Protein AF-A0A7S1Z308-F1 (afdb_monomer_lite)

Structure (mmCIF, N/CA/C/O backbone):
data_AF-A0A7S1Z308-F1
#
_entry.id   AF-A0A7S1Z308-F1
#
loop_
_atom_site.group_PDB
_atom_site.id
_atom_site.type_symbol
_atom_site.label_atom_id
_atom_site.label_alt_id
_atom_site.label_comp_id
_atom_site.label_asym_id
_atom_site.label_entity_id
_atom_site.label_seq_id
_atom_site.pdbx_PDB_ins_code
_atom_site.Cartn_x
_atom_site.Cartn_y
_atom_site.Cartn_z
_atom_site.occupancy
_atom_site.B_iso_or_equiv
_atom_site.auth_seq_id
_atom_site.auth_comp_id
_atom_site.auth_asym_id
_atom_site.auth_atom_id
_atom_site.pdbx_PDB_model_num
ATOM 1 N N . MET A 1 1 ? 18.289 9.446 6.343 1.00 33.88 1 MET A N 1
ATOM 2 C CA . MET A 1 1 ? 17.602 8.630 5.315 1.00 33.88 1 MET A CA 1
ATOM 3 C C . MET A 1 1 ? 17.544 7.146 5.650 1.00 33.88 1 MET A C 1
ATOM 5 O O . MET A 1 1 ? 16.482 6.587 5.430 1.00 33.88 1 MET A O 1
ATOM 9 N N . ARG A 1 2 ? 18.579 6.548 6.274 1.00 27.20 2 ARG A N 1
ATOM 10 C CA . ARG A 1 2 ? 18.523 5.180 6.838 1.00 27.20 2 ARG A CA 1
ATOM 11 C C . ARG A 1 2 ? 17.247 4.931 7.663 1.00 27.20 2 ARG A C 1
ATOM 13 O O . ARG A 1 2 ? 16.537 3.990 7.379 1.00 27.20 2 ARG A O 1
ATOM 20 N N . ARG A 1 3 ? 16.860 5.874 8.532 1.00 29.92 3 ARG A N 1
ATOM 21 C CA . ARG A 1 3 ? 15.604 5.819 9.309 1.00 29.92 3 ARG A CA 1
ATOM 22 C C . ARG A 1 3 ? 14.297 5.898 8.501 1.00 29.92 3 ARG A C 1
ATOM 24 O O . ARG A 1 3 ? 13.309 5.319 8.898 1.00 29.92 3 ARG A O 1
ATOM 31 N N . VAL A 1 4 ? 14.250 6.587 7.359 1.00 35.75 4 VAL A N 1
ATOM 32 C CA . VAL A 1 4 ? 12.982 6.731 6.603 1.00 35.75 4 VAL A CA 1
ATOM 33 C C . VAL A 1 4 ? 12.692 5.473 5.784 1.00 35.75 4 VAL A C 1
ATOM 35 O O . VAL A 1 4 ? 11.547 5.049 5.690 1.00 35.75 4 VAL A O 1
ATOM 38 N N . PHE A 1 5 ? 13.728 4.846 5.222 1.00 37.31 5 PHE A N 1
ATOM 39 C CA . PHE A 1 5 ? 13.559 3.582 4.511 1.00 37.31 5 PHE A CA 1
ATOM 40 C C . PHE A 1 5 ? 13.446 2.408 5.494 1.00 37.31 5 PHE A C 1
ATOM 42 O O . PHE A 1 5 ? 12.495 1.650 5.385 1.00 37.31 5 PHE A O 1
ATOM 49 N N . VAL A 1 6 ? 14.330 2.318 6.500 1.00 40.47 6 VAL A N 1
ATOM 50 C CA . VAL A 1 6 ? 14.377 1.210 7.478 1.00 40.47 6 VAL A CA 1
ATOM 51 C C . VAL A 1 6 ? 13.255 1.265 8.518 1.00 40.47 6 VAL A C 1
ATOM 53 O O . VAL A 1 6 ? 12.758 0.208 8.882 1.00 40.47 6 VAL A O 1
ATOM 56 N N . ASP A 1 7 ? 12.811 2.450 8.957 1.00 36.97 7 ASP A N 1
ATOM 57 C CA . ASP A 1 7 ? 11.818 2.546 10.044 1.00 36.97 7 ASP A CA 1
ATOM 58 C C . ASP A 1 7 ? 10.380 2.772 9.535 1.00 36.97 7 ASP A C 1
ATOM 60 O O . ASP A 1 7 ? 9.443 2.559 10.297 1.00 36.97 7 ASP A O 1
ATOM 64 N N . ALA A 1 8 ? 10.170 3.178 8.270 1.00 36.81 8 ALA A N 1
ATOM 65 C CA . ALA A 1 8 ? 8.823 3.457 7.737 1.00 36.81 8 ALA A CA 1
ATOM 66 C C . ALA A 1 8 ? 8.443 2.646 6.484 1.00 36.81 8 ALA A C 1
ATOM 68 O O . ALA A 1 8 ? 7.300 2.209 6.363 1.00 36.81 8 ALA A O 1
ATOM 69 N N . VAL A 1 9 ? 9.377 2.412 5.554 1.00 38.94 9 VAL A N 1
ATOM 70 C CA . VAL A 1 9 ? 9.096 1.702 4.288 1.00 38.94 9 VAL A CA 1
ATOM 71 C C . VAL A 1 9 ? 9.351 0.193 4.419 1.00 38.94 9 VAL A C 1
ATOM 73 O O . VAL A 1 9 ? 8.546 -0.610 3.959 1.00 38.94 9 VAL A O 1
ATOM 76 N N . LEU A 1 10 ? 10.416 -0.216 5.107 1.00 39.97 10 LEU A N 1
ATOM 77 C CA . LEU A 1 10 ? 10.806 -1.618 5.303 1.00 39.97 10 LEU A CA 1
ATOM 78 C C . LEU A 1 10 ? 9.805 -2.416 6.152 1.00 39.97 10 LEU A C 1
ATOM 80 O O . LEU A 1 10 ? 9.375 -3.469 5.688 1.00 39.97 10 LEU A O 1
ATOM 84 N N . PRO A 1 11 ? 9.347 -1.923 7.323 1.00 40.84 11 PRO A N 1
ATOM 85 C CA . PRO A 1 11 ? 8.355 -2.633 8.122 1.00 40.84 11 PRO A CA 1
ATOM 86 C C . PRO A 1 11 ? 7.024 -2.732 7.376 1.00 40.84 11 PRO A C 1
ATOM 88 O O . PRO A 1 11 ? 6.290 -3.703 7.540 1.00 40.84 11 PRO A O 1
ATOM 91 N N . ALA A 1 12 ? 6.707 -1.741 6.525 1.00 37.25 12 ALA A N 1
ATOM 92 C CA . ALA A 1 12 ? 5.509 -1.779 5.695 1.00 37.25 12 ALA A CA 1
ATOM 93 C C . ALA A 1 12 ? 5.609 -2.938 4.689 1.00 37.25 12 ALA A C 1
ATOM 95 O O . ALA A 1 12 ? 4.659 -3.693 4.513 1.00 37.25 12 ALA A O 1
ATOM 96 N N . LEU A 1 13 ? 6.773 -3.151 4.082 1.00 37.00 13 LEU A N 1
ATOM 97 C CA . LEU A 1 13 ? 6.962 -4.157 3.035 1.00 37.00 13 LEU A CA 1
ATOM 98 C C . LEU A 1 13 ? 7.165 -5.588 3.569 1.00 37.00 13 LEU A C 1
ATOM 100 O O . LEU A 1 13 ? 6.922 -6.540 2.830 1.00 37.00 13 LEU A O 1
ATOM 104 N N . THR A 1 14 ? 7.529 -5.773 4.843 1.00 41.78 14 THR A N 1
ATOM 105 C CA . THR A 1 14 ? 7.833 -7.089 5.439 1.00 41.78 14 THR A CA 1
ATOM 106 C C . THR A 1 14 ? 6.917 -7.432 6.624 1.00 41.78 14 THR A C 1
ATOM 108 O O . THR A 1 14 ? 7.331 -7.365 7.777 1.00 41.78 14 THR A O 1
ATOM 111 N N . GLY A 1 15 ? 5.665 -7.817 6.364 1.00 33.28 15 GLY A N 1
ATOM 112 C CA . GLY A 1 15 ? 4.799 -8.434 7.382 1.00 33.28 15 GLY A CA 1
ATOM 113 C C . GLY A 1 15 ? 4.849 -9.966 7.323 1.00 33.28 15 GLY A C 1
ATOM 114 O O . GLY A 1 15 ? 4.647 -10.522 6.246 1.00 33.28 15 GLY A O 1
ATOM 115 N N . ASP A 1 16 ? 5.119 -10.590 8.476 1.00 37.41 16 ASP A N 1
ATOM 116 C CA . ASP A 1 16 ? 5.044 -12.014 8.856 1.00 37.41 16 ASP A CA 1
ATOM 117 C C . ASP A 1 16 ? 5.510 -13.062 7.834 1.00 37.41 16 ASP A C 1
ATOM 119 O O . ASP A 1 16 ? 4.743 -13.612 7.051 1.00 37.41 16 ASP A O 1
ATOM 123 N N . GLY A 1 17 ? 6.803 -13.392 7.907 1.00 36.12 17 GLY A N 1
ATOM 124 C CA . GLY A 1 17 ? 7.407 -14.537 7.206 1.00 36.12 17 GLY A CA 1
ATOM 125 C C . GLY A 1 17 ? 8.777 -14.247 6.599 1.00 36.12 17 GLY A C 1
ATOM 126 O O . GLY A 1 17 ? 9.526 -15.159 6.266 1.00 36.12 17 GLY A O 1
ATOM 127 N N . LEU A 1 18 ? 9.148 -12.972 6.508 1.00 37.41 18 LEU A N 1
ATOM 128 C CA . LEU A 1 18 ? 10.339 -12.520 5.805 1.00 37.41 18 LEU A CA 1
ATOM 129 C C . LEU A 1 18 ? 11.173 -11.604 6.711 1.00 37.41 18 LEU A C 1
ATOM 131 O O . LEU A 1 18 ? 11.257 -10.399 6.503 1.00 37.41 18 LEU A O 1
ATOM 135 N N . ARG A 1 19 ? 11.824 -12.189 7.726 1.00 37.66 19 ARG A N 1
ATOM 136 C CA . ARG A 1 19 ? 12.971 -11.554 8.410 1.00 37.66 19 ARG A CA 1
ATOM 137 C C . ARG A 1 19 ? 14.257 -11.605 7.564 1.00 37.66 19 ARG A C 1
ATOM 139 O O . ARG A 1 19 ? 15.160 -10.817 7.797 1.00 37.66 19 ARG A O 1
ATOM 146 N N . ALA A 1 20 ? 14.325 -12.483 6.560 1.00 36.62 20 ALA A N 1
ATOM 147 C CA . ALA A 1 20 ? 15.479 -12.655 5.670 1.00 36.62 20 ALA A CA 1
ATOM 148 C C . ALA A 1 20 ? 15.766 -11.509 4.658 1.00 36.62 20 ALA A C 1
ATOM 150 O O . ALA A 1 20 ? 16.939 -11.206 4.454 1.00 36.62 20 ALA A O 1
ATOM 151 N N . PRO A 1 21 ? 14.785 -10.823 4.031 1.00 40.72 21 PRO A N 1
ATOM 152 C CA . PRO A 1 21 ? 15.071 -9.788 3.033 1.00 40.72 21 PRO A CA 1
ATOM 153 C C . PRO A 1 21 ? 15.456 -8.429 3.638 1.00 40.72 21 PRO A C 1
ATOM 155 O O . PRO A 1 21 ? 15.941 -7.563 2.912 1.00 40.72 21 PRO A O 1
ATOM 158 N N . LEU A 1 22 ? 15.285 -8.247 4.954 1.00 37.94 22 LEU A N 1
ATOM 159 C CA . LEU A 1 22 ? 15.638 -7.025 5.688 1.00 37.94 22 LEU A CA 1
ATOM 160 C C . LEU A 1 22 ? 17.141 -6.712 5.637 1.00 37.94 22 LEU A C 1
ATOM 162 O O . LEU A 1 22 ? 17.515 -5.546 5.584 1.00 37.94 22 LEU A O 1
ATOM 166 N N . GLU A 1 23 ? 17.997 -7.733 5.575 1.00 38.00 23 GLU A N 1
ATOM 167 C CA . GLU A 1 23 ? 19.446 -7.542 5.421 1.00 38.00 23 GLU A CA 1
ATOM 168 C C . GLU A 1 23 ? 19.897 -7.616 3.949 1.00 38.00 23 GLU A C 1
ATOM 170 O O . GLU A 1 23 ? 20.955 -7.094 3.604 1.00 38.00 23 GLU A O 1
ATOM 175 N N . ALA A 1 24 ? 19.065 -8.172 3.054 1.00 38.16 24 ALA A N 1
ATOM 176 C CA . ALA A 1 24 ? 19.318 -8.190 1.610 1.00 38.16 24 ALA A CA 1
ATOM 177 C C . ALA A 1 24 ? 19.144 -6.797 0.985 1.00 38.16 24 ALA A C 1
ATOM 179 O O . ALA A 1 24 ? 19.935 -6.401 0.132 1.00 38.16 24 ALA A O 1
ATOM 180 N N . ALA A 1 25 ? 18.143 -6.025 1.422 1.00 39.09 25 ALA A N 1
ATOM 181 C CA . ALA A 1 25 ? 17.869 -4.693 0.877 1.00 39.09 25 ALA A CA 1
ATOM 182 C C . ALA A 1 25 ? 18.982 -3.668 1.184 1.00 39.09 25 ALA A C 1
ATOM 184 O O . ALA A 1 25 ? 19.282 -2.830 0.334 1.00 39.09 25 ALA A O 1
ATOM 185 N N . ASP A 1 26 ? 19.653 -3.781 2.339 1.00 36.38 26 ASP A N 1
ATOM 186 C CA . ASP A 1 26 ? 20.856 -2.991 2.665 1.00 36.38 26 ASP A CA 1
ATOM 187 C C . ASP A 1 26 ? 22.061 -3.376 1.764 1.00 36.38 26 ASP A C 1
ATOM 189 O O . ASP A 1 26 ? 23.010 -2.600 1.649 1.00 36.38 26 ASP A O 1
ATOM 193 N N . PHE A 1 27 ? 22.010 -4.528 1.075 1.00 41.16 27 PHE A N 1
ATOM 194 C CA . PHE A 1 27 ? 23.079 -5.089 0.232 1.00 41.16 27 PHE A CA 1
ATOM 195 C C . PHE A 1 27 ? 22.857 -4.956 -1.287 1.00 41.16 27 PHE A C 1
ATOM 197 O O . PHE A 1 27 ? 23.816 -5.074 -2.048 1.00 41.16 27 PHE A O 1
ATOM 204 N N . ILE A 1 28 ? 21.631 -4.679 -1.757 1.00 42.44 28 ILE A N 1
ATOM 205 C CA . ILE A 1 28 ? 21.358 -4.405 -3.189 1.00 42.44 28 ILE A CA 1
ATOM 206 C C . ILE A 1 28 ? 21.932 -3.032 -3.612 1.00 42.44 28 ILE A C 1
ATOM 208 O O . ILE A 1 28 ? 22.089 -2.740 -4.797 1.00 42.44 28 ILE A O 1
ATOM 212 N N . LEU A 1 29 ? 22.327 -2.198 -2.644 1.00 40.34 29 LEU A N 1
ATOM 213 C CA . LEU A 1 29 ? 23.103 -0.982 -2.865 1.00 40.34 29 LEU A CA 1
ATOM 214 C C . LEU A 1 29 ? 24.612 -1.308 -2.967 1.00 40.34 29 LEU A C 1
ATOM 216 O O . LEU A 1 29 ? 25.180 -1.817 -2.001 1.00 40.34 29 LEU A O 1
ATOM 220 N N . PRO A 1 30 ? 25.305 -0.955 -4.072 1.00 37.41 30 PRO A N 1
ATOM 221 C CA . PRO A 1 30 ? 26.717 -1.299 -4.326 1.00 37.41 30 PRO A CA 1
ATOM 222 C C . PRO A 1 30 ? 27.760 -0.825 -3.291 1.00 37.41 30 PRO A C 1
ATOM 224 O O . PRO A 1 30 ? 28.947 -1.086 -3.458 1.00 37.41 30 PRO A O 1
ATOM 227 N N . SER A 1 31 ? 27.366 -0.122 -2.227 1.00 39.44 31 SER A N 1
ATOM 228 C CA . SER A 1 31 ? 28.274 0.508 -1.261 1.00 39.44 31 SER A CA 1
ATOM 229 C C . SER A 1 31 ? 28.746 -0.396 -0.110 1.00 39.44 31 SER A C 1
ATOM 231 O O . SER A 1 31 ? 29.491 0.076 0.745 1.00 39.44 31 SER A O 1
ATOM 233 N N . VAL A 1 32 ? 28.326 -1.666 -0.038 1.00 42.12 32 VAL A N 1
ATOM 234 C CA . VAL A 1 32 ? 28.715 -2.574 1.070 1.00 42.12 32 VAL A CA 1
ATOM 235 C C . VAL A 1 32 ? 29.938 -3.448 0.744 1.00 42.12 32 VAL A C 1
ATOM 237 O O . VAL A 1 32 ? 30.549 -4.009 1.650 1.00 42.12 32 VAL A O 1
ATOM 240 N N . ILE A 1 33 ? 30.392 -3.487 -0.514 1.00 46.38 33 ILE A N 1
ATOM 241 C CA . ILE A 1 33 ? 31.570 -4.285 -0.912 1.00 46.38 33 ILE A CA 1
ATOM 242 C C . ILE A 1 33 ? 32.897 -3.679 -0.394 1.00 46.38 33 ILE A C 1
ATOM 244 O O . ILE A 1 33 ? 33.904 -4.374 -0.333 1.00 46.38 33 ILE A O 1
ATOM 248 N N . GLU A 1 34 ? 32.914 -2.435 0.099 1.00 42.06 34 GLU A N 1
ATOM 249 C CA . GLU A 1 34 ? 34.142 -1.784 0.604 1.00 42.06 34 GLU A CA 1
ATOM 250 C C . GLU A 1 34 ? 34.369 -1.880 2.128 1.00 42.06 34 GLU A C 1
ATOM 252 O O . GLU A 1 34 ? 35.198 -1.156 2.683 1.00 42.06 34 GLU A O 1
ATOM 257 N N . ARG A 1 35 ? 33.686 -2.780 2.849 1.00 44.50 35 ARG A N 1
ATOM 258 C CA . ARG A 1 35 ? 34.026 -3.076 4.257 1.00 44.50 35 ARG A CA 1
ATOM 259 C C . ARG A 1 35 ? 34.791 -4.383 4.408 1.00 44.50 35 ARG A C 1
ATOM 261 O O . ARG A 1 35 ? 34.352 -5.315 5.074 1.00 44.50 35 ARG A O 1
ATOM 268 N N . GLU A 1 36 ? 36.011 -4.395 3.887 1.00 50.03 36 GLU A N 1
ATOM 269 C CA . GLU A 1 36 ? 37.049 -5.273 4.419 1.00 50.03 36 GLU A CA 1
ATOM 270 C C . GLU A 1 36 ? 37.545 -4.725 5.763 1.00 50.03 36 GLU A C 1
ATOM 272 O O . GLU A 1 36 ? 38.283 -3.740 5.823 1.00 50.03 36 GLU A O 1
ATOM 277 N N . LYS A 1 37 ? 37.135 -5.383 6.853 1.00 47.91 37 LYS A N 1
ATOM 278 C CA . LYS A 1 37 ? 37.997 -5.699 8.004 1.00 47.91 37 LYS A CA 1
ATOM 279 C C . LYS A 1 37 ? 37.288 -6.702 8.918 1.00 47.91 37 LYS A C 1
ATOM 281 O O . LYS A 1 37 ? 36.414 -6.333 9.693 1.00 47.91 37 LYS A O 1
ATOM 286 N N . ALA A 1 38 ? 37.711 -7.963 8.791 1.00 46.00 38 ALA A N 1
ATOM 287 C CA . ALA A 1 38 ? 37.407 -9.102 9.661 1.00 46.00 38 ALA A CA 1
ATOM 288 C C . ALA A 1 38 ? 35.912 -9.325 9.965 1.00 46.00 38 ALA A C 1
ATOM 290 O O . ALA A 1 38 ? 35.502 -9.330 11.124 1.00 46.00 38 ALA A O 1
ATOM 291 N N . GLY A 1 39 ? 35.109 -9.545 8.920 1.00 58.88 39 GLY A N 1
ATOM 292 C CA . GLY A 1 39 ? 33.817 -10.208 9.092 1.00 58.88 39 GLY A CA 1
ATOM 293 C C . GLY A 1 39 ? 34.054 -11.639 9.570 1.00 58.88 39 GLY A C 1
ATOM 294 O O . GLY A 1 39 ? 34.908 -12.347 9.034 1.00 58.88 39 GLY A O 1
ATOM 295 N N . SER A 1 40 ? 33.350 -12.043 10.617 1.00 78.25 40 SER A N 1
ATOM 296 C CA . SER A 1 40 ? 33.351 -13.421 11.105 1.00 78.25 40 SER A CA 1
ATOM 297 C C . SER A 1 40 ? 32.885 -14.381 9.997 1.00 78.25 40 SER A C 1
ATOM 299 O O . SER A 1 40 ? 32.182 -13.969 9.079 1.00 78.25 40 SER A O 1
ATOM 301 N N . GLU A 1 41 ? 33.223 -15.672 10.067 1.00 81.12 41 GLU A N 1
ATOM 302 C CA . GLU A 1 41 ? 32.699 -16.704 9.142 1.00 81.12 41 GLU A CA 1
ATOM 303 C C . GLU A 1 41 ? 31.166 -16.622 8.986 1.00 81.12 41 GLU A C 1
ATOM 305 O O . GLU A 1 41 ? 30.619 -16.803 7.898 1.00 81.12 41 GLU A O 1
ATOM 310 N N . ARG A 1 42 ? 30.477 -16.238 10.068 1.00 77.06 42 ARG A N 1
ATOM 311 C CA . ARG A 1 42 ? 29.041 -15.959 10.094 1.00 77.06 42 ARG A CA 1
ATOM 312 C C . ARG A 1 42 ? 28.624 -14.854 9.120 1.00 77.06 42 ARG A C 1
ATOM 314 O O . ARG A 1 42 ? 27.593 -15.008 8.474 1.00 77.06 42 ARG A O 1
ATOM 321 N N . ASP A 1 43 ? 29.394 -13.777 9.000 1.00 78.88 43 ASP A N 1
ATOM 322 C CA . ASP A 1 43 ? 29.077 -12.661 8.101 1.00 78.88 43 ASP A CA 1
ATOM 323 C C . ASP A 1 43 ? 29.211 -13.091 6.634 1.00 78.88 43 ASP A C 1
ATOM 325 O O . ASP A 1 43 ? 28.351 -12.778 5.817 1.00 78.88 43 ASP A O 1
ATOM 329 N N . ALA A 1 44 ? 30.230 -13.894 6.307 1.00 80.25 44 ALA A N 1
ATOM 330 C CA . ALA A 1 44 ? 30.407 -14.447 4.963 1.00 80.25 44 ALA A CA 1
ATOM 331 C C . ALA A 1 44 ? 29.289 -15.435 4.580 1.00 80.25 44 ALA A C 1
ATOM 333 O O . ALA A 1 44 ? 28.761 -15.384 3.462 1.00 80.25 44 ALA A O 1
ATOM 334 N N . LEU A 1 45 ? 28.895 -16.312 5.512 1.00 79.56 45 LEU A N 1
ATOM 335 C CA . LEU A 1 45 ? 27.754 -17.217 5.333 1.00 79.56 45 LEU A CA 1
ATOM 336 C C . LEU A 1 45 ? 26.458 -16.434 5.130 1.00 79.56 45 LEU A C 1
ATOM 338 O O . LEU A 1 45 ? 25.671 -16.754 4.239 1.00 79.56 45 LEU A O 1
ATOM 342 N N . TRP A 1 46 ? 26.261 -15.383 5.920 1.00 80.81 46 TRP A N 1
ATOM 343 C CA . TRP A 1 46 ? 25.092 -14.533 5.809 1.00 80.81 46 TRP A CA 1
ATOM 344 C C . TRP A 1 46 ? 25.041 -13.785 4.474 1.00 80.81 46 TRP A C 1
ATOM 346 O O . TRP A 1 46 ? 24.031 -13.856 3.780 1.00 80.81 46 TRP A O 1
ATOM 356 N N . SER A 1 47 ? 26.138 -13.165 4.032 1.00 80.00 47 SER A N 1
ATOM 357 C CA . SER A 1 47 ? 26.212 -12.536 2.707 1.00 80.00 47 SER A CA 1
ATOM 358 C C . SER A 1 47 ? 25.953 -13.526 1.567 1.00 80.00 47 SER A C 1
ATOM 360 O O . SER A 1 47 ? 25.245 -13.193 0.618 1.00 80.00 47 SER A O 1
ATOM 362 N N . SER A 1 48 ? 26.466 -14.756 1.670 1.00 83.88 48 SER A N 1
ATOM 363 C CA . SER A 1 48 ? 26.218 -15.809 0.674 1.00 83.88 48 SER A CA 1
ATOM 364 C C . SER A 1 48 ? 24.741 -16.210 0.629 1.00 83.88 48 SER A C 1
ATOM 366 O O . SER A 1 48 ? 24.167 -16.348 -0.452 1.00 83.88 48 SER A O 1
ATOM 368 N N . PHE A 1 49 ? 24.106 -16.339 1.799 1.00 85.69 49 PHE A N 1
ATOM 369 C CA . PHE A 1 49 ? 22.669 -16.579 1.912 1.00 85.69 49 PHE A CA 1
ATOM 370 C C . PHE A 1 49 ? 21.858 -15.446 1.274 1.00 85.69 49 PHE A C 1
ATOM 372 O O . PHE A 1 49 ? 20.980 -15.719 0.459 1.00 85.69 49 PHE A O 1
ATOM 379 N N . LEU A 1 50 ? 22.176 -14.184 1.579 1.00 81.19 50 LEU A N 1
ATOM 380 C CA . LEU A 1 50 ? 21.477 -13.030 1.008 1.00 81.19 50 LEU A CA 1
ATOM 381 C C . LEU A 1 50 ? 21.636 -12.953 -0.511 1.00 81.19 50 LEU A C 1
ATOM 383 O O . LEU A 1 50 ? 20.672 -12.634 -1.208 1.00 81.19 50 LEU A O 1
ATOM 387 N N . TYR A 1 51 ? 22.823 -13.264 -1.033 1.00 84.31 51 TYR A N 1
ATOM 388 C CA . TYR A 1 51 ? 23.078 -13.305 -2.471 1.00 84.31 51 TYR A CA 1
ATOM 389 C C . TYR A 1 51 ? 22.235 -14.386 -3.157 1.00 84.31 51 TYR A C 1
ATOM 391 O O . TYR A 1 51 ? 21.505 -14.090 -4.104 1.00 84.31 51 TYR A O 1
ATOM 399 N N . GLY A 1 52 ? 22.264 -15.616 -2.631 1.00 86.81 52 GLY A N 1
ATOM 400 C CA . GLY A 1 52 ? 21.454 -16.723 -3.142 1.00 86.81 52 GLY A CA 1
ATOM 401 C C . GLY A 1 52 ? 19.954 -16.432 -3.064 1.00 86.81 52 GLY A C 1
ATOM 402 O O . GLY A 1 52 ? 19.233 -16.627 -4.043 1.00 86.81 52 GLY A O 1
ATOM 403 N N . TYR A 1 53 ? 19.495 -15.881 -1.937 1.00 86.94 53 TYR A N 1
ATOM 404 C CA . TYR A 1 53 ? 18.113 -15.445 -1.755 1.00 86.94 53 TYR A CA 1
ATOM 405 C C . TYR A 1 53 ? 17.725 -14.367 -2.770 1.00 86.94 53 TYR A C 1
ATOM 407 O O . TYR A 1 53 ? 16.676 -14.470 -3.395 1.00 86.94 53 TYR A O 1
ATOM 415 N N . SER A 1 54 ? 18.573 -13.358 -2.981 1.00 84.31 54 SER A N 1
ATOM 416 C CA . SER A 1 54 ? 18.295 -12.265 -3.919 1.00 84.31 54 SER A CA 1
ATOM 417 C C . SER A 1 54 ? 18.201 -12.762 -5.359 1.00 84.31 54 SER A C 1
ATOM 419 O O . SER A 1 54 ? 17.322 -12.311 -6.093 1.00 84.31 54 SER A O 1
ATOM 421 N N . ILE A 1 55 ? 19.043 -13.719 -5.767 1.00 88.44 55 ILE A N 1
ATOM 422 C CA . ILE A 1 55 ? 18.925 -14.371 -7.081 1.00 88.44 55 ILE A CA 1
ATOM 423 C C . ILE A 1 55 ? 17.601 -15.122 -7.175 1.00 88.44 55 ILE A C 1
ATOM 425 O O . ILE A 1 55 ? 16.813 -14.843 -8.074 1.00 88.44 55 ILE A O 1
ATOM 429 N N . ALA A 1 56 ? 17.322 -16.022 -6.231 1.00 88.12 56 ALA A N 1
ATOM 430 C CA . ALA A 1 56 ? 16.094 -16.809 -6.246 1.00 88.12 56 ALA A CA 1
ATOM 431 C C . ALA A 1 56 ? 14.848 -15.908 -6.254 1.00 88.12 56 ALA A C 1
ATOM 433 O O . ALA A 1 56 ? 13.914 -16.136 -7.015 1.00 88.12 56 ALA A O 1
ATOM 434 N N . PHE A 1 57 ? 14.847 -14.836 -5.465 1.00 86.75 57 PHE A N 1
ATOM 435 C CA . PHE A 1 57 ? 13.720 -13.920 -5.353 1.00 86.75 57 PHE A CA 1
ATOM 436 C C . PHE A 1 57 ? 13.534 -13.047 -6.601 1.00 86.75 57 PHE A C 1
ATOM 438 O O . PHE A 1 57 ? 12.406 -12.867 -7.050 1.00 86.75 57 PHE A O 1
ATOM 445 N N . SER A 1 58 ? 14.617 -12.529 -7.189 1.00 89.38 58 SER A N 1
ATOM 446 C CA . SER A 1 58 ? 14.560 -11.582 -8.316 1.00 89.38 58 SER A CA 1
ATOM 447 C C . SER A 1 58 ? 14.623 -12.227 -9.704 1.00 89.38 58 SER A C 1
ATOM 449 O O . SER A 1 58 ? 14.363 -11.548 -10.694 1.00 89.38 58 SER A O 1
ATOM 451 N N . ARG A 1 59 ? 14.977 -13.513 -9.812 1.00 89.94 59 ARG A N 1
ATOM 452 C CA . ARG A 1 59 ? 15.132 -14.216 -11.101 1.00 89.94 59 ARG A CA 1
ATOM 453 C C . ARG A 1 59 ? 14.221 -15.428 -11.263 1.00 89.94 59 ARG A C 1
ATOM 455 O O . ARG A 1 59 ? 14.160 -15.976 -12.356 1.00 89.94 59 ARG A O 1
ATOM 462 N N . SER A 1 60 ? 13.507 -15.846 -10.216 1.00 89.12 60 SER A N 1
ATOM 463 C CA . SER A 1 60 ? 12.571 -16.963 -10.348 1.00 89.12 60 SER A CA 1
ATOM 464 C C . SER A 1 60 ? 11.325 -16.601 -11.152 1.00 89.12 60 SER A C 1
ATOM 466 O O . SER A 1 60 ? 10.774 -15.496 -11.071 1.00 89.12 60 SER A O 1
ATOM 468 N N . HIS A 1 61 ? 10.858 -17.597 -11.893 1.00 85.00 61 HIS A N 1
ATOM 469 C CA . HIS A 1 61 ? 9.606 -17.613 -12.629 1.00 85.00 61 HIS A CA 1
ATOM 470 C C . HIS A 1 61 ? 8.631 -18.587 -11.959 1.00 85.00 61 HIS A C 1
ATOM 472 O O . HIS A 1 61 ? 9.050 -19.484 -11.230 1.00 85.00 61 HIS A O 1
ATOM 478 N N . HIS A 1 62 ? 7.329 -18.419 -12.192 1.00 77.62 62 HIS A N 1
ATOM 479 C CA . HIS A 1 62 ? 6.347 -19.412 -11.755 1.00 77.62 62 HIS A CA 1
ATOM 480 C C . HIS A 1 62 ? 6.508 -20.687 -12.590 1.00 77.62 62 HIS A C 1
ATOM 482 O O . HIS A 1 62 ? 6.250 -20.652 -13.794 1.00 77.62 62 HIS A O 1
ATOM 488 N N . GLY A 1 63 ? 6.949 -21.774 -11.955 1.00 69.00 63 GLY A N 1
ATOM 489 C CA . GLY A 1 63 ? 7.043 -23.102 -12.554 1.00 69.00 63 GLY A CA 1
ATOM 490 C C . GLY A 1 63 ? 5.681 -23.767 -12.739 1.00 69.00 63 GLY A C 1
ATOM 491 O O . GLY A 1 63 ? 4.641 -23.243 -12.321 1.00 69.00 63 GLY A O 1
ATOM 492 N N . THR A 1 64 ? 5.675 -24.947 -13.358 1.00 67.50 64 THR A N 1
ATOM 493 C CA . THR A 1 64 ? 4.437 -25.680 -13.685 1.00 67.50 64 THR A CA 1
ATOM 494 C C . THR A 1 64 ? 3.661 -26.148 -12.456 1.00 67.50 64 THR A C 1
ATOM 496 O O . THR A 1 64 ? 2.433 -26.197 -12.506 1.00 67.50 64 THR A O 1
ATOM 499 N N . ASP A 1 65 ? 4.357 -26.413 -11.350 1.00 73.62 65 ASP A N 1
ATOM 500 C CA . ASP A 1 65 ? 3.765 -26.889 -10.092 1.00 73.62 65 ASP A CA 1
ATOM 501 C C . ASP A 1 65 ? 3.578 -25.765 -9.056 1.00 73.62 65 ASP A C 1
ATOM 503 O O . ASP A 1 65 ? 3.245 -26.007 -7.898 1.00 73.62 65 ASP A O 1
ATOM 507 N N . GLY A 1 66 ? 3.777 -24.509 -9.471 1.00 71.38 66 GLY A N 1
ATOM 508 C CA . GLY A 1 66 ? 3.729 -23.337 -8.593 1.00 71.38 66 GLY A CA 1
ATOM 509 C C . GLY A 1 66 ? 5.039 -23.049 -7.856 1.00 71.38 66 GLY A C 1
ATOM 510 O O . GLY A 1 66 ? 5.166 -21.973 -7.266 1.00 71.38 66 GLY A O 1
ATOM 511 N N . ASP A 1 67 ? 6.018 -23.950 -7.943 1.00 78.00 67 ASP A N 1
ATOM 512 C CA . ASP A 1 67 ? 7.355 -23.747 -7.393 1.00 78.00 67 ASP A CA 1
ATOM 513 C C . ASP A 1 67 ? 8.153 -22.707 -8.204 1.00 78.00 67 ASP A C 1
ATOM 515 O O . ASP A 1 67 ? 7.987 -22.592 -9.423 1.00 78.00 67 ASP A O 1
ATOM 519 N N . PRO A 1 68 ? 9.011 -21.905 -7.550 1.00 83.25 68 PRO A N 1
ATOM 520 C CA . PRO A 1 68 ? 9.860 -20.942 -8.237 1.00 83.25 68 PRO A CA 1
ATOM 521 C C . PRO A 1 68 ? 10.963 -21.650 -9.035 1.00 83.25 68 PRO A C 1
ATOM 523 O O . PRO A 1 68 ? 11.766 -22.395 -8.476 1.00 83.25 68 PRO A O 1
ATOM 526 N N . GLU A 1 69 ? 11.063 -21.349 -10.328 1.00 85.81 69 GLU A N 1
ATOM 527 C CA . GLU A 1 69 ? 12.072 -21.920 -11.226 1.00 85.81 69 GLU A CA 1
ATOM 528 C C . GLU A 1 69 ? 13.048 -20.853 -11.730 1.00 85.81 69 GLU A C 1
ATOM 530 O O . GLU A 1 69 ? 12.644 -19.783 -12.192 1.00 85.81 69 GLU A O 1
ATOM 535 N N . LEU A 1 70 ? 14.346 -21.159 -11.682 1.00 89.44 70 LEU A N 1
ATOM 536 C CA . LEU A 1 70 ? 15.377 -20.388 -12.377 1.00 89.44 70 LEU A CA 1
ATOM 537 C C . LEU A 1 70 ? 15.578 -20.991 -13.763 1.00 89.44 70 LEU A C 1
ATOM 539 O O . LEU A 1 70 ? 15.969 -22.151 -13.888 1.00 89.44 70 LEU A O 1
ATOM 543 N N . ILE A 1 71 ? 15.317 -20.198 -14.800 1.00 87.75 71 ILE A N 1
ATOM 544 C CA . ILE A 1 71 ? 15.417 -20.636 -16.191 1.00 87.75 71 ILE A CA 1
ATOM 545 C C . ILE A 1 71 ? 16.617 -19.915 -16.813 1.00 87.75 71 ILE A C 1
ATOM 547 O O . ILE A 1 71 ? 16.521 -18.717 -17.115 1.00 87.75 71 ILE A O 1
ATOM 551 N N . PRO A 1 72 ? 17.753 -20.610 -17.014 1.00 87.50 72 PRO A N 1
ATOM 552 C CA . PRO A 1 72 ? 18.931 -20.011 -17.626 1.00 87.50 72 PRO A CA 1
ATOM 553 C C . PRO A 1 72 ? 18.592 -19.365 -18.973 1.00 87.50 72 PRO A C 1
ATOM 555 O O . PRO A 1 72 ? 17.710 -19.830 -19.694 1.00 87.50 72 PRO A O 1
ATOM 558 N N . LEU A 1 73 ? 19.308 -18.295 -19.325 1.00 87.56 73 LEU A N 1
ATOM 559 C CA . LEU A 1 73 ? 19.074 -17.431 -20.498 1.00 87.56 73 LEU A CA 1
ATOM 560 C C . LEU A 1 73 ? 17.795 -16.586 -20.436 1.00 87.56 73 LEU A C 1
ATOM 562 O O . LEU A 1 73 ? 17.849 -15.413 -20.799 1.00 87.56 73 LEU A O 1
ATOM 566 N N . VAL A 1 74 ? 16.672 -17.128 -19.959 1.00 88.75 74 VAL A N 1
ATOM 567 C CA . VAL A 1 74 ? 15.429 -16.357 -19.781 1.00 88.75 74 VAL A CA 1
ATOM 568 C C . VAL A 1 74 ? 15.608 -15.286 -18.713 1.00 88.75 74 VAL A C 1
ATOM 570 O O . VAL A 1 74 ? 15.183 -14.147 -18.902 1.00 88.75 74 VAL A O 1
ATOM 573 N N . GLU A 1 75 ? 16.314 -15.621 -17.635 1.00 89.56 75 GLU A N 1
ATOM 574 C CA . GLU A 1 75 ? 16.610 -14.692 -16.544 1.00 89.56 75 GLU A CA 1
ATOM 575 C C . GLU A 1 75 ? 17.448 -13.470 -16.973 1.00 89.56 75 GLU A C 1
ATOM 577 O O . GLU A 1 75 ? 17.525 -12.493 -16.227 1.00 89.56 75 GLU A O 1
ATOM 582 N N . LEU A 1 76 ? 18.069 -13.497 -18.163 1.00 90.62 76 LEU A N 1
ATOM 583 C CA . LEU A 1 76 ? 18.819 -12.369 -18.728 1.00 90.62 76 LEU A CA 1
ATOM 584 C C . LEU A 1 76 ? 17.909 -11.318 -19.374 1.00 90.62 76 LEU A C 1
ATOM 586 O O . LEU A 1 76 ? 18.356 -10.193 -19.617 1.00 90.62 76 LEU A O 1
ATOM 590 N N . PHE A 1 77 ? 16.650 -11.655 -19.668 1.00 91.62 77 PHE A N 1
ATOM 591 C CA . PHE A 1 77 ? 15.697 -10.676 -20.174 1.00 91.62 77 PHE A CA 1
ATOM 592 C C . PHE A 1 77 ? 15.333 -9.680 -19.084 1.00 91.62 77 PHE A C 1
ATOM 594 O O . PHE A 1 77 ? 15.134 -10.030 -17.925 1.00 91.62 77 PHE A O 1
ATOM 601 N N . ASN A 1 78 ? 15.223 -8.414 -19.476 1.00 91.25 78 ASN A N 1
ATOM 602 C CA . ASN A 1 78 ? 14.660 -7.411 -18.588 1.00 91.25 78 ASN A CA 1
ATOM 603 C C . ASN A 1 78 ? 13.142 -7.573 -18.543 1.00 91.25 78 ASN A C 1
ATOM 605 O O . ASN A 1 78 ? 12.517 -8.023 -19.507 1.00 91.25 78 ASN A O 1
ATOM 609 N N . GLY A 1 79 ? 12.547 -7.152 -17.435 1.00 90.69 79 GLY A N 1
ATOM 610 C CA . GLY A 1 79 ? 11.111 -7.217 -17.248 1.00 90.69 79 GLY A CA 1
ATOM 611 C C . GLY A 1 79 ? 10.473 -5.865 -17.030 1.00 90.69 79 GLY A C 1
ATOM 612 O O . GLY A 1 79 ? 11.082 -4.939 -16.492 1.00 90.69 79 GLY A O 1
ATOM 613 N N . LEU A 1 80 ? 9.207 -5.783 -17.415 1.00 90.75 80 LEU A N 1
ATOM 614 C CA . LEU A 1 80 ? 8.300 -4.728 -16.991 1.00 90.75 80 LEU A CA 1
ATOM 615 C C . LEU A 1 80 ? 7.063 -5.356 -16.345 1.00 90.75 80 LEU A C 1
ATOM 617 O O . LEU A 1 80 ? 6.698 -6.483 -16.682 1.00 90.75 80 LEU A O 1
ATOM 621 N N . PRO A 1 81 ? 6.374 -4.642 -15.452 1.00 88.19 81 PRO A N 1
ATOM 622 C CA . PRO A 1 81 ? 5.084 -5.099 -14.944 1.00 88.19 81 PRO A CA 1
ATOM 623 C C . PRO A 1 81 ? 4.041 -5.136 -16.047 1.00 88.19 81 PRO A C 1
ATOM 625 O O . PRO A 1 81 ? 4.096 -4.320 -16.971 1.00 88.19 81 PRO A O 1
ATOM 628 N N . SER A 1 82 ? 3.064 -6.037 -15.937 1.00 85.56 82 SER A N 1
ATOM 629 C CA . SER A 1 82 ? 2.033 -6.238 -16.967 1.00 85.56 82 SER A CA 1
ATOM 630 C C . SER A 1 82 ? 1.311 -4.940 -17.344 1.00 85.56 82 SER A C 1
ATOM 632 O O . SER A 1 82 ? 0.981 -4.724 -18.509 1.00 85.56 82 SER A O 1
ATOM 634 N N . ALA A 1 83 ? 1.120 -4.034 -16.376 1.00 79.19 83 ALA A N 1
ATOM 635 C CA . ALA A 1 83 ? 0.511 -2.717 -16.581 1.00 79.19 83 ALA A CA 1
ATOM 636 C C . ALA A 1 83 ? 1.276 -1.827 -17.589 1.00 79.19 83 ALA A C 1
ATOM 638 O O . ALA A 1 83 ? 0.721 -0.874 -18.134 1.00 79.19 83 ALA A O 1
ATOM 639 N N . CYS A 1 84 ? 2.541 -2.137 -17.879 1.00 82.06 84 CYS A N 1
ATOM 640 C CA . CYS A 1 84 ? 3.368 -1.468 -18.880 1.00 82.06 84 CYS A CA 1
ATOM 641 C C . CYS A 1 84 ? 3.303 -2.141 -20.264 1.00 82.06 84 CYS A C 1
ATOM 643 O O . CYS A 1 84 ? 4.283 -2.068 -21.005 1.00 82.06 84 CYS A O 1
ATOM 645 N N . GLY A 1 85 ? 2.173 -2.771 -20.614 1.00 79.06 85 GLY A N 1
ATOM 646 C CA . GLY A 1 85 ? 1.982 -3.638 -21.787 1.00 79.06 85 GLY A CA 1
ATOM 647 C C . GLY A 1 85 ? 2.639 -3.191 -23.101 1.00 79.06 85 GLY A C 1
ATOM 648 O O . GLY A 1 85 ? 3.193 -4.027 -23.805 1.00 79.06 85 GLY A O 1
ATOM 649 N N . ASP A 1 86 ? 2.681 -1.889 -23.402 1.00 80.75 86 ASP A N 1
ATOM 650 C CA . ASP A 1 86 ? 3.335 -1.348 -24.609 1.00 80.75 86 ASP A CA 1
ATOM 651 C C . ASP A 1 86 ? 4.839 -1.681 -24.710 1.00 80.75 86 ASP A C 1
ATOM 653 O O . ASP A 1 86 ? 5.411 -1.748 -25.806 1.00 80.75 86 ASP A O 1
ATOM 657 N N . GLY A 1 87 ? 5.504 -1.858 -23.567 1.00 83.12 87 GLY A N 1
ATOM 658 C CA . GLY A 1 87 ? 6.927 -2.179 -23.480 1.00 83.12 87 GLY A CA 1
ATOM 659 C C . GLY A 1 87 ? 7.232 -3.673 -23.584 1.00 83.12 87 GLY A C 1
ATOM 660 O O . GLY A 1 87 ? 8.342 -4.023 -23.973 1.00 83.12 87 GLY A O 1
ATOM 661 N N . ILE A 1 88 ? 6.260 -4.540 -23.294 1.00 86.81 88 ILE A N 1
ATOM 662 C CA . ILE A 1 88 ? 6.433 -5.997 -23.261 1.00 86.81 88 ILE A CA 1
ATOM 663 C C . ILE A 1 88 ? 6.333 -6.536 -24.692 1.00 86.81 88 ILE A C 1
ATOM 665 O O . ILE A 1 88 ? 5.348 -6.298 -25.392 1.00 86.81 88 ILE A O 1
ATOM 669 N N . ASN A 1 89 ? 7.363 -7.242 -25.159 1.00 88.00 89 ASN A N 1
ATOM 670 C CA . ASN A 1 89 ? 7.454 -7.712 -26.549 1.00 88.00 89 ASN A CA 1
ATOM 671 C C . ASN A 1 89 ? 7.748 -9.206 -26.692 1.00 88.00 89 ASN A C 1
ATOM 673 O O . ASN A 1 89 ? 7.657 -9.724 -27.806 1.00 88.00 89 ASN A O 1
ATOM 677 N N . VAL A 1 90 ? 8.027 -9.889 -25.588 1.00 88.56 90 VAL A N 1
ATOM 678 C CA . VAL A 1 90 ? 8.174 -11.340 -25.522 1.00 88.56 90 VAL A CA 1
ATOM 679 C C . VAL A 1 90 ? 7.326 -11.897 -24.383 1.00 88.56 90 VAL A C 1
ATOM 681 O O . VAL A 1 90 ? 7.003 -11.189 -23.428 1.00 88.56 90 VAL A O 1
ATOM 684 N N . ASP A 1 91 ? 6.936 -13.157 -24.511 1.00 85.94 91 ASP A N 1
ATOM 685 C CA . ASP A 1 91 ? 6.219 -13.904 -23.483 1.00 85.94 91 ASP A CA 1
ATOM 686 C C . ASP A 1 91 ? 6.891 -15.256 -23.235 1.00 85.94 91 ASP A C 1
ATOM 688 O O . ASP A 1 91 ? 7.686 -15.727 -24.057 1.00 85.94 91 ASP A O 1
ATOM 692 N N . LEU A 1 92 ? 6.544 -15.868 -22.105 1.00 83.12 92 LEU A N 1
ATOM 693 C CA . LEU A 1 92 ? 7.018 -17.188 -21.710 1.00 83.12 92 LEU A CA 1
ATOM 694 C C . LEU A 1 92 ? 5.878 -18.190 -21.805 1.00 83.12 92 LEU A C 1
ATOM 696 O O . LEU A 1 92 ? 4.770 -17.943 -21.332 1.00 83.12 92 LEU A O 1
ATOM 700 N N . ALA A 1 93 ? 6.160 -19.338 -22.405 1.00 77.81 93 ALA A N 1
ATOM 701 C CA . ALA A 1 93 ? 5.266 -20.475 -22.366 1.00 77.81 93 ALA A CA 1
ATOM 702 C C . ALA A 1 93 ? 5.969 -21.688 -21.770 1.00 77.81 93 ALA A C 1
ATOM 704 O O . ALA A 1 93 ? 7.090 -22.025 -22.149 1.00 77.81 93 ALA A O 1
ATOM 705 N N . PHE A 1 94 ? 5.258 -22.363 -20.877 1.00 71.81 94 PHE A N 1
ATOM 706 C CA . PHE A 1 94 ? 5.676 -23.601 -20.241 1.00 71.81 94 PHE A CA 1
ATOM 707 C C . PHE A 1 94 ? 4.847 -24.742 -20.816 1.00 71.81 94 PHE A C 1
ATOM 709 O O . PHE A 1 94 ? 3.635 -24.602 -20.991 1.00 71.81 94 PHE A O 1
ATOM 716 N N . GLY A 1 95 ? 5.483 -25.860 -21.147 1.00 67.00 95 GLY A N 1
ATOM 717 C CA . GLY A 1 95 ? 4.755 -27.042 -21.589 1.00 67.00 95 GLY A CA 1
ATOM 718 C C . GLY A 1 95 ? 5.621 -28.054 -22.319 1.00 67.00 95 GLY A C 1
ATOM 719 O O . GLY A 1 95 ? 6.846 -27.952 -22.362 1.00 67.00 95 GLY A O 1
ATOM 720 N N . MET A 1 96 ? 4.946 -29.033 -22.915 1.00 61.69 96 MET A N 1
ATOM 721 C CA . MET A 1 96 ? 5.547 -29.997 -23.831 1.00 61.69 96 MET A CA 1
ATOM 722 C C . MET A 1 96 ? 5.352 -29.474 -25.255 1.00 61.69 96 MET A C 1
ATOM 724 O O . MET A 1 96 ? 4.227 -29.454 -25.758 1.00 61.69 96 MET A O 1
ATOM 728 N N . TRP A 1 97 ? 6.422 -28.991 -25.886 1.00 57.72 97 TRP A N 1
ATOM 729 C CA . TRP A 1 97 ? 6.335 -28.362 -27.206 1.00 57.72 97 TRP A CA 1
ATOM 730 C C . TRP A 1 97 ? 6.822 -29.298 -28.322 1.00 57.72 97 TRP A C 1
ATOM 732 O O . TRP A 1 97 ? 7.952 -29.783 -28.259 1.00 57.72 97 TRP A O 1
ATOM 742 N N . PRO A 1 98 ? 6.032 -29.514 -29.393 1.00 50.81 98 PRO A N 1
ATOM 743 C CA . PRO A 1 98 ? 6.523 -30.155 -30.603 1.00 50.81 98 PRO A CA 1
ATOM 744 C C . PRO A 1 98 ? 7.271 -29.102 -31.428 1.00 50.81 98 PRO A C 1
ATOM 746 O O . PRO A 1 98 ? 6.697 -28.089 -31.831 1.00 50.81 98 PRO A O 1
ATOM 749 N N . PHE A 1 99 ? 8.569 -29.297 -31.659 1.00 51.81 99 PHE A N 1
ATOM 750 C CA . PHE A 1 99 ? 9.372 -28.329 -32.401 1.00 51.81 99 PHE A CA 1
ATOM 751 C C . PHE A 1 99 ? 8.787 -28.017 -33.789 1.00 51.81 99 PHE A C 1
ATOM 753 O O . PHE A 1 99 ? 8.284 -28.862 -34.530 1.00 51.81 99 PHE A O 1
ATOM 760 N N . ILE A 1 100 ? 8.873 -26.733 -34.105 1.00 46.88 100 ILE A N 1
ATOM 761 C CA . ILE A 1 100 ? 8.317 -26.028 -35.250 1.00 46.88 100 ILE A CA 1
ATOM 762 C C . ILE A 1 100 ? 8.816 -26.652 -36.573 1.00 46.88 100 ILE A C 1
ATOM 764 O O . ILE A 1 100 ? 9.994 -26.568 -36.902 1.00 46.88 100 ILE A O 1
ATOM 768 N N . ARG A 1 101 ? 7.876 -27.208 -37.359 1.00 38.09 101 ARG A N 1
ATOM 769 C CA . ARG A 1 101 ? 7.978 -27.585 -38.794 1.00 38.09 101 ARG A CA 1
ATOM 770 C C . ARG A 1 101 ? 8.884 -28.773 -39.187 1.00 38.09 101 ARG A C 1
ATOM 772 O O . ARG A 1 101 ? 9.587 -28.701 -40.192 1.00 38.09 101 ARG A O 1
ATOM 779 N N . GLY A 1 102 ? 8.770 -29.908 -38.502 1.00 46.75 102 GLY A N 1
ATOM 780 C CA . GLY A 1 102 ? 9.205 -31.219 -39.019 1.00 46.75 102 GLY A CA 1
ATOM 781 C C . GLY A 1 102 ? 8.163 -32.309 -38.731 1.00 46.75 102 GLY A C 1
ATOM 782 O O . GLY A 1 102 ? 7.317 -32.091 -37.859 1.00 46.75 102 GLY A O 1
ATOM 783 N N . PRO A 1 103 ? 8.170 -33.458 -39.446 1.00 41.53 103 PRO A N 1
ATOM 784 C CA . PRO A 1 103 ? 7.395 -34.618 -39.014 1.00 41.53 103 PRO A CA 1
ATOM 785 C C . PRO A 1 103 ? 7.830 -34.936 -37.585 1.00 41.53 103 PRO A C 1
ATOM 787 O O . PRO A 1 103 ? 9.028 -35.011 -37.316 1.00 41.53 103 PRO A O 1
ATOM 790 N N . MET A 1 104 ? 6.849 -34.995 -36.683 1.00 42.00 104 MET A N 1
ATOM 791 C CA . MET A 1 104 ? 7.026 -35.200 -35.248 1.00 42.00 104 MET A CA 1
ATOM 792 C C . MET A 1 104 ? 8.179 -36.171 -34.994 1.00 42.00 104 MET A C 1
ATOM 794 O O . MET A 1 104 ? 8.106 -37.325 -35.416 1.00 42.00 104 MET A O 1
ATOM 798 N N . TYR A 1 105 ? 9.220 -35.726 -34.286 1.00 42.28 105 TYR A N 1
ATOM 799 C CA . TYR A 1 105 ? 9.968 -36.685 -33.488 1.00 42.28 105 TYR A CA 1
ATOM 800 C C . TYR A 1 105 ? 8.922 -37.320 -32.580 1.00 42.28 105 TYR A C 1
ATOM 802 O O . TYR A 1 105 ? 8.271 -36.624 -31.798 1.00 42.28 105 TYR A O 1
ATOM 810 N N . GLU A 1 106 ? 8.668 -38.607 -32.803 1.00 41.59 106 GLU A N 1
ATOM 811 C CA . GLU A 1 106 ? 7.826 -39.433 -31.953 1.00 41.59 106 GLU A CA 1
ATOM 812 C C . GLU A 1 106 ? 8.119 -39.085 -30.494 1.00 41.59 106 GLU A C 1
ATOM 814 O O . GLU A 1 106 ? 9.289 -38.943 -30.156 1.00 41.59 106 GLU A O 1
ATOM 819 N N . ASN A 1 107 ? 7.054 -38.921 -29.702 1.00 41.84 107 ASN A N 1
ATOM 820 C CA . ASN A 1 107 ? 6.868 -38.765 -28.243 1.00 41.84 107 ASN A CA 1
ATOM 821 C C . ASN A 1 107 ? 7.930 -39.330 -27.250 1.00 41.84 107 ASN A C 1
ATOM 823 O O . ASN A 1 107 ? 7.604 -39.669 -26.116 1.00 41.84 107 ASN A O 1
ATOM 827 N N . GLN A 1 108 ? 9.198 -39.457 -27.614 1.00 44.62 108 GLN A N 1
ATOM 828 C CA . GLN A 1 108 ? 10.254 -40.108 -26.848 1.00 44.62 108 GLN A CA 1
ATOM 829 C C . GLN A 1 108 ? 10.983 -39.129 -25.920 1.00 44.62 108 GLN A C 1
ATOM 831 O O . GLN A 1 108 ? 11.707 -39.559 -25.026 1.00 44.62 108 GLN A O 1
ATOM 836 N N . CYS A 1 109 ? 10.761 -37.819 -26.066 1.00 47.19 109 CYS A N 1
ATOM 837 C CA . CYS A 1 109 ? 11.310 -36.806 -25.168 1.00 47.19 109 CYS A CA 1
ATOM 838 C C . CYS A 1 109 ? 10.183 -35.931 -24.602 1.00 47.19 109 CYS A C 1
ATOM 840 O O . CYS A 1 109 ? 10.021 -34.782 -25.003 1.00 47.19 109 CYS A O 1
ATOM 842 N N . ASN A 1 110 ? 9.423 -36.477 -23.644 1.00 52.62 110 ASN A N 1
ATOM 843 C CA . ASN A 1 110 ? 8.550 -35.737 -22.714 1.00 52.62 110 ASN A CA 1
ATOM 844 C C . ASN A 1 110 ? 9.378 -34.829 -21.775 1.00 52.62 110 ASN A C 1
ATOM 846 O O . ASN A 1 110 ? 9.273 -34.906 -20.553 1.00 52.62 110 ASN A O 1
ATOM 850 N N . LEU A 1 111 ? 10.273 -34.014 -22.324 1.00 57.47 111 LEU A N 1
ATOM 851 C CA . LEU A 1 111 ? 11.056 -33.072 -21.540 1.00 57.47 111 LEU A CA 1
ATOM 852 C C . LEU A 1 111 ? 10.257 -31.776 -21.448 1.00 57.47 111 LEU A C 1
ATOM 854 O O . LEU A 1 111 ? 9.938 -31.168 -22.470 1.00 57.47 111 LEU A O 1
ATOM 858 N N . GLY A 1 112 ? 9.918 -31.370 -20.224 1.00 64.62 112 GLY A N 1
ATOM 859 C CA . GLY A 1 112 ? 9.363 -30.044 -19.984 1.00 64.62 112 GLY A CA 1
ATOM 860 C C . GLY A 1 112 ? 10.327 -28.991 -20.521 1.00 64.62 112 GLY A C 1
ATOM 861 O O . GLY A 1 112 ? 11.529 -29.049 -20.255 1.00 64.62 112 GLY A O 1
ATOM 862 N N . CYS A 1 113 ? 9.818 -28.056 -21.319 1.00 70.88 113 CYS A N 1
ATOM 863 C CA . CYS A 1 113 ? 10.626 -26.973 -21.857 1.00 70.88 113 CYS A CA 1
ATOM 864 C C . CYS A 1 113 ? 9.927 -25.625 -21.682 1.00 70.88 113 CYS A C 1
ATOM 866 O O . CYS A 1 113 ? 8.705 -25.509 -21.821 1.00 70.88 113 CYS A O 1
ATOM 868 N N . SER A 1 114 ? 10.738 -24.601 -21.435 1.00 74.00 114 SER A N 1
ATOM 869 C CA . SER A 1 114 ? 10.316 -23.204 -21.410 1.00 74.00 114 SER A CA 1
ATOM 870 C C . SER A 1 114 ? 10.645 -22.570 -22.756 1.00 74.00 114 SER A C 1
ATOM 872 O O . SER A 1 114 ? 11.785 -22.628 -23.218 1.00 74.00 114 SER A O 1
ATOM 874 N N . ALA A 1 115 ? 9.647 -21.973 -23.399 1.00 81.25 115 ALA A N 1
ATOM 875 C CA . ALA A 1 115 ? 9.791 -21.302 -24.682 1.00 81.25 115 ALA A CA 1
ATOM 876 C C . ALA A 1 115 ? 9.572 -19.797 -24.519 1.00 81.25 115 ALA A C 1
ATOM 878 O O . ALA A 1 115 ? 8.610 -19.361 -23.887 1.00 81.25 115 ALA A O 1
ATOM 879 N N . VAL A 1 116 ? 10.446 -19.003 -25.134 1.00 86.12 116 VAL A N 1
ATOM 880 C CA . VAL A 1 116 ? 10.287 -17.549 -25.244 1.00 86.12 116 VAL A CA 1
ATOM 881 C C . VAL A 1 116 ? 9.822 -17.250 -26.657 1.00 86.12 116 VAL A C 1
ATOM 883 O O . VAL A 1 116 ? 10.473 -17.660 -27.619 1.00 86.12 116 VAL A O 1
ATOM 886 N N . TYR A 1 117 ? 8.715 -16.530 -26.802 1.00 86.06 117 TYR A N 1
ATOM 887 C CA . TYR A 1 117 ? 8.193 -16.160 -28.115 1.00 86.06 117 TYR A CA 1
ATOM 888 C C . TYR A 1 117 ? 7.893 -14.669 -28.199 1.00 86.06 117 TYR A C 1
ATOM 890 O O . TYR A 1 117 ? 7.559 -14.012 -27.215 1.00 86.06 117 TYR A O 1
ATOM 898 N N . ALA A 1 118 ? 8.028 -14.121 -29.403 1.00 87.00 118 ALA A N 1
ATOM 899 C CA . ALA A 1 118 ? 7.760 -12.719 -29.666 1.00 87.00 118 ALA A CA 1
ATOM 900 C C . ALA A 1 118 ? 6.249 -12.460 -29.754 1.00 87.00 118 ALA A C 1
ATOM 902 O O . ALA A 1 118 ? 5.536 -13.141 -30.489 1.00 87.00 118 ALA A O 1
ATOM 903 N N . LYS A 1 119 ? 5.764 -11.430 -29.055 1.00 85.38 119 LYS A N 1
ATOM 904 C CA . LYS A 1 119 ? 4.362 -10.967 -29.129 1.00 85.38 119 LYS A CA 1
ATOM 905 C C . LYS A 1 119 ? 4.119 -10.019 -30.306 1.00 85.38 119 LYS A C 1
ATOM 907 O O . LYS A 1 119 ? 2.979 -9.751 -30.671 1.00 85.38 119 LYS A O 1
ATOM 912 N N . ARG A 1 120 ? 5.197 -9.475 -30.873 1.00 83.62 120 ARG A N 1
ATOM 913 C CA . ARG A 1 120 ? 5.209 -8.543 -32.006 1.00 83.62 120 ARG A CA 1
ATOM 914 C C . ARG A 1 120 ? 6.492 -8.720 -32.812 1.00 83.62 120 ARG A C 1
ATOM 916 O O . ARG A 1 120 ? 7.433 -9.343 -32.331 1.00 83.62 120 ARG A O 1
ATOM 923 N N . GLY A 1 121 ? 6.543 -8.157 -34.018 1.00 84.56 121 GLY A N 1
ATOM 924 C CA . GLY A 1 121 ? 7.771 -8.145 -34.814 1.00 84.56 121 GLY A CA 1
ATOM 925 C C . GLY A 1 121 ? 8.919 -7.476 -34.052 1.00 84.56 121 GLY A C 1
ATOM 926 O O . GLY A 1 121 ? 8.752 -6.372 -33.534 1.00 84.56 121 GLY A O 1
ATOM 927 N N . ILE A 1 122 ? 10.064 -8.153 -33.974 1.00 85.62 122 ILE A N 1
ATOM 928 C CA . ILE A 1 122 ? 11.295 -7.639 -33.366 1.00 85.62 122 ILE A CA 1
ATOM 929 C C . ILE A 1 122 ? 12.232 -7.262 -34.507 1.00 85.62 122 ILE A C 1
ATOM 931 O O . ILE A 1 122 ? 12.586 -8.103 -35.331 1.00 85.62 122 ILE A O 1
ATOM 935 N N . THR A 1 123 ? 12.603 -5.988 -34.580 1.00 82.62 123 THR A N 1
ATOM 936 C CA . THR A 1 123 ? 13.533 -5.487 -35.593 1.00 82.62 123 THR A CA 1
ATOM 937 C C . THR A 1 123 ? 14.970 -5.778 -35.185 1.00 82.62 123 THR A C 1
ATOM 939 O O . THR A 1 123 ? 15.349 -5.545 -34.034 1.00 82.62 123 THR A O 1
ATOM 942 N N . GLU A 1 124 ? 15.782 -6.226 -36.139 1.00 81.00 124 GLU A N 1
ATOM 943 C CA . GLU A 1 124 ? 17.219 -6.418 -35.954 1.00 81.00 124 GLU A CA 1
ATOM 944 C C . GLU A 1 124 ? 17.892 -5.122 -35.462 1.00 81.00 124 GLU A C 1
ATOM 946 O O . GLU A 1 124 ? 17.585 -4.028 -35.937 1.00 81.00 124 GLU A O 1
ATOM 951 N N . GLY A 1 125 ? 18.768 -5.233 -34.458 1.00 72.44 125 GLY A N 1
ATOM 952 C CA . GLY A 1 125 ? 19.568 -4.118 -33.936 1.00 72.44 125 GLY A CA 1
ATOM 953 C C . GLY A 1 125 ? 18.821 -3.025 -33.155 1.00 72.44 125 GLY A C 1
ATOM 954 O O . GLY A 1 125 ? 19.463 -2.067 -32.733 1.00 72.44 125 GLY A O 1
ATOM 955 N N . GLY A 1 126 ? 17.499 -3.131 -32.951 1.00 69.25 126 GLY A N 1
ATOM 956 C CA . GLY A 1 126 ? 16.692 -1.987 -32.495 1.00 69.25 126 GLY A CA 1
ATOM 957 C C . GLY A 1 126 ? 16.040 -2.076 -31.111 1.00 69.25 126 GLY A C 1
ATOM 958 O O . GLY A 1 126 ? 15.811 -1.037 -30.493 1.00 69.25 126 GLY A O 1
ATOM 959 N N . THR A 1 127 ? 15.703 -3.269 -30.604 1.00 79.88 127 THR A N 1
ATOM 960 C CA . THR A 1 127 ? 14.876 -3.381 -29.384 1.00 79.88 127 THR A CA 1
ATOM 961 C C . THR A 1 127 ? 15.292 -4.527 -28.473 1.00 79.88 127 THR A C 1
ATOM 963 O O . THR A 1 127 ? 15.313 -5.679 -28.904 1.00 79.88 127 THR A O 1
ATOM 966 N N . SER A 1 128 ? 15.525 -4.224 -27.194 1.00 87.69 128 SER A N 1
ATOM 967 C CA . SER A 1 128 ? 15.691 -5.232 -26.143 1.00 87.69 128 SER A CA 1
ATOM 968 C C . SER A 1 128 ? 14.461 -6.136 -26.037 1.00 87.69 128 SER A C 1
ATOM 970 O O . SER A 1 128 ? 13.329 -5.680 -26.217 1.00 87.69 128 SER A O 1
ATOM 972 N N . LEU A 1 129 ? 14.683 -7.407 -25.708 1.00 90.75 129 LEU A N 1
ATOM 973 C CA . LEU A 1 129 ? 13.616 -8.346 -25.365 1.00 90.75 129 LEU A CA 1
ATOM 974 C C . LEU A 1 129 ? 13.161 -8.070 -23.929 1.00 90.75 129 LEU A C 1
ATOM 976 O O . LEU A 1 129 ? 13.981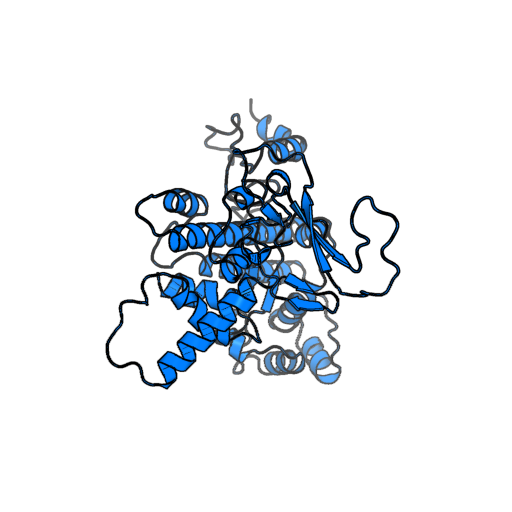 -8.066 -23.009 1.00 90.75 129 LEU A O 1
ATOM 980 N N . ILE A 1 130 ? 11.871 -7.789 -23.766 1.00 92.00 130 ILE A N 1
ATOM 981 C CA . ILE A 1 130 ? 11.231 -7.406 -22.511 1.00 92.00 130 ILE A CA 1
ATOM 982 C C . ILE A 1 130 ? 10.063 -8.352 -22.232 1.00 92.00 130 ILE A C 1
ATOM 984 O O . ILE A 1 130 ? 9.084 -8.366 -22.991 1.00 92.00 130 ILE A O 1
ATOM 988 N N . ILE A 1 131 ? 10.163 -9.105 -21.136 1.00 92.50 131 ILE A N 1
ATOM 989 C CA . ILE A 1 131 ? 9.107 -10.000 -20.638 1.00 92.50 131 ILE A CA 1
ATOM 990 C C . ILE A 1 131 ? 8.208 -9.293 -19.616 1.00 92.50 131 ILE A C 1
ATOM 992 O O . ILE A 1 131 ? 8.563 -8.250 -19.058 1.00 92.50 131 ILE A O 1
ATOM 996 N N . SER A 1 132 ? 7.031 -9.864 -19.356 1.00 90.56 132 SER A N 1
ATOM 997 C CA . SER A 1 132 ? 6.239 -9.464 -18.192 1.00 90.56 132 SER A CA 1
ATOM 998 C C . SER A 1 132 ? 6.836 -10.062 -16.920 1.00 90.56 132 SER A C 1
ATOM 1000 O O . SER A 1 132 ? 7.092 -11.261 -16.859 1.00 90.56 132 SER A O 1
ATOM 1002 N N . TYR A 1 133 ? 6.995 -9.245 -15.883 1.00 90.69 133 TYR A N 1
ATOM 1003 C CA . TYR A 1 133 ? 7.284 -9.699 -14.515 1.00 90.69 133 TYR A CA 1
ATOM 1004 C C . TYR A 1 133 ? 6.017 -9.870 -13.664 1.00 90.69 133 TYR A C 1
ATOM 1006 O O . TYR A 1 133 ? 6.110 -10.103 -12.459 1.00 90.69 133 TYR A O 1
ATOM 1014 N N . GLY A 1 134 ? 4.842 -9.774 -14.291 1.00 86.94 134 GLY A N 1
ATOM 1015 C CA . GLY A 1 134 ? 3.543 -9.930 -13.650 1.00 86.94 134 GLY A CA 1
ATOM 1016 C C . GLY A 1 134 ? 2.943 -8.619 -13.145 1.00 86.94 134 GLY A C 1
ATOM 1017 O O . GLY A 1 134 ? 3.405 -7.516 -13.454 1.00 86.94 134 GLY A O 1
ATOM 1018 N N . ASP A 1 135 ? 1.872 -8.757 -12.370 1.00 84.56 135 ASP A N 1
ATOM 1019 C CA . ASP A 1 135 ? 1.062 -7.648 -11.861 1.00 84.56 135 ASP A CA 1
ATOM 1020 C C . ASP A 1 135 ? 1.649 -7.100 -10.558 1.00 84.56 135 ASP A C 1
ATOM 1022 O O . ASP A 1 135 ? 1.114 -7.319 -9.472 1.00 84.56 135 ASP A O 1
ATOM 1026 N N . LEU A 1 136 ? 2.789 -6.422 -10.672 1.00 83.81 136 LEU A N 1
ATOM 1027 C CA . LEU A 1 136 ? 3.524 -5.881 -9.531 1.00 83.81 136 LEU A CA 1
ATOM 1028 C C . LEU A 1 136 ? 3.316 -4.377 -9.397 1.00 83.81 136 LEU A C 1
ATOM 1030 O O . LEU A 1 136 ? 3.409 -3.636 -10.383 1.00 83.81 136 LEU A O 1
ATOM 1034 N N . THR A 1 137 ? 3.085 -3.917 -8.169 1.00 82.75 137 THR A N 1
ATOM 1035 C CA . THR A 1 137 ? 3.070 -2.485 -7.866 1.00 82.75 137 THR A CA 1
ATOM 1036 C C . THR A 1 137 ? 4.493 -1.914 -7.855 1.00 82.75 137 THR A C 1
ATOM 1038 O O . THR A 1 137 ? 5.463 -2.676 -7.835 1.00 82.75 137 THR A O 1
ATOM 1041 N N . PRO A 1 138 ? 4.664 -0.580 -7.863 1.00 83.69 138 PRO A N 1
ATOM 1042 C CA . PRO A 1 138 ? 5.981 0.038 -7.752 1.00 83.69 138 PRO A CA 1
ATOM 1043 C C . PRO A 1 138 ? 6.778 -0.441 -6.533 1.00 83.69 138 PRO A C 1
ATOM 1045 O O . PRO A 1 138 ? 7.955 -0.766 -6.674 1.00 83.69 138 PRO A O 1
ATOM 1048 N N . SER A 1 139 ? 6.165 -0.540 -5.348 1.00 82.69 139 SER A N 1
ATOM 1049 C CA . SER A 1 139 ? 6.873 -1.042 -4.166 1.00 82.69 139 SER A CA 1
ATOM 1050 C C . SER A 1 139 ? 7.234 -2.522 -4.282 1.00 82.69 139 SER A C 1
ATOM 1052 O O . SER A 1 139 ? 8.360 -2.887 -3.951 1.00 82.69 139 SER A O 1
ATOM 1054 N N . ASP A 1 140 ? 6.341 -3.364 -4.808 1.00 83.44 140 ASP A N 1
ATOM 1055 C CA . ASP A 1 140 ? 6.641 -4.788 -5.002 1.00 83.44 140 ASP A CA 1
ATOM 1056 C C . ASP A 1 140 ? 7.783 -4.981 -6.008 1.00 83.44 140 ASP A C 1
ATOM 1058 O O . ASP A 1 140 ? 8.687 -5.792 -5.797 1.00 83.44 140 ASP A O 1
ATOM 1062 N N . PHE A 1 141 ? 7.788 -4.193 -7.088 1.00 86.50 141 PHE A N 1
ATOM 1063 C CA . PHE A 1 141 ? 8.850 -4.229 -8.087 1.00 86.50 141 PHE A CA 1
ATOM 1064 C C . PHE A 1 141 ? 10.185 -3.730 -7.520 1.00 86.50 141 PHE A C 1
ATOM 1066 O O . PHE A 1 141 ? 11.223 -4.332 -7.795 1.00 86.50 141 PHE A O 1
ATOM 1073 N N . LEU A 1 142 ? 10.162 -2.686 -6.685 1.00 84.69 142 LEU A N 1
ATOM 1074 C CA . LEU A 1 142 ? 11.341 -2.197 -5.970 1.00 84.69 142 LEU A CA 1
ATOM 1075 C C . LEU A 1 142 ? 11.929 -3.270 -5.056 1.00 84.69 142 LEU A C 1
ATOM 1077 O O . LEU A 1 142 ? 13.127 -3.529 -5.116 1.00 84.69 142 LEU A O 1
ATOM 1081 N N . VAL A 1 143 ? 11.099 -3.902 -4.227 1.00 83.00 143 VAL A N 1
ATOM 1082 C CA . VAL A 1 143 ? 11.550 -4.938 -3.286 1.00 83.00 143 VAL A CA 1
ATOM 1083 C C . VAL A 1 143 ? 12.097 -6.147 -4.032 1.00 83.00 143 VAL A C 1
ATOM 1085 O O . VAL A 1 143 ? 13.112 -6.708 -3.627 1.00 83.00 143 VAL A O 1
ATOM 1088 N N . LYS A 1 144 ? 11.445 -6.542 -5.131 1.00 86.75 144 LYS A N 1
ATOM 1089 C CA . L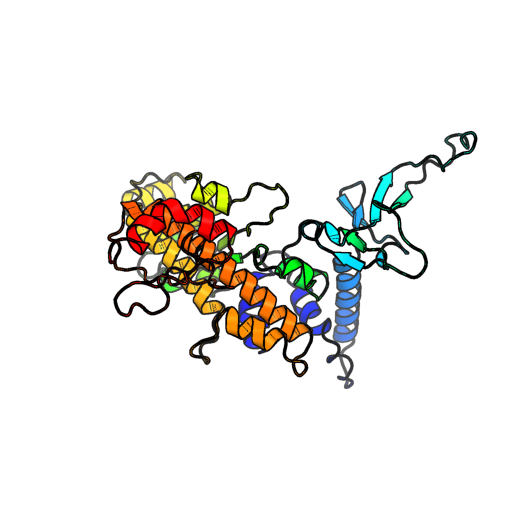YS A 1 144 ? 11.817 -7.740 -5.886 1.00 86.75 144 LYS A CA 1
ATOM 1090 C C . LYS A 1 144 ? 13.011 -7.547 -6.810 1.00 86.75 144 LYS A C 1
ATOM 1092 O O . LYS A 1 144 ? 13.837 -8.447 -6.903 1.00 86.75 144 LYS A O 1
ATOM 1097 N N . TYR A 1 145 ? 13.130 -6.400 -7.473 1.00 87.00 145 TYR A N 1
ATOM 1098 C CA . TYR A 1 145 ? 14.126 -6.193 -8.533 1.00 87.00 145 TYR A CA 1
ATOM 1099 C C . TYR A 1 145 ? 15.057 -4.996 -8.298 1.00 87.00 145 TYR A C 1
ATOM 1101 O O . TYR A 1 145 ? 15.913 -4.722 -9.137 1.00 87.00 145 TYR A O 1
ATOM 1109 N N . GLY A 1 146 ? 14.911 -4.266 -7.189 1.00 82.44 146 GLY A N 1
ATOM 1110 C CA . GLY A 1 146 ? 15.796 -3.153 -6.824 1.00 82.44 146 GLY A CA 1
ATOM 1111 C C . GLY A 1 146 ? 15.641 -1.893 -7.685 1.00 82.44 146 GLY A C 1
ATOM 1112 O O . GLY A 1 146 ? 16.478 -0.994 -7.615 1.00 82.44 146 GLY A O 1
ATOM 1113 N N . ALA A 1 147 ? 14.594 -1.807 -8.505 1.00 83.88 147 ALA A N 1
ATOM 1114 C CA . ALA A 1 147 ? 14.328 -0.680 -9.398 1.00 83.88 147 ALA A CA 1
ATOM 1115 C C . ALA A 1 147 ? 12.822 -0.415 -9.488 1.00 83.88 147 ALA A C 1
ATOM 1117 O O . ALA A 1 147 ? 12.033 -1.216 -9.017 1.00 83.88 147 ALA A O 1
ATOM 1118 N N . VAL A 1 148 ? 12.402 0.689 -10.105 1.00 83.00 148 VAL A N 1
ATOM 1119 C CA . VAL A 1 148 ? 11.014 0.870 -10.560 1.00 83.00 148 VAL A CA 1
ATOM 1120 C C . VAL A 1 148 ? 11.062 1.404 -11.985 1.00 83.00 148 VAL A C 1
ATOM 1122 O O . VAL A 1 148 ? 11.663 2.460 -12.206 1.00 83.00 148 VAL A O 1
ATOM 1125 N N . PRO A 1 149 ? 10.466 0.712 -12.969 1.00 82.38 149 PRO A N 1
ATOM 1126 C CA . PRO A 1 149 ? 10.510 1.166 -14.344 1.00 82.38 149 PRO A CA 1
ATOM 1127 C C . PRO A 1 149 ? 9.795 2.513 -14.491 1.00 82.38 149 PRO A C 1
ATOM 1129 O O . PRO A 1 149 ? 8.648 2.641 -14.051 1.00 82.38 149 PRO A O 1
ATOM 1132 N N . PRO A 1 150 ? 10.389 3.508 -15.175 1.00 77.94 150 PRO A N 1
ATOM 1133 C CA . PRO A 1 150 ? 9.739 4.795 -15.424 1.00 77.94 150 PRO A CA 1
ATOM 1134 C C . PRO A 1 150 ? 8.359 4.667 -16.085 1.00 77.94 150 PRO A C 1
ATOM 1136 O O . PRO A 1 150 ? 7.482 5.507 -15.897 1.00 77.94 150 PRO A O 1
ATOM 1139 N N . GLN A 1 151 ? 8.142 3.588 -16.842 1.00 79.56 151 GLN A N 1
ATOM 1140 C CA . GLN A 1 151 ? 6.881 3.260 -17.500 1.00 79.56 151 GLN A CA 1
ATOM 1141 C C . GLN A 1 151 ? 5.733 3.002 -16.513 1.00 79.56 151 GLN A C 1
ATOM 1143 O O . GLN A 1 151 ? 4.583 3.226 -16.893 1.00 79.56 151 GLN A O 1
ATOM 1148 N N . GLN A 1 152 ? 6.017 2.571 -15.277 1.00 75.75 152 GLN A N 1
ATOM 1149 C CA . GLN A 1 152 ? 5.006 2.435 -14.220 1.00 75.75 152 GLN A CA 1
ATOM 1150 C C . GLN A 1 152 ? 4.613 3.779 -13.605 1.00 75.75 152 GLN A C 1
ATOM 1152 O O . GLN A 1 152 ? 3.550 3.906 -13.001 1.00 75.75 152 GLN A O 1
ATOM 1157 N N . LEU A 1 153 ? 5.433 4.811 -13.791 1.00 70.88 153 LEU A N 1
ATOM 1158 C CA . LEU A 1 153 ? 5.307 6.099 -13.109 1.00 70.88 153 LEU A CA 1
ATOM 1159 C C . LEU A 1 153 ? 4.481 7.111 -13.892 1.00 70.88 153 LEU A C 1
ATOM 1161 O O . LEU A 1 153 ? 4.614 8.324 -13.720 1.00 70.88 153 LEU A O 1
ATOM 1165 N N . LYS A 1 154 ? 3.614 6.632 -14.785 1.00 69.75 154 LYS A N 1
ATOM 1166 C CA . LYS A 1 154 ? 2.712 7.510 -15.520 1.00 69.75 154 LYS A CA 1
ATOM 1167 C C . LYS A 1 154 ? 1.694 8.096 -14.540 1.00 69.75 154 LYS A C 1
ATOM 1169 O O . LYS A 1 154 ? 1.196 7.432 -13.639 1.00 69.75 154 LYS A O 1
ATOM 1174 N N . SER A 1 155 ? 1.316 9.351 -14.760 1.00 58.78 155 SER A N 1
ATOM 1175 C CA . SER A 1 155 ? 0.400 10.120 -13.898 1.00 58.78 155 SER A CA 1
ATOM 1176 C C . SER A 1 155 ? -0.939 9.438 -13.575 1.00 58.78 155 SER A C 1
ATOM 1178 O O . SER A 1 155 ? -1.566 9.731 -12.555 1.00 58.78 155 SER A O 1
ATOM 1180 N N . HIS A 1 156 ? -1.403 8.528 -14.433 1.00 61.22 156 HIS A N 1
ATOM 1181 C CA . HIS A 1 156 ? -2.616 7.747 -14.206 1.00 61.22 156 HIS A CA 1
ATOM 1182 C C . HIS A 1 156 ? -2.355 6.435 -13.442 1.00 61.22 156 HIS A C 1
ATOM 1184 O O . HIS A 1 156 ? -3.244 6.015 -12.704 1.00 61.22 156 HIS A O 1
ATOM 1190 N N . THR A 1 157 ? -1.143 5.879 -13.489 1.00 66.00 157 THR A N 1
ATOM 1191 C CA . THR A 1 157 ? -0.737 4.600 -12.872 1.00 66.00 157 THR A CA 1
ATOM 1192 C C . THR A 1 157 ? 0.082 4.755 -11.588 1.00 66.00 157 THR A C 1
ATOM 1194 O O . THR A 1 157 ? 0.593 3.771 -11.075 1.00 66.00 157 THR A O 1
ATOM 1197 N N . MET A 1 158 ? 0.220 5.973 -11.044 1.00 73.75 158 MET A N 1
ATOM 1198 C CA . MET A 1 158 ? 0.843 6.186 -9.730 1.00 73.75 158 MET A CA 1
ATOM 1199 C C . MET A 1 158 ? -0.076 5.673 -8.614 1.00 73.75 158 MET A C 1
ATOM 1201 O O . MET A 1 158 ? -0.843 6.427 -8.006 1.00 73.75 158 MET A O 1
ATOM 1205 N N . THR A 1 159 ? -0.075 4.366 -8.431 1.00 80.12 159 THR A N 1
ATOM 1206 C CA . THR A 1 159 ? -0.747 3.615 -7.377 1.00 80.12 159 THR A CA 1
ATOM 1207 C C . THR A 1 159 ? 0.233 2.590 -6.847 1.00 80.12 159 THR A C 1
ATOM 1209 O O . THR A 1 159 ? 1.141 2.158 -7.552 1.00 80.12 159 THR A O 1
ATOM 1212 N N . ASP A 1 160 ? 0.081 2.257 -5.579 1.00 86.12 160 ASP A N 1
ATOM 1213 C CA . ASP A 1 160 ? 0.871 1.240 -4.915 1.00 86.12 160 ASP A CA 1
ATOM 1214 C C . ASP A 1 160 ? -0.027 0.415 -4.013 1.00 86.12 160 ASP A C 1
ATOM 1216 O O . ASP A 1 160 ? -1.176 0.783 -3.777 1.00 86.12 160 ASP A O 1
ATOM 1220 N N . SER A 1 161 ? 0.514 -0.659 -3.467 1.00 83.56 161 SER A N 1
ATOM 1221 C CA . SER A 1 161 ? -0.095 -1.300 -2.320 1.00 83.56 161 SER A CA 1
ATOM 1222 C C . SER A 1 161 ? 0.411 -0.653 -1.037 1.00 83.56 161 SER A C 1
ATOM 1224 O O . SER A 1 161 ? 1.600 -0.358 -0.905 1.00 83.56 161 SER A O 1
ATOM 1226 N N . VAL A 1 162 ? -0.489 -0.410 -0.085 1.00 86.38 162 VAL A N 1
ATOM 1227 C CA . VAL A 1 162 ? -0.158 0.294 1.155 1.00 86.38 162 VAL A CA 1
ATOM 1228 C C . VAL A 1 162 ? -0.529 -0.538 2.364 1.00 86.38 162 VAL A C 1
ATOM 1230 O O . VAL A 1 162 ? -1.630 -1.071 2.471 1.00 86.38 162 VAL A O 1
ATOM 1233 N N . ASN A 1 163 ? 0.395 -0.602 3.310 1.00 87.00 163 ASN A N 1
ATOM 1234 C CA . ASN A 1 163 ? 0.177 -1.232 4.599 1.00 87.00 163 ASN A CA 1
ATOM 1235 C C . ASN A 1 163 ? -0.355 -0.183 5.562 1.00 87.00 163 ASN A C 1
ATOM 1237 O O . ASN A 1 163 ? 0.230 0.892 5.680 1.00 87.00 163 ASN A O 1
ATOM 1241 N N . LEU A 1 164 ? -1.466 -0.490 6.227 1.00 90.38 164 LEU A N 1
ATOM 1242 C CA . LEU A 1 164 ? -2.040 0.390 7.231 1.00 90.38 164 LEU A CA 1
ATOM 1243 C C . LEU A 1 164 ? -1.532 0.029 8.620 1.00 90.38 164 LEU A C 1
ATOM 1245 O O . LEU A 1 164 ? -1.802 -1.055 9.139 1.00 90.38 164 LEU A O 1
ATOM 1249 N N . TRP A 1 165 ? -0.864 0.991 9.236 1.00 92.19 165 TRP A N 1
ATOM 1250 C CA . TRP A 1 165 ? -0.464 0.982 10.634 1.00 92.19 165 TRP A CA 1
ATOM 1251 C C . TRP A 1 165 ? -1.546 1.608 11.507 1.00 92.19 165 TRP A C 1
ATOM 1253 O O . TRP A 1 165 ? -2.195 2.577 11.104 1.00 92.19 165 TRP A O 1
ATOM 1263 N N . VAL A 1 166 ? -1.745 1.061 12.705 1.00 92.75 166 VAL A N 1
ATOM 1264 C CA . VAL A 1 166 ? -2.693 1.618 13.676 1.00 92.75 166 VAL A CA 1
ATOM 1265 C C . VAL A 1 166 ? -1.974 2.676 14.514 1.00 92.75 166 VAL A C 1
ATOM 1267 O O . VAL A 1 166 ? -0.930 2.370 15.087 1.00 92.75 166 VAL A O 1
ATOM 1270 N N . PRO A 1 167 ? -2.519 3.896 14.649 1.00 93.56 167 PRO A N 1
ATOM 1271 C CA . PRO A 1 167 ? -1.981 4.875 15.583 1.00 93.56 167 PRO A CA 1
ATOM 1272 C C . PRO A 1 167 ? -2.022 4.307 17.011 1.00 93.56 167 PRO A C 1
ATOM 1274 O O . PRO A 1 167 ? -3.093 3.854 17.429 1.00 93.56 167 PRO A O 1
ATOM 1277 N N . PRO A 1 168 ? -0.943 4.399 17.811 1.00 93.19 168 PRO A N 1
ATOM 1278 C CA . PRO A 1 168 ? -0.932 3.854 19.171 1.00 93.19 168 PRO A CA 1
ATOM 1279 C C . PRO A 1 168 ? -2.078 4.373 20.051 1.00 93.19 168 PRO A C 1
ATOM 1281 O O . PRO A 1 168 ? -2.627 3.628 20.853 1.00 93.19 168 PRO A O 1
ATOM 1284 N N . GLY A 1 169 ? -2.512 5.624 19.849 1.00 93.12 169 GLY A N 1
ATOM 1285 C CA . GLY A 1 169 ? -3.643 6.221 20.572 1.00 93.12 169 GLY A CA 1
ATOM 1286 C C . GLY A 1 169 ? -5.030 5.658 20.219 1.00 93.12 169 GLY A C 1
ATOM 1287 O O . GLY A 1 169 ? -5.996 5.964 20.913 1.00 93.12 169 GLY A O 1
ATOM 1288 N N . ILE A 1 170 ? -5.152 4.858 19.153 1.00 95.38 170 ILE A N 1
ATOM 1289 C CA . ILE A 1 170 ? -6.374 4.107 18.820 1.00 95.38 170 ILE A CA 1
ATOM 1290 C C . ILE A 1 170 ? -6.365 2.733 19.506 1.00 95.38 170 ILE A C 1
ATOM 1292 O O . ILE A 1 170 ? -7.426 2.147 19.700 1.00 95.38 170 ILE A O 1
ATOM 1296 N N . VAL A 1 171 ? -5.217 2.198 19.914 1.00 96.69 171 VAL A N 1
ATOM 1297 C CA . VAL A 1 171 ? -5.192 0.919 20.631 1.00 96.69 171 VAL A CA 1
ATOM 1298 C C . VAL A 1 171 ? -5.684 1.145 22.070 1.00 96.69 171 VAL A C 1
ATOM 1300 O O . VAL A 1 171 ? -5.144 2.024 22.744 1.00 96.69 171 VAL A O 1
ATOM 1303 N N . PRO A 1 172 ? -6.689 0.395 22.570 1.00 97.00 172 PRO A N 1
ATOM 1304 C CA . PRO A 1 172 ? -7.150 0.549 23.948 1.00 97.00 172 PRO A CA 1
ATOM 1305 C C . PRO A 1 172 ? -6.008 0.356 24.957 1.00 97.00 172 PRO A C 1
ATOM 1307 O O . PRO A 1 172 ? -5.139 -0.502 24.778 1.00 97.00 172 PRO A O 1
ATOM 1310 N N . ASP A 1 173 ? -5.991 1.173 26.010 1.00 95.38 173 ASP A N 1
ATOM 1311 C CA . ASP A 1 173 ? -5.012 1.074 27.096 1.00 95.38 173 ASP A CA 1
ATOM 1312 C C . ASP A 1 173 ? -5.465 -0.026 28.069 1.00 95.38 173 ASP A C 1
ATOM 1314 O O . ASP A 1 173 ? -6.553 0.106 28.640 1.00 95.38 173 ASP A O 1
ATOM 1318 N N . PRO A 1 174 ? -4.661 -1.081 28.307 1.00 94.56 174 PRO A N 1
ATOM 1319 C CA . PRO A 1 174 ? -5.060 -2.198 29.162 1.00 94.56 174 PRO A CA 1
ATOM 1320 C C . PRO A 1 174 ? -5.359 -1.769 30.603 1.00 94.56 174 PRO A C 1
ATOM 1322 O O . PRO A 1 174 ? -6.118 -2.438 31.293 1.00 94.56 174 PRO A O 1
ATOM 1325 N N . LYS A 1 175 ? -4.819 -0.631 31.063 1.00 95.81 175 LYS A N 1
ATOM 1326 C CA . LYS A 1 175 ? -5.099 -0.099 32.406 1.00 95.81 175 LYS A CA 1
ATOM 1327 C C . LYS A 1 175 ? -6.425 0.653 32.501 1.00 95.81 175 LYS A C 1
ATOM 1329 O O . LYS A 1 175 ? -6.877 0.927 33.609 1.00 95.81 175 LYS A O 1
ATOM 1334 N N . LYS A 1 176 ? -7.005 1.057 31.369 1.00 95.69 176 LYS A N 1
ATOM 1335 C CA . LYS A 1 176 ? -8.229 1.874 31.313 1.00 95.69 176 LYS A CA 1
ATOM 1336 C C . LYS A 1 176 ? -9.416 1.114 30.743 1.00 95.69 176 LYS A C 1
ATOM 1338 O O . LYS A 1 176 ? -10.539 1.395 31.138 1.00 95.69 176 LYS A O 1
ATOM 1343 N N . ASP A 1 177 ? -9.165 0.194 29.817 1.00 96.56 177 ASP A N 1
ATOM 1344 C CA . ASP A 1 177 ? -10.194 -0.548 29.096 1.00 96.56 177 ASP A CA 1
ATOM 1345 C C . ASP A 1 177 ? -9.752 -2.004 28.873 1.00 96.56 177 ASP A C 1
ATOM 1347 O O . ASP A 1 177 ? -9.452 -2.455 27.762 1.00 96.56 177 ASP A O 1
ATOM 1351 N N . GLU A 1 178 ? -9.653 -2.733 29.985 1.00 97.31 178 GLU A N 1
ATOM 1352 C CA . GLU A 1 178 ? -9.247 -4.141 30.017 1.00 97.31 178 GLU A CA 1
ATOM 1353 C C . GLU A 1 178 ? -10.194 -5.018 29.184 1.00 97.31 178 GLU A C 1
ATOM 1355 O O . GLU A 1 178 ? -9.751 -5.856 28.401 1.00 97.31 178 GLU A O 1
ATOM 1360 N N . MET A 1 179 ? -11.503 -4.769 29.276 1.00 97.69 179 MET A N 1
ATOM 1361 C CA . MET A 1 179 ? -12.527 -5.542 28.574 1.00 97.69 179 MET A CA 1
ATOM 1362 C C . MET A 1 179 ? -12.356 -5.486 27.050 1.00 97.69 179 MET A C 1
ATOM 1364 O O . MET A 1 179 ? -12.415 -6.524 26.386 1.00 97.69 179 MET A O 1
ATOM 1368 N N . ARG A 1 180 ? -12.092 -4.308 26.465 1.00 98.19 180 ARG A N 1
ATOM 1369 C CA . ARG A 1 180 ? -11.823 -4.220 25.019 1.00 98.19 180 ARG A CA 1
ATOM 1370 C C . ARG A 1 180 ? -10.515 -4.879 24.627 1.00 98.19 180 ARG A C 1
ATOM 1372 O O . ARG A 1 180 ? -10.467 -5.482 23.557 1.00 98.19 180 ARG A O 1
ATOM 1379 N N . CYS A 1 181 ? -9.482 -4.796 25.465 1.00 98.00 181 CYS A N 1
ATOM 1380 C CA . CYS A 1 181 ? -8.223 -5.494 25.202 1.00 98.00 181 CYS A CA 1
ATOM 1381 C C . CYS A 1 181 ? -8.451 -7.009 25.115 1.00 98.00 181 CYS A C 1
ATOM 1383 O O . CYS A 1 181 ? -8.090 -7.614 24.109 1.00 98.00 181 CYS A O 1
ATOM 1385 N N . VAL A 1 182 ? -9.164 -7.587 26.088 1.00 98.12 182 VAL A N 1
ATOM 1386 C CA . VAL A 1 182 ? -9.515 -9.017 26.105 1.00 98.12 182 VAL A CA 1
ATOM 1387 C C . VAL A 1 182 ? -10.323 -9.416 24.866 1.00 98.12 182 VAL A C 1
ATOM 1389 O O . VAL A 1 182 ? -10.036 -10.436 24.238 1.00 98.12 182 VAL A O 1
ATOM 1392 N N . ALA A 1 183 ? -11.319 -8.614 24.478 1.00 98.25 183 ALA A N 1
ATOM 1393 C CA . ALA A 1 183 ? -12.125 -8.888 23.288 1.00 98.25 183 ALA A CA 1
ATOM 1394 C C . ALA A 1 183 ? -11.287 -8.890 21.999 1.00 98.25 183 ALA A C 1
ATOM 1396 O O . ALA A 1 183 ? -11.435 -9.776 21.155 1.00 98.25 183 ALA A O 1
ATOM 1397 N N . LEU A 1 184 ? -10.387 -7.915 21.850 1.00 97.81 184 LEU A N 1
ATOM 1398 C CA . LEU A 1 184 ? -9.514 -7.804 20.683 1.00 97.81 184 LEU A CA 1
ATOM 1399 C C . LEU A 1 184 ? -8.473 -8.932 20.628 1.00 97.81 184 LEU A C 1
ATOM 1401 O O . LEU A 1 184 ? -8.263 -9.511 19.564 1.00 97.81 184 LEU A O 1
ATOM 1405 N N . GLU A 1 185 ? -7.866 -9.296 21.755 1.00 97.19 185 GLU A N 1
ATOM 1406 C CA . GLU A 1 185 ? -6.915 -10.413 21.834 1.00 97.19 185 GLU A CA 1
ATOM 1407 C C . GLU A 1 185 ? -7.593 -11.752 21.521 1.00 97.19 185 GLU A C 1
ATOM 1409 O O . GLU A 1 185 ? -7.047 -12.570 20.779 1.00 97.19 185 GLU A O 1
ATOM 1414 N N . LYS A 1 186 ? -8.834 -11.951 21.989 1.00 96.81 186 LYS A N 1
ATOM 1415 C CA . LYS A 1 186 ? -9.648 -13.123 21.631 1.00 96.81 186 LYS A CA 1
ATOM 1416 C C . LYS A 1 186 ? -9.993 -13.167 20.139 1.00 96.81 186 LYS A C 1
ATOM 1418 O O . LYS A 1 186 ? -10.151 -14.251 19.585 1.00 96.81 186 LYS A O 1
ATOM 1423 N N . ALA A 1 187 ? -10.081 -12.009 19.488 1.00 95.31 187 ALA A N 1
ATOM 1424 C CA . ALA A 1 187 ? -10.211 -11.887 18.037 1.00 95.31 187 ALA A CA 1
ATOM 1425 C C . ALA A 1 187 ? -8.859 -11.957 17.291 1.00 95.31 187 ALA A C 1
ATOM 1427 O O . ALA A 1 187 ? -8.821 -11.700 16.090 1.00 95.31 187 ALA A O 1
ATOM 1428 N N . HIS A 1 188 ? -7.776 -12.339 17.980 1.00 95.50 188 HIS A N 1
ATOM 1429 C CA . HIS A 1 188 ? -6.421 -12.513 17.450 1.00 95.50 188 HIS A CA 1
ATOM 1430 C C . HIS A 1 188 ? -5.749 -11.228 16.948 1.00 95.50 188 HIS A C 1
ATOM 1432 O O . HIS A 1 188 ? -4.876 -11.283 16.084 1.00 95.50 188 HIS A O 1
ATOM 1438 N N . PHE A 1 189 ? -6.114 -10.067 17.497 1.00 95.81 189 PHE A N 1
ATOM 1439 C CA . PHE A 1 189 ? -5.399 -8.824 17.212 1.00 95.81 189 PHE A CA 1
ATOM 1440 C C . PHE A 1 189 ? -4.134 -8.702 18.084 1.00 95.81 189 PHE A C 1
ATOM 1442 O O . PHE A 1 189 ? -4.249 -8.734 19.312 1.00 95.81 189 PHE A O 1
ATOM 1449 N N . PRO A 1 190 ? -2.937 -8.511 17.495 1.00 94.44 190 PRO A N 1
ATOM 1450 C CA . PRO A 1 190 ? -1.684 -8.400 18.243 1.00 94.44 190 PRO A CA 1
ATOM 1451 C C . PRO A 1 190 ? -1.511 -6.989 18.828 1.00 94.44 190 PRO A C 1
ATOM 1453 O O . PRO A 1 190 ? -0.809 -6.136 18.286 1.00 94.44 190 PRO A O 1
ATOM 1456 N N . LEU A 1 191 ? -2.193 -6.711 19.943 1.00 94.81 191 LEU A N 1
ATOM 1457 C CA . LEU A 1 191 ? -2.275 -5.358 20.508 1.00 94.81 191 LEU A CA 1
ATOM 1458 C C . LEU A 1 191 ? -0.920 -4.774 20.917 1.00 94.81 191 LEU A C 1
ATOM 1460 O O . LEU A 1 191 ? -0.693 -3.583 20.710 1.00 94.81 191 LEU A O 1
ATOM 1464 N N . GLU A 1 192 ? -0.028 -5.590 21.477 1.00 92.69 192 GLU A N 1
ATOM 1465 C CA . GLU A 1 192 ? 1.324 -5.145 21.834 1.00 92.69 192 GLU A CA 1
ATOM 1466 C C . GLU A 1 192 ? 2.116 -4.714 20.602 1.00 92.69 192 GLU A C 1
ATOM 1468 O O . GLU A 1 192 ? 2.729 -3.645 20.608 1.00 92.69 192 GLU A O 1
ATOM 1473 N N . ASP A 1 193 ? 2.019 -5.469 19.511 1.00 90.88 193 ASP A N 1
ATOM 1474 C CA . ASP A 1 193 ? 2.714 -5.126 18.276 1.00 90.88 193 ASP A CA 1
ATOM 1475 C C . ASP A 1 193 ? 2.116 -3.877 17.612 1.00 90.88 193 ASP A C 1
ATOM 1477 O O . ASP A 1 193 ? 2.840 -3.052 17.051 1.00 90.88 193 ASP A O 1
ATOM 1481 N N . PHE A 1 194 ? 0.800 -3.664 17.728 1.00 91.88 194 PHE A N 1
ATOM 1482 C CA . PHE A 1 194 ? 0.179 -2.408 17.300 1.00 91.88 194 PHE A CA 1
ATOM 1483 C C . PHE A 1 194 ? 0.655 -1.210 18.123 1.00 91.88 194 PHE A C 1
ATOM 1485 O O . PHE A 1 194 ? 0.939 -0.159 17.550 1.00 91.88 194 PHE A O 1
ATOM 1492 N N . ARG A 1 195 ? 0.783 -1.348 19.449 1.00 90.69 195 ARG A N 1
ATOM 1493 C CA . ARG A 1 195 ? 1.302 -0.274 20.320 1.00 90.69 195 ARG A CA 1
ATOM 1494 C C . ARG A 1 195 ? 2.756 0.062 19.997 1.00 90.69 195 ARG A C 1
ATOM 1496 O O . ARG A 1 195 ? 3.137 1.228 20.074 1.00 90.69 195 ARG A O 1
ATOM 1503 N N . GLN A 1 196 ? 3.547 -0.945 19.632 1.00 88.50 196 GLN A N 1
ATOM 1504 C CA . GLN A 1 196 ? 4.957 -0.799 19.267 1.00 88.50 196 GLN A CA 1
ATOM 1505 C C . GLN A 1 196 ? 5.167 -0.359 17.811 1.00 88.50 196 GLN A C 1
ATOM 1507 O O . GLN A 1 196 ? 6.281 0.016 17.452 1.00 88.50 196 GLN A O 1
ATOM 1512 N N . GLY A 1 197 ? 4.122 -0.384 16.977 1.00 84.44 197 GLY A N 1
ATOM 1513 C CA . GLY A 1 197 ? 4.239 -0.097 15.548 1.00 84.44 197 GLY A CA 1
ATOM 1514 C C . GLY A 1 197 ? 5.051 -1.158 14.800 1.00 84.44 197 GLY A C 1
ATOM 1515 O O . GLY A 1 197 ? 5.744 -0.834 13.842 1.00 84.44 197 GLY A O 1
ATOM 1516 N N . THR A 1 198 ? 4.999 -2.414 15.248 1.00 81.62 198 THR A N 1
ATOM 1517 C CA . THR A 1 198 ? 5.735 -3.549 14.663 1.00 81.62 198 THR A CA 1
ATOM 1518 C C . THR A 1 198 ? 4.845 -4.483 13.845 1.00 81.62 198 THR A C 1
ATOM 1520 O O . THR A 1 198 ? 5.370 -5.275 13.065 1.00 81.62 198 THR A O 1
ATOM 1523 N N . HIS A 1 199 ? 3.516 -4.360 13.953 1.00 82.75 199 HIS A N 1
ATOM 1524 C CA . HIS A 1 199 ? 2.563 -5.109 13.133 1.00 82.75 199 HIS A CA 1
ATOM 1525 C C . HIS A 1 199 ? 1.618 -4.197 12.339 1.00 82.75 199 HIS A C 1
ATOM 1527 O O . HIS A 1 199 ? 1.084 -3.206 12.845 1.00 82.75 199 HIS A O 1
ATOM 1533 N N . ARG A 1 200 ? 1.385 -4.562 11.075 1.00 82.19 200 ARG A N 1
ATOM 1534 C CA . ARG A 1 200 ? 0.431 -3.896 10.176 1.00 82.19 200 ARG A CA 1
ATOM 1535 C C . ARG A 1 200 ? -0.976 -4.460 10.370 1.00 82.19 200 ARG A C 1
ATOM 1537 O O . ARG A 1 200 ? -1.137 -5.654 10.568 1.00 82.19 200 ARG A O 1
ATOM 1544 N N . MET A 1 201 ? -2.007 -3.628 10.263 1.00 81.00 201 MET A N 1
ATOM 1545 C CA . MET A 1 201 ? -3.400 -4.068 10.419 1.00 81.00 201 MET A CA 1
ATOM 1546 C C . MET A 1 201 ? -3.966 -4.693 9.146 1.00 81.00 201 MET A C 1
ATOM 1548 O O . MET A 1 201 ? -4.590 -5.747 9.179 1.00 81.00 201 MET A O 1
ATOM 1552 N N . THR A 1 202 ? -3.820 -4.001 8.018 1.00 78.38 202 THR A N 1
ATOM 1553 C CA . THR A 1 202 ? -4.362 -4.469 6.742 1.00 78.38 202 THR A CA 1
ATOM 1554 C C . THR A 1 202 ? -3.531 -3.957 5.578 1.00 78.38 202 THR A C 1
ATOM 1556 O O . THR A 1 202 ? -2.769 -2.994 5.703 1.00 78.38 202 THR A O 1
ATOM 1559 N N . PHE A 1 203 ? -3.697 -4.618 4.444 1.00 75.81 203 PHE A N 1
ATOM 1560 C CA . PHE A 1 203 ? -3.068 -4.290 3.182 1.00 75.81 203 PHE A CA 1
ATOM 1561 C C . PHE A 1 203 ? -4.129 -3.731 2.238 1.00 75.81 203 PHE A C 1
ATOM 1563 O O . PHE A 1 203 ? -5.106 -4.403 1.909 1.00 75.81 203 PHE A O 1
ATOM 1570 N N . LEU A 1 204 ? -3.945 -2.488 1.809 1.00 76.88 204 LEU A N 1
ATOM 1571 C CA . LEU A 1 204 ? -4.790 -1.840 0.821 1.00 76.88 204 LEU A CA 1
ATOM 1572 C C . LEU A 1 204 ? -4.120 -1.923 -0.540 1.00 76.88 204 LEU A C 1
ATOM 1574 O O . LEU A 1 204 ? -3.106 -1.265 -0.776 1.00 76.88 204 LEU A O 1
ATOM 1578 N N . ALA A 1 205 ? -4.711 -2.695 -1.445 1.00 69.31 205 ALA A N 1
ATOM 1579 C CA . ALA A 1 205 ? -4.274 -2.695 -2.830 1.00 69.31 205 ALA A CA 1
ATOM 1580 C C . ALA A 1 205 ? -4.540 -1.328 -3.482 1.00 69.31 205 ALA A C 1
ATOM 1582 O O . ALA A 1 205 ? -5.542 -0.651 -3.205 1.00 69.31 205 ALA A O 1
ATOM 1583 N N . GLY A 1 206 ? -3.626 -0.933 -4.363 1.00 68.00 206 GLY A N 1
ATOM 1584 C CA . GLY A 1 206 ? -3.835 0.162 -5.293 1.00 68.00 206 GLY A CA 1
ATOM 1585 C C . GLY A 1 206 ? -4.773 -0.226 -6.436 1.00 68.00 206 GLY A C 1
ATOM 1586 O O . GLY A 1 206 ? -5.118 -1.387 -6.644 1.00 68.00 206 GLY A O 1
ATOM 1587 N N . ASP A 1 207 ? -5.162 0.782 -7.210 1.00 66.62 207 ASP A N 1
ATOM 1588 C CA . ASP A 1 207 ? -5.799 0.604 -8.517 1.00 66.62 207 ASP A CA 1
ATOM 1589 C C . ASP A 1 207 ? -4.732 0.064 -9.481 1.00 66.62 207 ASP A C 1
ATOM 1591 O O . ASP A 1 207 ? -3.884 0.817 -9.969 1.00 66.62 207 ASP A O 1
ATOM 1595 N N . ASN A 1 208 ? -4.695 -1.259 -9.645 1.00 58.41 208 ASN A N 1
ATOM 1596 C CA . ASN A 1 208 ? -3.628 -1.940 -10.379 1.00 58.41 208 ASN A CA 1
ATOM 1597 C C . ASN A 1 208 ? -3.931 -2.097 -11.877 1.00 58.41 208 ASN A C 1
ATOM 1599 O O . ASN A 1 208 ? -3.093 -2.622 -12.604 1.00 58.41 208 ASN A O 1
ATOM 1603 N N . GLY A 1 209 ? -5.095 -1.650 -12.367 1.00 54.44 209 GLY A N 1
ATOM 1604 C CA . GLY A 1 209 ? -5.468 -1.670 -13.789 1.00 54.44 209 GLY A CA 1
ATOM 1605 C C . GLY A 1 209 ? -5.465 -3.042 -14.491 1.00 54.44 209 GLY A C 1
ATOM 1606 O O . GLY A 1 209 ? -5.874 -3.118 -15.647 1.00 54.44 209 GLY A O 1
ATOM 1607 N N . SER A 1 210 ? -5.028 -4.122 -13.832 1.00 51.69 210 SER A N 1
ATOM 1608 C CA . SER A 1 210 ? -4.748 -5.431 -14.436 1.00 51.69 210 SER A CA 1
ATOM 1609 C C . SER A 1 210 ? -5.896 -6.441 -14.323 1.00 51.69 210 SER A C 1
ATOM 1611 O O . SER A 1 210 ? -5.714 -7.627 -14.568 1.00 51.69 210 SER A O 1
ATOM 1613 N N . GLY A 1 211 ? -7.111 -5.989 -14.001 1.00 49.41 211 GLY A N 1
ATOM 1614 C CA . GLY A 1 211 ? -8.310 -6.834 -14.048 1.00 49.41 211 GLY A CA 1
ATOM 1615 C C . GLY A 1 211 ? -8.544 -7.732 -12.828 1.00 49.41 211 GLY A C 1
ATOM 1616 O O . GLY A 1 211 ? -9.536 -8.455 -12.813 1.00 49.41 211 GLY A O 1
ATOM 1617 N N . ARG A 1 212 ? -7.701 -7.667 -11.787 1.00 55.00 212 ARG A N 1
ATOM 1618 C CA . ARG A 1 212 ? -8.098 -8.112 -10.437 1.00 55.00 212 ARG A CA 1
ATOM 1619 C C . ARG A 1 212 ? -9.076 -7.101 -9.839 1.00 55.00 212 ARG A C 1
ATOM 1621 O O . ARG A 1 212 ? -8.955 -5.915 -10.141 1.00 55.00 212 ARG A O 1
ATOM 1628 N N . ASP A 1 213 ? -10.017 -7.579 -9.021 1.00 62.88 213 ASP A N 1
ATOM 1629 C CA . ASP A 1 213 ? -11.036 -6.767 -8.344 1.00 62.88 213 ASP A CA 1
ATOM 1630 C C . ASP A 1 213 ? -10.414 -5.491 -7.765 1.00 62.88 213 ASP A C 1
ATOM 1632 O O . ASP A 1 213 ? -9.687 -5.524 -6.771 1.00 62.88 213 ASP A O 1
ATOM 1636 N N . ASP A 1 214 ? -10.659 -4.355 -8.422 1.00 79.12 214 ASP A N 1
ATOM 1637 C CA . ASP A 1 214 ? -10.167 -3.062 -7.964 1.00 79.12 214 ASP A CA 1
ATOM 1638 C C . ASP A 1 214 ? -10.916 -2.720 -6.672 1.00 79.12 214 ASP A C 1
ATOM 1640 O O . ASP A 1 214 ? -12.066 -2.262 -6.689 1.00 79.12 214 ASP A O 1
ATOM 1644 N N . LEU A 1 215 ? -10.269 -3.012 -5.540 1.00 84.62 215 LEU A N 1
ATOM 1645 C CA . LEU A 1 215 ? -10.835 -2.851 -4.202 1.00 84.62 215 LEU A CA 1
ATOM 1646 C C . LEU A 1 215 ? -11.272 -1.405 -3.966 1.00 84.62 215 LEU A C 1
ATOM 1648 O O . LEU A 1 215 ? -12.319 -1.161 -3.366 1.00 84.62 215 LEU A O 1
ATOM 1652 N N . LEU A 1 216 ? -10.500 -0.441 -4.474 1.00 85.50 216 LEU A N 1
ATOM 1653 C CA . LEU A 1 216 ? -10.807 0.974 -4.336 1.00 85.50 216 LEU A CA 1
ATOM 1654 C C . LEU A 1 216 ? -12.039 1.347 -5.168 1.00 85.50 216 LEU A C 1
ATOM 1656 O O . LEU A 1 216 ? -12.931 2.028 -4.660 1.00 85.50 216 LEU A O 1
ATOM 1660 N N . THR A 1 217 ? -12.124 0.900 -6.423 1.00 84.31 217 THR A N 1
ATOM 1661 C CA . THR A 1 217 ? -13.312 1.148 -7.259 1.00 84.31 217 THR A CA 1
ATOM 1662 C C . THR A 1 217 ? -14.555 0.470 -6.688 1.00 84.31 217 THR A C 1
ATOM 1664 O O . THR A 1 217 ? -15.613 1.099 -6.620 1.00 84.31 217 THR A O 1
ATOM 1667 N N . SER A 1 218 ? -14.434 -0.772 -6.216 1.00 87.06 218 SER A 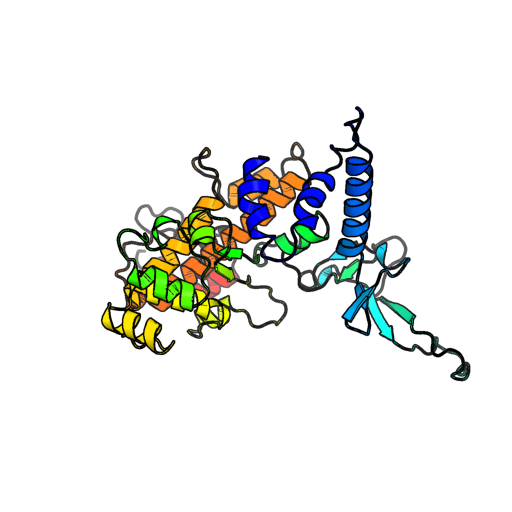N 1
ATOM 1668 C CA . SER A 1 218 ? -15.519 -1.499 -5.541 1.00 87.06 218 SER A CA 1
ATOM 1669 C C . SER A 1 218 ? -16.017 -0.717 -4.329 1.00 87.06 218 SER A C 1
ATOM 1671 O O . SER A 1 218 ? -17.215 -0.443 -4.206 1.00 87.06 218 SER A O 1
ATOM 1673 N N . PHE A 1 219 ? -15.082 -0.231 -3.510 1.00 88.69 219 PHE A N 1
ATOM 1674 C CA . PHE A 1 219 ? -15.397 0.607 -2.366 1.00 88.69 219 PHE A CA 1
ATOM 1675 C C . PHE A 1 219 ? -16.110 1.896 -2.781 1.00 88.69 219 PHE A C 1
ATOM 1677 O O . PHE A 1 219 ? -17.173 2.191 -2.243 1.00 88.69 219 PHE A O 1
ATOM 1684 N N . ILE A 1 220 ? -15.606 2.639 -3.773 1.00 85.44 220 ILE A N 1
ATOM 1685 C CA . ILE A 1 220 ? -16.242 3.868 -4.300 1.00 85.44 220 ILE A CA 1
ATOM 1686 C C . ILE A 1 220 ? -17.678 3.616 -4.792 1.00 85.44 220 ILE A C 1
ATOM 1688 O O . ILE A 1 220 ? -18.521 4.511 -4.719 1.00 85.44 220 ILE A O 1
ATOM 1692 N N . ASN A 1 221 ? -17.971 2.406 -5.269 1.00 86.00 221 ASN A N 1
ATOM 1693 C CA . ASN A 1 221 ? -19.303 1.992 -5.709 1.00 86.00 221 ASN A CA 1
ATOM 1694 C C . ASN A 1 221 ? -20.209 1.511 -4.557 1.00 86.00 221 ASN A C 1
ATOM 1696 O O . ASN A 1 221 ? -21.304 1.007 -4.803 1.00 86.00 221 ASN A O 1
ATOM 1700 N N . GLY A 1 222 ? -19.780 1.680 -3.304 1.00 87.56 222 GLY A N 1
ATOM 1701 C CA . GLY A 1 222 ? -20.532 1.310 -2.107 1.00 87.56 222 GLY A CA 1
ATOM 1702 C C . GLY A 1 222 ? -20.407 -0.162 -1.711 1.00 87.56 222 GLY A C 1
ATOM 1703 O O . GLY A 1 222 ? -21.166 -0.620 -0.859 1.00 87.56 222 GLY A O 1
ATOM 1704 N N . GLN A 1 223 ? -19.476 -0.909 -2.309 1.00 89.69 223 GLN A N 1
ATOM 1705 C CA . GLN A 1 223 ? -19.209 -2.304 -1.961 1.00 89.69 223 GLN A CA 1
ATOM 1706 C C . GLN A 1 223 ? -17.938 -2.387 -1.120 1.00 89.69 223 GLN A C 1
ATOM 1708 O O . GLN A 1 223 ? -16.842 -2.215 -1.638 1.00 89.69 223 GLN A O 1
ATOM 1713 N N . GLU A 1 224 ? -18.081 -2.636 0.183 1.00 88.94 224 GLU A N 1
ATOM 1714 C CA . GLU A 1 224 ? -16.935 -2.755 1.088 1.00 88.94 224 GLU A CA 1
ATOM 1715 C C . GLU A 1 224 ? -16.105 -4.019 0.785 1.00 88.94 224 GLU A C 1
ATOM 1717 O O . GLU A 1 224 ? -16.644 -5.127 0.883 1.00 88.94 224 GLU A O 1
ATOM 1722 N N . PRO A 1 225 ? -14.807 -3.880 0.444 1.00 88.56 225 PRO A N 1
ATOM 1723 C CA . PRO A 1 225 ? -13.908 -5.016 0.273 1.00 88.56 225 PRO A CA 1
ATOM 1724 C C . PRO A 1 225 ? -13.779 -5.872 1.534 1.00 88.56 225 PRO A C 1
ATOM 1726 O O . PRO A 1 225 ? -13.791 -5.362 2.658 1.00 88.56 225 PRO A O 1
ATOM 1729 N N . ARG A 1 226 ? -13.594 -7.185 1.360 1.00 88.25 226 ARG A N 1
ATOM 1730 C CA . ARG A 1 226 ? -13.465 -8.133 2.484 1.00 88.25 226 ARG A CA 1
ATOM 1731 C C . ARG A 1 226 ? -12.215 -7.860 3.321 1.00 88.25 226 ARG A C 1
ATOM 1733 O O . ARG A 1 226 ? -12.231 -8.063 4.531 1.00 88.25 226 ARG A O 1
ATOM 1740 N N . GLU A 1 227 ? -11.176 -7.339 2.685 1.00 86.62 227 GLU A N 1
ATOM 1741 C CA . GLU A 1 227 ? -9.881 -6.953 3.243 1.00 86.62 227 GLU A CA 1
ATOM 1742 C C . GLU A 1 227 ? -10.003 -5.834 4.294 1.00 86.62 227 GLU A C 1
ATOM 1744 O O . GLU A 1 227 ? -9.161 -5.714 5.186 1.00 86.62 227 GLU A O 1
ATOM 1749 N N . LEU A 1 228 ? -11.077 -5.036 4.238 1.00 90.00 228 LEU A N 1
ATOM 1750 C CA . LEU A 1 228 ? -11.383 -4.024 5.253 1.00 90.00 228 LEU A CA 1
ATOM 1751 C C . LEU A 1 228 ? -12.105 -4.596 6.477 1.00 90.00 228 LEU A C 1
ATOM 1753 O O . LEU A 1 228 ? -12.183 -3.921 7.504 1.00 90.00 228 LEU A O 1
ATOM 1757 N N . GLY A 1 229 ? -12.610 -5.830 6.392 1.00 91.88 229 GLY A N 1
ATOM 1758 C CA . GLY A 1 229 ? -13.365 -6.498 7.450 1.00 91.88 229 GLY A CA 1
ATOM 1759 C C . GLY A 1 229 ? -12.634 -6.552 8.798 1.00 91.88 229 GLY A C 1
ATOM 1760 O O . GLY A 1 229 ? -13.222 -6.111 9.789 1.00 91.88 229 GLY A O 1
ATOM 1761 N N . PRO A 1 230 ? -11.368 -7.018 8.859 1.00 93.31 230 PRO A N 1
ATOM 1762 C CA . PRO A 1 230 ? -10.587 -7.038 10.098 1.00 93.31 230 PRO A CA 1
ATOM 1763 C C . PRO A 1 230 ? -10.391 -5.645 10.698 1.00 93.31 230 PRO A C 1
ATOM 1765 O O . PRO A 1 230 ? -10.621 -5.446 11.889 1.00 93.31 230 PRO A O 1
ATOM 1768 N N . LEU A 1 231 ? -10.065 -4.650 9.865 1.00 94.50 231 LEU A N 1
ATOM 1769 C CA . LEU A 1 231 ? -9.903 -3.270 10.316 1.00 94.50 231 LEU A CA 1
ATOM 1770 C C . LEU A 1 231 ? -11.226 -2.695 10.855 1.00 94.50 231 LEU A C 1
ATOM 1772 O O . LEU A 1 231 ? -11.243 -2.059 11.909 1.00 94.50 231 LEU A O 1
ATOM 1776 N N . ARG A 1 232 ? -12.350 -2.969 10.182 1.00 94.62 232 ARG A N 1
ATOM 1777 C CA . ARG A 1 232 ? -13.687 -2.589 10.655 1.00 94.62 232 ARG A CA 1
ATOM 1778 C C . ARG A 1 232 ? -13.980 -3.207 12.014 1.00 94.62 232 ARG A C 1
ATOM 1780 O O . ARG A 1 232 ? -14.411 -2.510 12.925 1.00 94.62 232 ARG A O 1
ATOM 1787 N N . GLN A 1 233 ? -13.756 -4.513 12.148 1.00 95.62 233 GLN A N 1
ATOM 1788 C CA . GLN A 1 233 ? -14.000 -5.248 13.384 1.00 95.62 233 GLN A CA 1
ATOM 1789 C C . GLN A 1 233 ? -13.152 -4.693 14.530 1.00 95.62 233 GLN A C 1
ATOM 1791 O O . GLN A 1 233 ? -13.701 -4.415 15.595 1.00 95.62 233 GLN A O 1
ATOM 1796 N N . PHE A 1 234 ? -11.859 -4.461 14.288 1.00 97.44 234 PHE A N 1
ATOM 1797 C CA . PHE A 1 234 ? -10.958 -3.830 15.247 1.00 97.44 234 PHE A CA 1
ATOM 1798 C C . PHE A 1 234 ? -11.501 -2.475 15.713 1.00 97.44 234 PHE A C 1
ATOM 1800 O O . PHE A 1 234 ? -11.685 -2.268 16.908 1.00 97.44 234 PHE A O 1
ATOM 1807 N N . LEU A 1 235 ? -11.833 -1.571 14.783 1.00 97.06 235 LEU A N 1
ATOM 1808 C CA . LEU A 1 235 ? -12.343 -0.236 15.110 1.00 97.06 235 LEU A CA 1
ATOM 1809 C C . LEU A 1 235 ? -13.673 -0.281 15.868 1.00 97.06 235 LEU A C 1
ATOM 1811 O O . LEU A 1 235 ? -13.893 0.519 16.781 1.00 97.06 235 LEU A O 1
ATOM 1815 N N . VAL A 1 236 ? -14.560 -1.212 15.506 1.00 97.50 236 VAL A N 1
ATOM 1816 C CA . VAL A 1 236 ? -15.850 -1.354 16.179 1.00 97.50 236 VAL A CA 1
ATOM 1817 C C . VAL A 1 236 ? -15.653 -1.841 17.612 1.00 97.50 236 VAL A C 1
ATOM 1819 O O . VAL A 1 236 ? -16.198 -1.218 18.521 1.00 97.50 236 VAL A O 1
ATOM 1822 N N . ILE A 1 237 ? -14.857 -2.890 17.834 1.00 97.75 237 ILE A N 1
ATOM 1823 C CA . ILE A 1 237 ? -14.587 -3.405 19.185 1.00 97.75 237 ILE A CA 1
ATOM 1824 C C . ILE A 1 237 ? -13.819 -2.369 20.012 1.00 97.75 237 ILE A C 1
ATOM 1826 O O . ILE A 1 237 ? -14.177 -2.135 21.161 1.00 97.75 237 ILE A O 1
ATOM 1830 N N . ALA A 1 238 ? -12.813 -1.708 19.440 1.00 97.50 238 ALA A N 1
ATOM 1831 C CA . ALA A 1 238 ? -11.960 -0.771 20.165 1.00 97.50 238 ALA A CA 1
ATOM 1832 C C . ALA A 1 238 ? -12.669 0.541 20.546 1.00 97.50 238 ALA A C 1
ATOM 1834 O O . ALA A 1 238 ? -12.339 1.112 21.579 1.00 97.50 238 ALA A O 1
ATOM 1835 N N . HIS A 1 239 ? -13.628 1.031 19.742 1.00 97.00 239 HIS A N 1
ATOM 1836 C CA . HIS A 1 239 ? -14.152 2.400 19.916 1.00 97.00 239 HIS A CA 1
ATOM 1837 C C . HIS A 1 239 ? -15.662 2.589 19.774 1.00 97.00 239 HIS A C 1
ATOM 1839 O O . HIS A 1 239 ? -16.152 3.663 20.133 1.00 97.00 239 HIS A O 1
ATOM 1845 N N . ILE A 1 240 ? -16.417 1.650 19.198 1.00 96.50 240 ILE A N 1
ATOM 1846 C CA . ILE A 1 240 ? -17.824 1.901 18.816 1.00 96.50 240 ILE A CA 1
ATOM 1847 C C . ILE A 1 240 ? -18.804 1.056 19.618 1.00 96.50 240 ILE A C 1
ATOM 1849 O O . ILE A 1 240 ? -19.818 1.588 20.062 1.00 96.50 240 ILE A O 1
ATOM 1853 N N . ALA A 1 241 ? -18.532 -0.239 19.764 1.00 97.19 241 ALA A N 1
ATOM 1854 C CA . ALA A 1 241 ? -19.391 -1.157 20.495 1.00 97.19 241 ALA A CA 1
ATOM 1855 C C . ALA A 1 241 ? -19.534 -0.697 21.949 1.00 97.19 241 ALA A C 1
ATOM 1857 O O . ALA A 1 241 ? -18.546 -0.309 22.568 1.00 97.19 241 ALA A O 1
ATOM 1858 N N . ASP A 1 242 ? -20.740 -0.749 22.499 1.00 97.06 242 ASP A N 1
ATOM 1859 C CA . ASP A 1 242 ? -20.924 -0.575 23.937 1.00 97.06 242 ASP A CA 1
ATOM 1860 C C . ASP A 1 242 ? -20.391 -1.792 24.707 1.00 97.06 242 ASP A C 1
ATOM 1862 O O . ASP A 1 242 ? -20.053 -2.830 24.131 1.00 97.06 242 ASP A O 1
ATOM 1866 N N . ASP A 1 243 ? -20.297 -1.654 26.022 1.00 97.38 243 ASP A N 1
ATOM 1867 C CA . ASP A 1 243 ? -19.720 -2.675 26.894 1.00 97.38 243 ASP A CA 1
ATOM 1868 C C . ASP A 1 243 ? -20.509 -3.992 26.850 1.00 97.38 243 ASP A C 1
ATOM 1870 O O . ASP A 1 243 ? -19.920 -5.070 26.882 1.00 97.38 243 ASP A O 1
ATOM 1874 N N . ALA A 1 244 ? -21.833 -3.930 26.670 1.00 97.50 244 ALA A N 1
ATOM 1875 C CA . ALA A 1 244 ? -22.670 -5.119 26.522 1.00 97.50 244 ALA A CA 1
ATOM 1876 C C . ALA A 1 244 ? -22.354 -5.893 25.228 1.00 97.50 244 ALA A C 1
ATOM 1878 O O . ALA A 1 244 ? -22.271 -7.123 25.238 1.00 97.50 244 ALA A O 1
ATOM 1879 N N . ALA A 1 245 ? -22.147 -5.192 24.111 1.00 97.44 245 ALA A N 1
ATOM 1880 C CA . ALA A 1 245 ? -21.767 -5.802 22.842 1.00 97.44 245 ALA A CA 1
ATOM 1881 C C . ALA A 1 245 ? -20.334 -6.352 22.861 1.00 97.44 245 ALA A C 1
ATOM 1883 O O . ALA A 1 245 ? -20.083 -7.397 22.254 1.00 97.44 245 ALA A O 1
ATOM 1884 N N . VAL A 1 246 ? -19.407 -5.681 23.555 1.00 97.75 246 VAL A N 1
ATOM 1885 C CA . VAL A 1 246 ? -18.043 -6.190 23.770 1.00 97.75 246 VAL A CA 1
ATOM 1886 C C . VAL A 1 246 ? -18.080 -7.450 24.628 1.00 97.75 246 VAL A C 1
ATOM 1888 O O . VAL A 1 246 ? -17.493 -8.455 24.236 1.00 97.75 246 VAL A O 1
ATOM 1891 N N . GLN A 1 247 ? -18.833 -7.450 25.730 1.00 97.94 247 GLN A N 1
ATOM 1892 C CA . GLN A 1 247 ? -18.985 -8.631 26.578 1.00 97.94 247 GLN A CA 1
ATOM 1893 C C . GLN A 1 247 ? -19.588 -9.808 25.801 1.00 97.94 247 GLN A C 1
ATOM 1895 O O . GLN A 1 247 ? -19.060 -10.915 25.846 1.00 97.94 247 GLN A O 1
ATOM 1900 N N . LEU A 1 248 ? -20.624 -9.571 24.988 1.00 96.50 248 LEU A N 1
ATOM 1901 C CA . LEU A 1 248 ? -21.184 -10.610 24.119 1.00 96.50 248 LEU A CA 1
ATOM 1902 C C . LEU A 1 248 ? -20.150 -11.154 23.120 1.00 96.50 248 LEU A C 1
ATOM 1904 O O . LEU A 1 248 ? -20.152 -12.353 22.821 1.00 96.50 248 LEU A O 1
ATOM 1908 N N . ASN A 1 249 ? -19.276 -10.292 22.590 1.00 97.25 249 ASN A N 1
ATOM 1909 C CA . ASN A 1 249 ? -18.189 -10.712 21.713 1.00 97.25 249 ASN A CA 1
ATOM 1910 C C . ASN A 1 249 ? -17.163 -11.573 22.459 1.00 97.25 249 ASN A C 1
ATOM 1912 O O . ASN A 1 249 ? -16.758 -12.604 21.922 1.00 97.25 249 ASN A O 1
ATOM 1916 N N . ILE A 1 250 ? -16.822 -11.220 23.700 1.00 97.69 250 ILE A N 1
ATOM 1917 C CA . ILE A 1 250 ? -15.982 -12.052 24.567 1.00 97.69 250 ILE A CA 1
ATOM 1918 C C . ILE A 1 250 ? -16.650 -13.407 24.791 1.00 97.69 250 ILE A C 1
ATOM 1920 O O . ILE A 1 250 ? -16.008 -14.431 24.585 1.00 97.69 250 ILE A O 1
ATOM 1924 N N . ASP A 1 251 ? -17.931 -13.457 25.138 1.00 97.50 251 ASP A N 1
ATOM 1925 C CA . ASP A 1 251 ? -18.585 -14.711 25.525 1.00 97.50 251 ASP A CA 1
ATOM 1926 C C . ASP A 1 251 ? -18.826 -15.642 24.328 1.00 97.50 251 ASP A C 1
ATOM 1928 O O . ASP A 1 251 ? -18.616 -16.852 24.410 1.00 97.50 251 ASP A O 1
ATOM 1932 N N . SER A 1 252 ? -19.247 -15.081 23.190 1.00 95.75 252 SER A N 1
ATOM 1933 C CA . SER A 1 252 ? -19.770 -15.853 22.053 1.00 95.75 252 SER A CA 1
ATOM 1934 C C . SER A 1 252 ? -18.942 -15.768 20.769 1.00 95.75 252 SER A C 1
ATOM 1936 O O . SER A 1 252 ? -19.252 -16.456 19.795 1.00 95.75 252 SER A O 1
ATOM 1938 N N . GLY A 1 253 ? -17.946 -14.880 20.713 1.00 92.75 253 GLY A N 1
ATOM 1939 C CA . GLY A 1 253 ? -17.230 -14.525 19.483 1.00 92.75 253 GLY A CA 1
ATOM 1940 C C . GLY A 1 253 ? -18.060 -13.693 18.496 1.00 92.75 253 GLY A C 1
ATOM 1941 O O . GLY A 1 253 ? -17.567 -13.322 17.433 1.00 92.75 253 GLY A O 1
ATOM 1942 N N . ARG A 1 254 ? -19.324 -13.375 18.810 1.00 93.12 254 ARG A N 1
ATOM 1943 C CA . ARG A 1 254 ? -20.224 -12.619 17.927 1.00 93.12 254 ARG A CA 1
ATOM 1944 C C . ARG A 1 254 ? -20.343 -11.176 18.386 1.00 93.12 254 ARG A C 1
ATOM 1946 O O . ARG A 1 254 ? -20.640 -10.911 19.542 1.00 93.12 254 ARG A O 1
ATOM 1953 N N . LEU A 1 255 ? -20.177 -10.246 17.453 1.00 92.31 255 LEU A N 1
ATOM 1954 C CA . LEU A 1 255 ? -20.369 -8.821 17.700 1.00 92.31 255 LEU A CA 1
ATOM 1955 C C . LEU A 1 255 ? -21.758 -8.395 17.211 1.00 92.31 255 LEU A C 1
ATOM 1957 O O . LEU A 1 255 ? -22.085 -8.565 16.036 1.00 92.31 255 LEU A O 1
ATOM 1961 N N . ARG A 1 256 ? -22.587 -7.856 18.110 1.00 92.19 256 ARG A N 1
ATOM 1962 C CA . ARG A 1 256 ? -23.904 -7.293 17.779 1.00 92.19 256 ARG A CA 1
ATOM 1963 C C . ARG A 1 256 ? -24.000 -5.882 18.334 1.00 92.19 256 ARG A C 1
ATOM 1965 O O . ARG A 1 256 ? -24.285 -5.704 19.509 1.00 92.19 256 ARG A O 1
ATOM 1972 N N . CYS A 1 257 ? -23.773 -4.890 17.484 1.00 92.50 257 CYS A N 1
ATOM 1973 C CA . CYS A 1 257 ? -23.888 -3.487 17.860 1.00 92.50 257 CYS A CA 1
ATOM 1974 C C . CYS A 1 257 ? -24.415 -2.648 16.695 1.00 92.50 257 CYS A C 1
ATOM 1976 O O . CYS A 1 257 ? -24.154 -2.949 15.526 1.00 92.50 257 CYS A O 1
ATOM 1978 N N . ASN A 1 258 ? -25.101 -1.554 17.019 1.00 91.25 258 ASN A N 1
ATOM 1979 C CA . ASN A 1 258 ? -25.451 -0.534 16.038 1.00 91.25 258 ASN A CA 1
ATOM 1980 C C . ASN A 1 258 ? -24.202 0.289 15.713 1.00 91.25 258 ASN A C 1
ATOM 1982 O O . ASN A 1 258 ? -23.729 1.079 16.528 1.00 91.25 258 ASN A O 1
ATOM 1986 N N . VAL A 1 259 ? -23.645 0.083 14.521 1.00 90.75 259 VAL A N 1
ATOM 1987 C CA . VAL A 1 259 ? -22.417 0.763 14.104 1.00 90.75 259 VAL A CA 1
ATOM 1988 C C . VAL A 1 259 ? -22.726 2.218 13.759 1.00 90.75 259 VAL A C 1
ATOM 1990 O O . VAL A 1 259 ? -23.402 2.507 12.770 1.00 90.75 259 VAL A O 1
ATOM 1993 N N . ASN A 1 260 ? -22.191 3.147 14.554 1.00 91.62 260 ASN A N 1
ATOM 1994 C CA . ASN A 1 260 ? -22.202 4.566 14.214 1.00 91.62 260 ASN A CA 1
ATOM 1995 C C . ASN A 1 260 ? -21.246 4.814 13.033 1.00 91.62 260 ASN A C 1
ATOM 1997 O O . ASN A 1 260 ? -20.029 4.891 13.212 1.00 91.62 260 ASN A O 1
ATOM 2001 N N . GLN A 1 261 ? -21.810 4.939 11.828 1.00 89.06 261 GLN A N 1
ATOM 2002 C CA . GLN A 1 261 ? -21.051 5.087 10.581 1.00 89.06 261 GLN A CA 1
ATOM 2003 C C . GLN A 1 261 ? -20.193 6.360 10.541 1.00 89.06 261 GLN A C 1
ATOM 2005 O O . GLN A 1 261 ? -19.083 6.328 10.015 1.00 89.06 261 GLN A O 1
ATOM 2010 N N . ALA A 1 262 ? -20.654 7.460 11.148 1.00 88.69 262 ALA A N 1
ATOM 2011 C CA . ALA A 1 262 ? -19.869 8.692 11.236 1.00 88.69 262 ALA A CA 1
ATOM 2012 C C . ALA A 1 262 ? -18.620 8.481 12.106 1.00 88.69 262 ALA A C 1
ATOM 2014 O O . ALA A 1 262 ? -17.500 8.779 11.691 1.00 88.69 262 ALA A O 1
ATOM 2015 N N . LYS A 1 263 ? -18.782 7.879 13.292 1.00 91.00 263 LYS A N 1
ATOM 2016 C CA . LYS A 1 263 ? -17.646 7.569 14.176 1.00 91.00 263 LYS A CA 1
ATOM 2017 C C . LYS A 1 263 ? -16.673 6.590 13.514 1.00 91.00 263 LYS A C 1
ATOM 2019 O O . LYS A 1 263 ? -15.465 6.803 13.582 1.00 91.00 263 LYS A O 1
ATOM 2024 N N . LEU A 1 264 ? -17.190 5.564 12.835 1.00 92.06 264 LEU A N 1
ATOM 2025 C CA . LEU A 1 264 ? -16.378 4.593 12.102 1.00 92.06 264 LEU A CA 1
ATOM 2026 C C . LEU A 1 264 ? -15.552 5.256 10.993 1.00 92.06 264 LEU A C 1
ATOM 2028 O O . LEU A 1 264 ? -14.342 5.056 10.931 1.00 92.06 264 LEU A O 1
ATOM 2032 N N . CYS A 1 265 ? -16.172 6.090 10.157 1.00 90.56 265 CYS A N 1
ATOM 2033 C CA . CYS A 1 265 ? -15.456 6.803 9.104 1.00 90.56 265 CYS A CA 1
ATOM 2034 C C . CYS A 1 265 ? -14.390 7.754 9.668 1.00 90.56 265 CYS A C 1
ATOM 2036 O O . CYS A 1 265 ? -13.290 7.812 9.127 1.00 90.56 265 CYS A O 1
ATOM 2038 N N . SER A 1 266 ? -14.671 8.464 10.767 1.00 91.00 266 SER A N 1
ATOM 2039 C CA . SER A 1 266 ? -13.669 9.317 11.423 1.00 91.00 266 SER A CA 1
ATOM 2040 C C . SER A 1 266 ? -12.447 8.506 11.873 1.00 91.00 266 SER A C 1
ATOM 2042 O O . SER A 1 266 ? -11.314 8.943 11.692 1.00 91.00 266 SER A O 1
ATOM 2044 N N . LEU A 1 267 ? -12.656 7.295 12.398 1.00 93.75 267 LEU A N 1
ATOM 2045 C CA . LEU A 1 267 ? -11.568 6.400 12.797 1.00 93.75 267 LEU A CA 1
ATOM 2046 C C . LEU A 1 267 ? -10.769 5.868 11.597 1.00 93.75 267 LEU A C 1
ATOM 2048 O O . LEU A 1 267 ? -9.542 5.844 11.663 1.00 93.75 267 LEU A O 1
ATOM 2052 N N . TYR A 1 268 ? -11.430 5.505 10.492 1.00 93.31 268 TYR A N 1
ATOM 2053 C CA . TYR A 1 268 ? -10.738 5.149 9.246 1.00 93.31 268 TYR A CA 1
ATOM 2054 C C . TYR A 1 268 ? -9.859 6.290 8.733 1.00 93.31 268 TYR A C 1
ATOM 2056 O O . TYR A 1 268 ? -8.699 6.065 8.394 1.00 93.31 268 TYR A O 1
ATOM 2064 N N . LEU A 1 269 ? -10.392 7.516 8.711 1.00 92.69 269 LEU A N 1
ATOM 2065 C CA . LEU A 1 269 ? -9.640 8.696 8.286 1.00 92.69 269 LEU A CA 1
ATOM 2066 C C . LEU A 1 269 ? -8.439 8.950 9.201 1.00 92.69 269 LEU A C 1
ATOM 2068 O O . LEU A 1 269 ? -7.349 9.156 8.687 1.00 92.69 269 LEU A O 1
ATOM 2072 N N . LYS A 1 270 ? -8.589 8.816 10.526 1.00 93.62 270 LYS A N 1
ATOM 2073 C CA . LYS A 1 270 ? -7.460 8.918 11.470 1.00 93.62 270 LYS A CA 1
ATOM 2074 C C . LYS A 1 270 ? -6.356 7.898 11.194 1.00 93.62 270 LYS A C 1
ATOM 2076 O O . LYS A 1 270 ? -5.183 8.232 11.315 1.00 93.62 270 LYS A O 1
ATOM 2081 N N . ILE A 1 271 ? -6.713 6.665 10.830 1.00 94.25 271 ILE A N 1
ATOM 2082 C CA . ILE A 1 271 ? -5.725 5.647 10.449 1.00 94.25 271 ILE A CA 1
ATOM 2083 C C . ILE A 1 271 ? -5.020 6.054 9.157 1.00 94.25 271 ILE A C 1
ATOM 2085 O O . ILE A 1 271 ? -3.795 6.012 9.098 1.00 94.25 271 ILE A O 1
ATOM 2089 N N . ILE A 1 272 ? -5.758 6.475 8.131 1.00 93.44 272 ILE A N 1
ATOM 2090 C CA . ILE A 1 272 ? -5.158 6.899 6.859 1.00 93.44 272 ILE A CA 1
ATOM 2091 C C . ILE A 1 272 ? -4.241 8.113 7.058 1.00 93.44 272 ILE A C 1
ATOM 2093 O O . ILE A 1 272 ? -3.123 8.111 6.549 1.00 93.44 272 ILE A O 1
ATOM 2097 N N . ASP A 1 273 ? -4.684 9.105 7.827 1.00 92.38 273 ASP A N 1
ATOM 2098 C CA . ASP A 1 273 ? -3.930 10.327 8.111 1.00 92.38 273 ASP A CA 1
ATOM 2099 C C . ASP A 1 273 ? -2.637 10.016 8.876 1.00 92.38 273 ASP A C 1
ATOM 2101 O O . ASP A 1 273 ? -1.571 10.473 8.476 1.00 92.38 273 ASP A O 1
ATOM 2105 N N . TYR A 1 274 ? -2.680 9.126 9.870 1.00 93.06 274 TYR A N 1
ATOM 2106 C CA . TYR A 1 274 ? -1.470 8.641 10.540 1.00 93.06 274 TYR A CA 1
ATOM 2107 C C . TYR A 1 274 ? -0.486 7.962 9.577 1.00 93.06 274 TYR A C 1
ATOM 2109 O O . TYR A 1 274 ? 0.718 8.194 9.639 1.00 93.06 274 TYR A O 1
ATOM 2117 N N . ASN A 1 275 ? -0.977 7.155 8.635 1.00 92.94 275 ASN A N 1
ATOM 2118 C CA . ASN A 1 275 ? -0.109 6.530 7.633 1.00 92.94 275 ASN A CA 1
ATOM 2119 C C . ASN A 1 275 ? 0.475 7.560 6.648 1.00 92.94 275 ASN A C 1
ATOM 2121 O O . ASN A 1 275 ? 1.614 7.415 6.211 1.00 92.94 275 ASN A O 1
ATOM 2125 N N . LEU A 1 276 ? -0.260 8.628 6.324 1.00 90.38 276 LEU A N 1
ATOM 2126 C CA . LEU A 1 276 ? 0.263 9.756 5.547 1.00 90.38 276 LEU A CA 1
ATOM 2127 C C . LEU A 1 276 ? 1.346 10.531 6.316 1.00 90.38 276 LEU A C 1
ATOM 2129 O O . LEU A 1 276 ? 2.348 10.941 5.719 1.00 90.38 276 LEU A O 1
ATOM 2133 N N . GLU A 1 277 ? 1.173 10.697 7.627 1.00 89.56 277 GLU A N 1
ATOM 2134 C CA . GLU A 1 277 ? 2.173 11.290 8.520 1.00 89.56 277 GLU A CA 1
ATOM 2135 C C . GLU A 1 277 ? 3.445 10.438 8.576 1.00 89.56 277 GLU A C 1
ATOM 2137 O O . GLU A 1 277 ? 4.535 10.983 8.440 1.00 89.56 277 GLU A O 1
ATOM 2142 N N . LEU A 1 278 ? 3.337 9.105 8.654 1.00 88.00 278 LEU A N 1
ATOM 2143 C CA . LEU A 1 278 ? 4.499 8.201 8.614 1.00 88.00 278 LEU A CA 1
ATOM 2144 C C . LEU A 1 278 ? 5.327 8.340 7.321 1.00 88.00 278 LEU A C 1
ATOM 2146 O O . LEU A 1 278 ? 6.550 8.190 7.342 1.00 88.00 278 LEU A O 1
ATOM 2150 N N . LEU A 1 279 ? 4.686 8.677 6.196 1.00 87.75 279 LEU A N 1
ATOM 2151 C CA . LEU A 1 279 ? 5.364 8.944 4.918 1.00 87.75 279 LEU A CA 1
ATOM 2152 C C . LEU A 1 279 ? 5.948 10.366 4.817 1.00 87.75 279 LEU A C 1
ATOM 2154 O O . LEU A 1 279 ? 6.613 10.696 3.825 1.00 87.75 279 LEU A O 1
ATOM 2158 N N . THR A 1 280 ? 5.715 11.217 5.815 1.00 81.50 280 THR A N 1
ATOM 2159 C CA . THR A 1 280 ? 6.157 12.613 5.845 1.00 81.50 280 THR A CA 1
ATOM 2160 C C . THR A 1 280 ? 7.188 12.791 6.964 1.00 81.50 280 THR A C 1
ATOM 2162 O O . THR A 1 280 ? 6.838 12.770 8.139 1.00 81.50 280 THR A O 1
ATOM 2165 N N . PRO A 1 281 ? 8.486 12.951 6.644 1.00 68.25 281 PRO A N 1
ATOM 2166 C CA . PRO A 1 281 ? 9.517 13.099 7.662 1.00 68.25 281 PRO A CA 1
ATOM 2167 C C . PRO A 1 281 ? 9.214 14.281 8.606 1.00 68.25 281 PRO A C 1
ATOM 2169 O O . PRO A 1 281 ? 8.984 15.388 8.110 1.00 68.25 281 PRO A O 1
ATOM 2172 N N . PRO A 1 282 ? 9.311 14.103 9.940 1.00 62.88 282 PRO A N 1
ATOM 2173 C CA . PRO A 1 282 ? 9.000 15.149 10.924 1.00 62.88 282 PRO A CA 1
ATOM 2174 C C . PRO A 1 282 ? 9.841 16.424 10.783 1.00 62.88 282 PRO A C 1
ATOM 2176 O O . PRO A 1 282 ? 9.481 17.474 11.296 1.00 62.88 282 PRO A O 1
ATOM 2179 N N . SER A 1 283 ? 10.999 16.326 10.125 1.00 62.53 283 SER A N 1
ATOM 2180 C CA . SER A 1 283 ? 11.977 17.406 9.991 1.00 62.53 283 SER A CA 1
ATOM 2181 C C . SER A 1 283 ? 11.806 18.258 8.729 1.00 62.53 283 SER A C 1
ATOM 2183 O O . SER A 1 283 ? 12.672 19.080 8.440 1.00 62.53 283 SER A O 1
ATOM 2185 N N . THR A 1 284 ? 10.772 18.025 7.919 1.00 59.38 284 THR A N 1
ATOM 2186 C CA . THR A 1 284 ? 10.567 18.747 6.656 1.00 59.38 284 THR A CA 1
ATOM 2187 C C . THR A 1 284 ? 9.117 19.181 6.515 1.00 59.38 284 THR A C 1
ATOM 2189 O O . THR A 1 284 ? 8.267 18.369 6.164 1.00 59.38 284 THR A O 1
ATOM 2192 N N . ASP A 1 285 ? 8.864 20.477 6.699 1.00 55.50 285 ASP A N 1
ATOM 2193 C CA . ASP A 1 285 ? 7.533 21.110 6.711 1.00 55.50 285 ASP A CA 1
ATOM 2194 C C . ASP A 1 285 ? 6.708 21.001 5.407 1.00 55.50 285 ASP A C 1
ATOM 2196 O O . ASP A 1 285 ? 5.680 21.657 5.273 1.00 55.50 285 ASP A O 1
ATOM 2200 N N . SER A 1 286 ? 7.112 20.221 4.396 1.00 58.62 286 SER A N 1
ATOM 2201 C CA . SER A 1 286 ? 6.365 20.154 3.124 1.00 58.62 286 SER A CA 1
ATOM 2202 C C . SER A 1 286 ? 6.802 19.046 2.159 1.00 58.62 286 SER A C 1
ATOM 2204 O O . SER A 1 286 ? 6.868 19.266 0.945 1.00 58.62 286 SER A O 1
ATOM 2206 N N . THR A 1 287 ? 7.111 17.833 2.629 1.00 76.00 287 THR A N 1
ATOM 2207 C CA . THR A 1 287 ? 7.398 16.746 1.674 1.00 76.00 287 THR A CA 1
ATOM 2208 C C . THR A 1 287 ? 6.121 16.324 0.942 1.00 76.00 287 THR A C 1
ATOM 2210 O O . THR A 1 287 ? 5.312 15.551 1.443 1.00 76.00 287 THR A O 1
ATOM 2213 N N . THR A 1 288 ? 5.928 16.865 -0.259 1.00 84.81 288 THR A N 1
ATOM 2214 C CA . THR A 1 288 ? 4.788 16.564 -1.130 1.00 84.81 288 THR A CA 1
ATOM 2215 C C . THR A 1 288 ? 5.163 15.530 -2.186 1.00 84.81 288 THR A C 1
ATOM 2217 O O . THR A 1 288 ? 6.335 15.361 -2.524 1.00 84.81 288 THR A O 1
ATOM 2220 N N . SER A 1 289 ? 4.156 14.889 -2.783 1.00 86.38 289 SER A N 1
ATOM 2221 C CA . SER A 1 289 ? 4.327 14.043 -3.973 1.00 86.38 289 SER A CA 1
ATOM 2222 C C . SER A 1 289 ? 5.063 14.767 -5.105 1.00 86.38 289 SER A C 1
ATOM 2224 O O . SER A 1 289 ? 5.919 14.188 -5.765 1.00 86.38 289 SER A O 1
ATOM 2226 N N . ALA A 1 290 ? 4.786 16.061 -5.294 1.00 84.75 290 ALA A N 1
ATOM 2227 C CA . ALA A 1 290 ? 5.476 16.881 -6.286 1.00 84.75 290 ALA A CA 1
ATOM 2228 C C . ALA A 1 290 ? 6.968 17.056 -5.959 1.00 84.75 290 ALA A C 1
ATOM 2230 O O . ALA A 1 290 ? 7.809 16.881 -6.837 1.00 84.75 290 ALA A O 1
ATOM 2231 N N . ALA A 1 291 ? 7.296 17.374 -4.702 1.00 87.19 291 ALA A N 1
ATOM 2232 C CA . ALA A 1 291 ? 8.678 17.556 -4.262 1.00 87.19 291 ALA A CA 1
ATOM 2233 C C . ALA A 1 291 ? 9.495 16.261 -4.393 1.00 87.19 291 ALA A C 1
ATOM 2235 O O . ALA A 1 291 ? 10.642 16.299 -4.836 1.00 87.19 291 ALA A O 1
ATOM 2236 N N . ASP A 1 292 ? 8.891 15.119 -4.060 1.00 88.25 292 ASP A N 1
ATOM 2237 C CA . ASP A 1 292 ? 9.521 13.805 -4.191 1.00 88.25 292 ASP A CA 1
ATOM 2238 C C . ASP A 1 292 ? 9.835 13.466 -5.649 1.00 88.25 292 ASP A C 1
ATOM 2240 O O . ASP A 1 292 ? 10.943 13.026 -5.955 1.00 88.25 292 ASP A O 1
ATOM 2244 N N . ILE A 1 293 ? 8.899 13.733 -6.562 1.00 85.88 293 ILE A N 1
ATOM 2245 C CA . ILE A 1 293 ? 9.099 13.497 -7.994 1.00 85.88 293 ILE A CA 1
ATOM 2246 C C . ILE A 1 293 ? 10.165 14.425 -8.571 1.00 85.88 293 ILE A C 1
ATOM 2248 O O . ILE A 1 293 ? 11.009 13.963 -9.335 1.00 85.88 293 ILE A O 1
ATOM 2252 N N . GLU A 1 294 ? 10.169 15.711 -8.223 1.00 87.62 294 GLU A N 1
ATOM 2253 C CA . GLU A 1 294 ? 11.206 16.625 -8.716 1.00 87.62 294 GLU A CA 1
ATOM 2254 C C . GLU A 1 294 ? 12.590 16.242 -8.187 1.00 87.62 294 GLU A C 1
ATOM 2256 O O . GLU A 1 294 ? 13.538 16.163 -8.966 1.00 87.62 294 GLU A O 1
ATOM 2261 N N . ARG A 1 295 ? 12.704 15.887 -6.901 1.00 88.56 295 ARG A N 1
ATOM 2262 C CA . ARG A 1 295 ? 13.962 15.384 -6.333 1.00 88.56 295 ARG A CA 1
ATOM 2263 C C . ARG A 1 295 ? 14.399 14.069 -6.978 1.00 88.56 295 ARG A C 1
ATOM 2265 O O . ARG A 1 295 ? 15.588 13.893 -7.202 1.00 88.56 295 ARG A O 1
ATOM 2272 N N . SER A 1 296 ? 13.466 13.180 -7.330 1.00 85.44 296 SER A N 1
ATOM 2273 C CA . SER A 1 296 ? 13.788 11.903 -7.988 1.00 85.44 296 SER A CA 1
ATOM 2274 C C . SER A 1 296 ? 14.486 12.059 -9.348 1.00 85.44 296 SER A C 1
ATOM 2276 O O . SER A 1 296 ? 15.122 11.124 -9.823 1.00 85.44 296 SER A O 1
ATOM 2278 N N . LYS A 1 297 ? 14.375 13.240 -9.972 1.00 87.12 297 LYS A N 1
ATOM 2279 C CA . LYS A 1 297 ? 15.014 13.573 -11.252 1.00 87.12 297 LYS A CA 1
ATOM 2280 C C . LYS A 1 297 ? 16.406 14.191 -11.088 1.00 87.12 297 LYS A C 1
ATOM 2282 O O . LYS A 1 297 ? 17.066 14.420 -12.099 1.00 87.12 297 LYS A O 1
ATOM 2287 N N . ASP A 1 298 ? 16.834 14.510 -9.864 1.00 88.50 298 ASP A N 1
ATOM 2288 C CA . ASP A 1 298 ? 18.146 15.109 -9.623 1.00 88.50 298 ASP A CA 1
ATOM 2289 C C . ASP A 1 298 ? 19.249 14.092 -9.976 1.00 88.50 298 ASP A C 1
ATOM 2291 O O . ASP A 1 298 ? 19.324 13.032 -9.356 1.00 88.50 298 ASP A O 1
ATOM 2295 N N . PRO A 1 299 ? 20.141 14.379 -10.941 1.00 90.50 299 PRO A N 1
ATOM 2296 C CA . PRO A 1 299 ? 21.221 13.459 -11.296 1.00 90.50 299 PRO A CA 1
ATOM 2297 C C . PRO A 1 299 ? 22.240 13.243 -10.164 1.00 90.50 299 PRO A C 1
ATOM 2299 O O . PRO A 1 299 ? 23.095 12.367 -10.280 1.00 90.50 299 PRO A O 1
ATOM 2302 N N . LYS A 1 300 ? 22.197 14.047 -9.092 1.00 92.62 300 LYS A N 1
ATOM 2303 C CA . LYS A 1 300 ? 23.104 13.938 -7.940 1.00 92.62 300 LYS A CA 1
ATOM 2304 C C . LYS A 1 300 ? 22.674 12.893 -6.914 1.00 92.62 300 LYS A C 1
ATOM 2306 O O . LYS A 1 300 ? 23.499 12.521 -6.081 1.00 92.62 300 LYS A O 1
ATOM 2311 N N . ILE A 1 301 ? 21.412 12.463 -6.919 1.00 87.31 301 ILE A N 1
ATOM 2312 C CA . ILE A 1 301 ? 20.941 11.443 -5.977 1.00 87.31 301 ILE A CA 1
ATOM 2313 C C . ILE A 1 301 ? 21.168 10.037 -6.539 1.00 87.31 301 ILE A C 1
ATOM 2315 O O . ILE A 1 301 ? 21.259 9.831 -7.748 1.00 87.31 301 ILE A O 1
ATOM 2319 N N . SER A 1 302 ? 21.269 9.050 -5.649 1.00 84.69 302 SER A N 1
ATOM 2320 C CA . SER A 1 302 ? 21.429 7.653 -6.067 1.00 84.69 302 SER A CA 1
ATOM 2321 C C . SER A 1 302 ? 20.170 7.121 -6.762 1.00 84.69 302 SER A C 1
ATOM 2323 O O . SER A 1 302 ? 19.056 7.571 -6.485 1.00 84.69 302 SER A O 1
ATOM 2325 N N . SER A 1 303 ? 20.326 6.108 -7.620 1.00 77.94 303 SER A N 1
ATOM 2326 C CA . SER A 1 303 ? 19.195 5.425 -8.266 1.00 77.94 303 SER A CA 1
ATOM 2327 C C . SER A 1 303 ? 18.206 4.862 -7.243 1.00 77.94 303 SER A C 1
ATOM 2329 O O . SER A 1 303 ? 16.999 5.038 -7.390 1.00 77.94 303 SER A O 1
ATOM 2331 N N . SER A 1 304 ? 18.699 4.249 -6.167 1.00 77.62 304 SER A N 1
ATOM 2332 C CA . SER A 1 304 ? 17.855 3.715 -5.096 1.00 77.62 304 SER A CA 1
ATOM 2333 C C . SER A 1 304 ? 17.109 4.812 -4.341 1.00 77.62 304 SER A C 1
ATOM 2335 O O . SER A 1 304 ? 15.947 4.626 -3.990 1.00 77.62 304 SER A O 1
ATOM 2337 N N . GLU A 1 305 ? 17.731 5.975 -4.128 1.00 83.50 305 GLU A N 1
ATOM 2338 C CA . GLU A 1 305 ? 17.045 7.127 -3.538 1.00 83.50 305 GLU A CA 1
ATOM 2339 C C . GLU A 1 305 ? 15.938 7.643 -4.460 1.00 83.50 305 GLU A C 1
ATOM 2341 O O . GLU A 1 305 ? 14.813 7.843 -4.003 1.00 83.50 305 GLU A O 1
ATOM 2346 N N . ALA A 1 306 ? 16.221 7.803 -5.756 1.00 82.06 306 ALA A N 1
ATOM 2347 C CA . ALA A 1 306 ? 15.224 8.224 -6.734 1.00 82.06 306 ALA A CA 1
ATOM 2348 C C . ALA A 1 306 ? 14.013 7.281 -6.723 1.00 82.06 306 ALA A C 1
ATOM 2350 O O . ALA A 1 306 ? 12.870 7.727 -6.617 1.00 82.06 306 ALA A O 1
ATOM 2351 N N . VAL A 1 307 ? 14.267 5.972 -6.741 1.00 81.12 307 VAL A N 1
ATOM 2352 C CA . VAL A 1 307 ? 13.222 4.948 -6.717 1.00 81.12 307 VAL A CA 1
ATOM 2353 C C . VAL A 1 307 ? 12.435 4.953 -5.399 1.00 81.12 307 VAL A C 1
ATOM 2355 O O . VAL A 1 307 ? 11.206 4.864 -5.425 1.00 81.12 307 VAL A O 1
ATOM 2358 N N . ALA A 1 308 ? 13.093 5.134 -4.252 1.00 82.81 308 ALA A N 1
ATOM 2359 C CA . ALA A 1 308 ? 12.416 5.235 -2.958 1.00 82.81 308 ALA A CA 1
ATOM 2360 C C . ALA A 1 308 ? 11.491 6.463 -2.871 1.00 82.81 308 ALA A C 1
ATOM 2362 O O . ALA A 1 308 ? 10.375 6.363 -2.360 1.00 82.81 308 ALA A O 1
ATOM 2363 N N . LEU A 1 309 ? 11.914 7.618 -3.401 1.00 85.50 309 LEU A N 1
ATOM 2364 C CA . LEU A 1 309 ? 11.082 8.829 -3.466 1.00 85.50 309 LEU A CA 1
ATOM 2365 C C . LEU A 1 309 ? 9.815 8.602 -4.297 1.00 85.50 309 LEU A C 1
ATOM 2367 O O . LEU A 1 309 ? 8.722 9.049 -3.939 1.00 85.50 309 LEU A O 1
ATOM 2371 N N . ILE A 1 310 ? 9.965 7.877 -5.397 1.00 84.06 310 ILE A N 1
ATOM 2372 C CA . ILE A 1 310 ? 8.879 7.544 -6.306 1.00 84.06 310 ILE A CA 1
ATOM 2373 C C . ILE A 1 310 ? 7.902 6.553 -5.660 1.00 84.06 310 ILE A C 1
ATOM 2375 O O . ILE A 1 310 ? 6.702 6.822 -5.648 1.00 84.06 310 ILE A O 1
ATOM 2379 N N . SER A 1 311 ? 8.393 5.451 -5.084 1.00 84.50 311 SER A N 1
ATOM 2380 C CA . SER A 1 311 ? 7.565 4.470 -4.361 1.00 84.50 311 SER A CA 1
ATOM 2381 C C . SER A 1 311 ? 6.785 5.144 -3.226 1.00 84.50 311 SER A C 1
ATOM 2383 O O . SER A 1 311 ? 5.559 5.035 -3.164 1.00 84.50 311 SER A O 1
ATOM 2385 N N . ARG A 1 312 ? 7.453 5.981 -2.419 1.00 87.56 312 ARG A N 1
ATOM 2386 C CA . ARG A 1 312 ? 6.795 6.800 -1.389 1.00 87.56 312 ARG A CA 1
ATOM 2387 C C . ARG A 1 312 ? 5.687 7.680 -1.964 1.00 87.56 312 ARG A C 1
ATOM 2389 O O . ARG A 1 312 ? 4.633 7.835 -1.350 1.00 87.56 312 ARG A O 1
ATOM 2396 N N . THR A 1 313 ? 5.906 8.252 -3.145 1.00 87.38 313 THR A N 1
ATOM 2397 C CA . THR A 1 313 ? 4.881 9.046 -3.824 1.00 87.38 313 THR A CA 1
ATOM 2398 C C . THR A 1 313 ? 3.679 8.190 -4.218 1.00 87.38 313 THR A C 1
ATOM 2400 O O . THR A 1 313 ? 2.547 8.578 -3.945 1.00 87.38 313 THR A O 1
ATOM 2403 N N . CYS A 1 314 ? 3.893 7.009 -4.801 1.00 86.81 314 CYS A N 1
ATOM 2404 C CA . CYS A 1 314 ? 2.816 6.085 -5.164 1.00 86.81 314 CYS A CA 1
ATOM 2405 C C . CYS A 1 314 ? 1.992 5.640 -3.941 1.00 86.81 314 CYS A C 1
ATOM 2407 O O . CYS A 1 314 ? 0.759 5.613 -4.011 1.00 86.81 314 CYS A O 1
ATOM 2409 N N . GLN A 1 315 ? 2.647 5.373 -2.808 1.00 88.81 315 GLN A N 1
ATOM 2410 C CA . GLN A 1 315 ? 1.975 5.057 -1.544 1.00 88.81 315 GLN A CA 1
ATOM 2411 C C . GLN A 1 315 ? 1.139 6.240 -1.031 1.00 88.81 315 GLN A C 1
ATOM 2413 O O . GLN A 1 315 ? -0.046 6.074 -0.734 1.00 88.81 315 GLN A O 1
ATOM 2418 N N . ARG A 1 316 ? 1.708 7.456 -1.006 1.00 90.00 316 ARG A N 1
ATOM 2419 C CA . ARG A 1 316 ? 1.001 8.678 -0.580 1.00 90.00 316 ARG A CA 1
ATOM 2420 C C . ARG A 1 316 ? -0.231 8.944 -1.442 1.00 90.00 316 ARG A C 1
ATOM 2422 O O . ARG A 1 316 ? -1.316 9.178 -0.918 1.00 90.00 316 ARG A O 1
ATOM 2429 N N . GLU A 1 317 ? -0.087 8.861 -2.761 1.00 88.19 317 GLU A N 1
ATOM 2430 C CA . GLU A 1 317 ? -1.198 9.052 -3.696 1.00 88.19 317 GLU A CA 1
ATOM 2431 C C . GLU A 1 317 ? -2.286 7.985 -3.526 1.00 88.19 317 GLU A C 1
ATOM 2433 O O . GLU A 1 317 ? -3.472 8.291 -3.650 1.00 88.19 317 GLU A O 1
ATOM 2438 N N . THR A 1 318 ? -1.910 6.747 -3.200 1.00 89.38 318 THR A N 1
ATOM 2439 C CA . THR A 1 318 ? -2.870 5.673 -2.913 1.00 89.38 318 THR A CA 1
ATOM 2440 C C . THR A 1 318 ? -3.644 5.941 -1.627 1.00 89.38 318 THR A C 1
ATOM 2442 O O . THR A 1 318 ? -4.871 5.849 -1.627 1.00 89.38 318 THR A O 1
ATOM 2445 N N . LEU A 1 319 ? -2.966 6.347 -0.551 1.00 91.38 319 LEU A N 1
ATOM 2446 C CA . LEU A 1 319 ? -3.623 6.734 0.699 1.00 91.38 319 LEU A CA 1
ATOM 2447 C C . LEU A 1 319 ? -4.572 7.918 0.499 1.00 91.38 319 LEU A C 1
ATOM 2449 O O . LEU A 1 319 ? -5.702 7.867 0.974 1.00 91.38 319 LEU A O 1
ATOM 2453 N N . MET A 1 320 ? -4.171 8.937 -0.268 1.00 89.44 320 MET A N 1
ATOM 2454 C CA . MET A 1 320 ? -5.041 10.074 -0.597 1.00 89.44 320 MET A CA 1
ATOM 2455 C C . MET A 1 320 ? -6.292 9.643 -1.375 1.00 89.44 320 MET A C 1
ATOM 2457 O O . MET A 1 320 ? -7.395 10.117 -1.092 1.00 89.44 320 MET A O 1
ATOM 2461 N N . LYS A 1 321 ? -6.160 8.696 -2.315 1.00 88.38 321 LYS A N 1
ATOM 2462 C CA . LYS A 1 321 ? -7.320 8.113 -3.004 1.00 88.38 321 LYS A CA 1
ATOM 2463 C C . LYS A 1 321 ? -8.272 7.412 -2.039 1.00 88.38 321 LYS A C 1
ATOM 2465 O O . LYS A 1 321 ? -9.480 7.647 -2.096 1.00 88.38 321 LYS A O 1
ATOM 2470 N N . TRP A 1 322 ? -7.738 6.572 -1.154 1.00 90.88 322 TRP A N 1
ATOM 2471 C CA . TRP A 1 322 ? -8.533 5.880 -0.142 1.00 90.88 322 TRP A CA 1
ATOM 2472 C C . TRP A 1 322 ? -9.217 6.870 0.796 1.00 90.88 322 TRP A C 1
ATOM 2474 O O . TRP A 1 322 ? -10.432 6.793 0.973 1.00 90.88 322 TRP A O 1
ATOM 2484 N N . ARG A 1 323 ? -8.483 7.864 1.307 1.00 90.88 323 ARG A N 1
ATOM 2485 C CA . ARG A 1 323 ? -9.010 8.956 2.138 1.00 90.88 323 ARG A CA 1
ATOM 2486 C C . ARG A 1 323 ? -10.234 9.606 1.495 1.00 90.88 323 ARG A C 1
ATOM 2488 O O . ARG A 1 323 ? -11.290 9.716 2.120 1.00 90.88 323 ARG A O 1
ATOM 2495 N N . ARG A 1 324 ? -10.121 9.964 0.211 1.00 86.56 324 ARG A N 1
ATOM 2496 C CA . ARG A 1 324 ? -11.211 10.559 -0.571 1.00 86.56 324 ARG A CA 1
ATOM 2497 C C . ARG A 1 324 ? -12.384 9.603 -0.762 1.00 86.56 324 ARG A C 1
ATOM 2499 O O . ARG A 1 324 ? -13.533 10.042 -0.702 1.00 86.56 324 ARG A O 1
ATOM 2506 N N . ALA A 1 325 ? -12.119 8.322 -1.005 1.00 88.56 325 ALA A N 1
ATOM 2507 C CA . ALA A 1 325 ? -13.159 7.315 -1.177 1.00 88.56 325 ALA A CA 1
ATOM 2508 C C . ALA A 1 325 ? -13.978 7.119 0.110 1.00 88.56 325 ALA A C 1
ATOM 2510 O O . ALA A 1 325 ? -15.209 7.127 0.046 1.00 88.56 325 ALA A O 1
ATOM 2511 N N . TYR A 1 326 ? -13.319 7.049 1.275 1.00 88.75 326 TYR A N 1
ATOM 2512 C CA . TYR A 1 326 ? -13.997 7.019 2.577 1.00 88.75 326 TYR A CA 1
ATOM 2513 C C . TYR A 1 326 ? -14.859 8.260 2.759 1.00 88.75 326 TYR A C 1
ATOM 2515 O O . TYR A 1 326 ? -16.060 8.147 3.000 1.00 88.75 326 TYR A O 1
ATOM 2523 N N . PHE A 1 327 ? -14.284 9.444 2.544 1.00 84.06 327 PHE A N 1
ATOM 2524 C CA . PHE A 1 327 ? -15.047 10.678 2.654 1.00 84.06 327 PHE A CA 1
ATOM 2525 C C . PHE A 1 327 ? -16.277 10.679 1.741 1.00 84.06 327 PHE A C 1
ATOM 2527 O O . PHE A 1 327 ? -17.372 10.984 2.192 1.00 84.06 327 PHE A O 1
ATOM 2534 N N . ARG A 1 328 ? -16.143 10.286 0.470 1.00 83.56 328 ARG A N 1
ATOM 2535 C CA . ARG A 1 328 ? -17.265 10.265 -0.478 1.00 83.56 328 ARG A CA 1
ATOM 2536 C C . ARG A 1 328 ? -18.389 9.337 -0.018 1.00 83.56 328 ARG A C 1
ATOM 2538 O O . ARG A 1 328 ? -19.543 9.765 -0.010 1.00 83.56 328 ARG A O 1
ATOM 2545 N N . ASN A 1 329 ? -18.059 8.111 0.376 1.00 84.62 329 ASN A N 1
ATOM 2546 C CA . ASN A 1 329 ? -19.049 7.112 0.783 1.00 84.62 329 ASN A CA 1
ATOM 2547 C C . ASN A 1 329 ? -19.778 7.489 2.072 1.00 84.62 329 ASN A C 1
ATOM 2549 O O . ASN A 1 329 ? -20.966 7.202 2.213 1.00 84.62 329 ASN A O 1
ATOM 2553 N N . TYR A 1 330 ? -19.094 8.186 2.977 1.00 80.81 330 TYR A N 1
ATOM 2554 C CA . TYR A 1 330 ? -19.645 8.572 4.272 1.00 80.81 330 TYR A CA 1
ATOM 2555 C C . TYR A 1 330 ? -20.019 10.056 4.369 1.00 80.81 330 TYR A C 1
ATOM 2557 O O . TYR A 1 330 ? -20.520 10.481 5.401 1.00 80.81 330 TYR A O 1
ATOM 2565 N N . SER A 1 331 ? -19.865 10.842 3.298 1.00 70.56 331 SER A N 1
ATOM 2566 C CA . SER A 1 331 ? -20.118 12.296 3.264 1.00 70.56 331 SER A CA 1
ATOM 2567 C C . SER A 1 331 ? -21.532 12.693 3.686 1.00 70.56 331 SER A C 1
ATOM 2569 O O . SER A 1 331 ? -21.723 13.765 4.242 1.00 70.56 331 SER A O 1
ATOM 2571 N N . ARG A 1 332 ? -22.531 11.820 3.504 1.00 65.19 332 ARG A N 1
ATOM 2572 C CA . ARG A 1 332 ? -23.896 12.056 4.015 1.00 65.19 332 ARG A CA 1
ATOM 2573 C C . ARG A 1 332 ? -23.972 12.113 5.545 1.00 65.19 332 ARG A C 1
ATOM 2575 O O . ARG A 1 332 ? -24.962 12.602 6.074 1.00 65.19 332 ARG A O 1
ATOM 2582 N N . ALA A 1 333 ? -22.963 11.590 6.237 1.00 61.31 333 ALA A N 1
ATOM 2583 C CA . ALA A 1 333 ? -22.875 11.540 7.689 1.00 61.31 333 ALA A CA 1
ATOM 2584 C C . ALA A 1 333 ? -22.002 12.660 8.292 1.00 61.31 333 ALA A C 1
ATOM 2586 O O . ALA A 1 333 ? -21.920 12.738 9.516 1.00 61.31 333 ALA A O 1
ATOM 2587 N N . PHE A 1 334 ? -21.379 13.521 7.473 1.00 58.16 334 PHE A N 1
ATOM 2588 C CA . PHE A 1 334 ? -20.521 14.621 7.933 1.00 58.16 334 PHE A CA 1
ATOM 2589 C C . PHE A 1 334 ? -20.961 15.977 7.358 1.00 58.16 334 PHE A C 1
ATOM 2591 O O . PHE A 1 334 ? -21.263 16.064 6.167 1.00 58.16 334 PHE A O 1
ATOM 2598 N N . PRO A 1 335 ? -20.950 17.059 8.156 1.00 55.03 335 PRO A N 1
ATOM 2599 C CA . PRO A 1 335 ? -20.971 18.415 7.618 1.00 55.03 335 PRO A CA 1
ATOM 2600 C C . PRO A 1 335 ? -19.668 18.702 6.848 1.00 55.03 335 PRO A C 1
ATOM 2602 O O . PRO A 1 335 ? -18.593 18.244 7.227 1.00 55.03 335 PRO A O 1
ATOM 2605 N N . SER A 1 336 ? -19.771 19.434 5.737 1.00 51.59 336 SER A N 1
ATOM 2606 C CA . SER A 1 336 ? -18.740 19.586 4.693 1.00 51.59 336 SER A CA 1
ATOM 2607 C C . SER A 1 336 ? -17.430 20.263 5.108 1.00 51.59 336 SER A C 1
ATOM 2609 O O . SER A 1 336 ? -16.486 20.262 4.322 1.00 51.59 336 SER A O 1
ATOM 2611 N N . ASP A 1 337 ? -17.360 20.844 6.303 1.00 51.09 337 ASP A N 1
ATOM 2612 C CA . ASP A 1 337 ? -16.412 21.929 6.584 1.00 51.09 337 ASP A CA 1
ATOM 2613 C C . ASP A 1 337 ? -15.083 21.463 7.206 1.00 51.09 337 ASP A C 1
ATOM 2615 O O . ASP A 1 337 ? -14.130 22.237 7.273 1.00 51.09 337 ASP A O 1
ATOM 2619 N N . GLU A 1 338 ? -14.963 20.195 7.613 1.00 52.09 338 GLU A N 1
ATOM 2620 C CA . GLU A 1 338 ? -13.754 19.688 8.290 1.00 52.09 338 GLU A CA 1
ATOM 2621 C C . GLU A 1 338 ? -12.661 19.164 7.340 1.00 52.09 338 GLU A C 1
ATOM 2623 O O . GLU A 1 338 ? -11.556 18.851 7.783 1.00 52.09 338 GLU A O 1
ATOM 2628 N N . ILE A 1 339 ? -12.919 19.052 6.030 1.00 53.62 339 ILE A N 1
ATOM 2629 C CA . ILE A 1 339 ? -12.007 18.352 5.111 1.00 53.62 339 ILE A CA 1
ATOM 2630 C C . ILE A 1 339 ? -11.583 19.260 3.948 1.00 53.62 339 ILE A C 1
ATOM 2632 O O . ILE A 1 339 ? -12.159 19.258 2.863 1.00 53.62 339 ILE A O 1
ATOM 2636 N N . ASN A 1 340 ? -10.498 20.008 4.178 1.00 54.34 340 ASN A N 1
ATOM 2637 C CA . ASN A 1 340 ? -9.767 20.789 3.170 1.00 54.34 340 ASN A CA 1
ATOM 2638 C C . ASN A 1 340 ? -8.897 19.870 2.282 1.00 54.34 340 ASN A C 1
ATOM 2640 O O . ASN A 1 340 ? -7.666 19.893 2.329 1.00 54.34 340 ASN A O 1
ATOM 2644 N N . ASP A 1 341 ? -9.535 19.010 1.491 1.00 59.84 341 ASP A N 1
ATOM 2645 C CA . ASP A 1 341 ? -8.846 18.056 0.616 1.00 59.84 341 ASP A CA 1
ATOM 2646 C C . ASP A 1 341 ? -8.506 18.709 -0.735 1.00 59.84 341 ASP A C 1
ATOM 2648 O O . ASP A 1 341 ? -9.260 18.608 -1.702 1.00 59.84 341 ASP A O 1
ATOM 2652 N N . LYS A 1 342 ? -7.360 19.404 -0.805 1.00 66.31 342 LYS A N 1
ATOM 2653 C CA . LYS A 1 342 ? -6.881 20.162 -1.988 1.00 66.31 342 LYS A CA 1
ATOM 2654 C C . LYS A 1 342 ? -6.427 19.276 -3.172 1.00 66.31 342 LYS A C 1
ATOM 2656 O O . LYS A 1 342 ? -5.619 19.702 -3.997 1.00 66.31 342 LYS A O 1
ATOM 2661 N N . GLY A 1 343 ? -6.916 18.039 -3.245 1.00 76.50 343 GLY A N 1
ATOM 2662 C CA . GLY A 1 343 ? -6.563 17.030 -4.240 1.00 76.50 343 GLY A CA 1
ATOM 2663 C C . GLY A 1 343 ? -7.433 17.049 -5.505 1.00 76.50 343 GLY A C 1
ATOM 2664 O O . GLY A 1 343 ? -8.258 17.932 -5.744 1.00 76.50 343 GLY A O 1
ATOM 2665 N N . CYS A 1 344 ? -7.267 16.036 -6.359 1.00 80.25 344 CYS A N 1
ATOM 2666 C CA . CYS A 1 344 ? -8.126 15.833 -7.520 1.00 80.25 344 CYS A CA 1
ATOM 2667 C C . CYS A 1 344 ? -9.583 15.642 -7.077 1.00 80.25 344 CYS A C 1
ATOM 2669 O O . CYS A 1 344 ? -9.885 14.702 -6.348 1.00 80.25 344 CYS A O 1
ATOM 2671 N N . ARG A 1 345 ? -10.521 16.441 -7.601 1.00 80.00 345 ARG A N 1
ATOM 2672 C CA . ARG A 1 345 ? -11.939 16.365 -7.188 1.00 80.00 345 ARG A CA 1
ATOM 2673 C C . ARG A 1 345 ? -12.593 14.991 -7.372 1.00 80.00 345 ARG A C 1
ATOM 2675 O O . ARG A 1 345 ? -13.508 14.650 -6.622 1.00 80.00 345 ARG A O 1
ATOM 2682 N N . VAL A 1 346 ? -12.115 14.219 -8.351 1.00 79.62 346 VAL A N 1
ATOM 2683 C CA . VAL A 1 346 ? -12.623 12.878 -8.677 1.00 79.62 346 VAL A CA 1
ATOM 2684 C C . VAL A 1 346 ? -11.999 11.804 -7.791 1.00 79.62 346 VAL A C 1
ATOM 2686 O O . VAL A 1 346 ? -12.726 10.997 -7.221 1.00 79.62 346 VAL A O 1
ATOM 2689 N N . CYS A 1 347 ? -10.669 11.778 -7.682 1.00 77.31 347 CYS A N 1
ATOM 2690 C CA . CYS A 1 347 ? -9.949 10.654 -7.078 1.00 77.31 347 CYS A CA 1
ATOM 2691 C C . CYS A 1 347 ? -9.088 11.013 -5.862 1.00 77.31 347 CYS A C 1
ATOM 2693 O O . CYS A 1 347 ? -8.423 10.134 -5.348 1.00 77.31 347 CYS A O 1
ATOM 2695 N N . GLY A 1 348 ? -9.021 12.268 -5.422 1.00 76.38 348 GLY A N 1
ATOM 2696 C CA . GLY A 1 348 ? -8.222 12.697 -4.265 1.00 76.38 348 GLY A CA 1
ATOM 2697 C C . GLY A 1 348 ? -6.719 12.863 -4.515 1.00 76.38 348 GLY A C 1
ATOM 2698 O O . GLY A 1 348 ? -6.066 13.555 -3.748 1.00 76.38 348 GLY A O 1
ATOM 2699 N N . ARG A 1 349 ? -6.162 12.310 -5.607 1.00 77.06 349 ARG A N 1
ATOM 2700 C CA . ARG A 1 349 ? -4.722 12.419 -5.931 1.00 77.06 349 ARG A CA 1
ATOM 2701 C C . ARG A 1 349 ? -4.191 13.849 -5.849 1.00 77.06 349 ARG A C 1
ATOM 2703 O O . ARG A 1 349 ? -4.825 14.752 -6.399 1.00 77.06 349 ARG A O 1
ATOM 2710 N N . THR A 1 350 ? -3.005 14.017 -5.267 1.00 77.44 350 THR A N 1
ATOM 2711 C CA . THR A 1 350 ? -2.295 15.293 -5.113 1.00 77.44 350 THR A CA 1
ATOM 2712 C C . THR A 1 350 ? -1.212 15.541 -6.176 1.00 77.44 350 THR A C 1
ATOM 2714 O O . THR A 1 350 ? -0.560 16.585 -6.207 1.00 77.44 350 THR A O 1
ATOM 2717 N N . TYR A 1 351 ? -0.993 14.589 -7.086 1.00 69.50 351 TYR A N 1
ATOM 2718 C CA . TYR A 1 351 ? -0.078 14.775 -8.210 1.00 69.50 351 TYR A CA 1
ATOM 2719 C C . TYR A 1 351 ? -0.438 13.904 -9.431 1.00 69.50 351 TYR A C 1
ATOM 2721 O O . TYR A 1 351 ? -0.912 12.777 -9.269 1.00 69.50 351 TYR A O 1
ATOM 2729 N N . PRO A 1 352 ? -0.172 14.375 -10.669 1.00 60.12 352 PRO A N 1
ATOM 2730 C CA . PRO A 1 352 ? 0.036 15.778 -11.046 1.00 60.12 352 PRO A CA 1
ATOM 2731 C C . PRO A 1 352 ? -1.282 16.556 -10.945 1.00 60.12 352 PRO A C 1
ATOM 2733 O O . PRO A 1 352 ? -2.348 15.954 -10.921 1.00 60.12 352 PRO A O 1
ATOM 2736 N N . HIS A 1 353 ? -1.244 17.889 -10.924 1.00 69.44 353 HIS A N 1
ATOM 2737 C CA . HIS A 1 353 ? -2.459 18.708 -10.872 1.00 69.44 353 HIS A CA 1
ATOM 2738 C C . HIS A 1 353 ? -2.631 19.586 -12.110 1.00 69.44 353 HIS A C 1
ATOM 2740 O O . HIS A 1 353 ? -1.912 20.558 -12.326 1.00 69.44 353 HIS A O 1
ATOM 2746 N N . LEU A 1 354 ? -3.653 19.275 -12.902 1.00 78.94 354 LEU A N 1
ATOM 2747 C CA . LEU A 1 354 ? -4.281 20.197 -13.836 1.00 78.94 354 LEU A CA 1
ATOM 2748 C C . LEU A 1 354 ? -5.277 21.049 -13.055 1.00 78.94 354 LEU A C 1
ATOM 2750 O O . LEU A 1 354 ? -6.217 20.522 -12.463 1.00 78.94 354 LEU A O 1
ATOM 2754 N N . THR A 1 355 ? -5.103 22.362 -13.071 1.00 84.00 355 THR A N 1
ATOM 2755 C CA . THR A 1 355 ? -6.083 23.288 -12.500 1.00 84.00 355 THR A CA 1
ATOM 2756 C C . THR A 1 355 ? -7.055 23.754 -13.575 1.00 84.00 355 THR A C 1
ATOM 2758 O O . THR A 1 355 ? -6.694 23.915 -14.745 1.00 84.00 355 THR A O 1
ATOM 2761 N N . CYS A 1 356 ? -8.317 23.963 -13.201 1.00 84.88 356 CYS A N 1
ATOM 2762 C CA . CYS A 1 356 ? -9.285 24.566 -14.107 1.00 84.88 356 CYS A CA 1
ATOM 2763 C C . CYS A 1 356 ? -8.839 25.993 -14.455 1.00 84.88 356 CYS A C 1
ATOM 2765 O O . CYS A 1 356 ? -8.794 26.858 -13.582 1.00 84.88 356 CYS A O 1
ATOM 2767 N N . ALA A 1 357 ? -8.555 26.256 -15.734 1.00 83.25 357 ALA A N 1
ATOM 2768 C CA . ALA A 1 357 ? -8.092 27.567 -16.195 1.00 83.25 357 ALA A CA 1
ATOM 2769 C C . ALA A 1 357 ? -9.070 28.710 -15.866 1.00 83.25 357 ALA A C 1
ATOM 2771 O O . ALA A 1 357 ? -8.637 29.837 -15.680 1.00 83.25 357 ALA A O 1
ATOM 2772 N N . ARG A 1 358 ? -10.374 28.415 -15.752 1.00 81.19 358 ARG A N 1
ATOM 2773 C CA . ARG A 1 358 ? -11.410 29.398 -15.384 1.00 81.19 358 ARG A CA 1
ATOM 2774 C C . ARG A 1 358 ? -11.467 29.693 -13.884 1.00 81.19 358 ARG A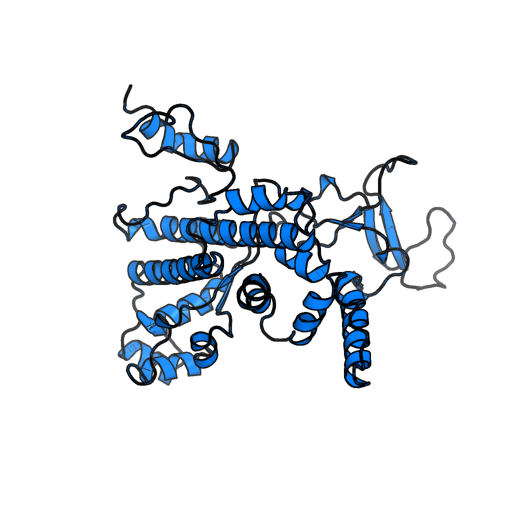 C 1
ATOM 2776 O O . ARG A 1 358 ? -11.889 30.772 -13.490 1.00 81.19 358 ARG A O 1
ATOM 2783 N N . CYS A 1 359 ? -11.063 28.736 -13.051 1.00 80.19 359 CYS A N 1
ATOM 2784 C CA . CYS A 1 359 ? -10.971 28.928 -11.602 1.00 80.19 359 CYS A CA 1
ATOM 2785 C C . CYS A 1 359 ? -9.628 29.550 -11.199 1.00 80.19 359 CYS A C 1
ATOM 2787 O O . CYS A 1 359 ? -9.535 30.202 -10.164 1.00 80.19 359 CYS A O 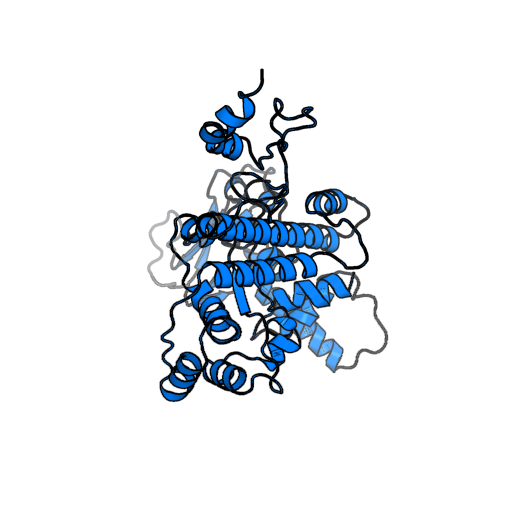1
ATOM 2789 N N . LYS A 1 360 ? -8.587 29.352 -12.018 1.00 74.25 360 LYS A N 1
ATOM 2790 C CA . LYS A 1 360 ? -7.240 29.874 -11.796 1.00 74.25 360 LYS A CA 1
ATOM 2791 C C . LYS A 1 360 ? -7.258 31.409 -11.854 1.00 74.25 360 LYS A C 1
ATOM 2793 O O . LYS A 1 360 ? -7.348 31.978 -12.934 1.00 74.25 360 LYS A O 1
ATOM 2798 N N . GLY A 1 361 ? -7.178 32.060 -10.692 1.00 67.31 361 GLY A N 1
ATOM 2799 C CA . GLY A 1 361 ? -7.168 33.526 -10.559 1.00 67.31 361 GLY A CA 1
ATOM 2800 C C . GLY A 1 361 ? -8.358 34.125 -9.803 1.00 67.31 361 GLY A C 1
ATOM 2801 O O . GLY A 1 361 ? -8.382 35.332 -9.593 1.00 67.31 361 GLY A O 1
ATOM 2802 N N . ARG A 1 362 ? -9.325 33.311 -9.363 1.00 73.38 362 ARG A N 1
ATOM 2803 C CA . ARG A 1 362 ? -10.402 33.770 -8.472 1.00 73.38 362 ARG A CA 1
ATOM 2804 C C . ARG A 1 362 ? -9.925 33.662 -7.020 1.00 73.38 362 ARG A C 1
ATOM 2806 O O . ARG A 1 362 ? -9.584 32.567 -6.586 1.00 73.38 362 ARG A O 1
ATOM 2813 N N . SER A 1 363 ? -9.892 34.774 -6.283 1.00 64.19 363 SER A N 1
ATOM 2814 C CA . SER A 1 363 ? -9.510 34.799 -4.858 1.00 64.19 363 SER A CA 1
ATOM 2815 C C . SER A 1 363 ? -10.520 34.086 -3.958 1.00 64.19 363 SER A C 1
ATOM 2817 O O . SER A 1 363 ? -10.147 33.550 -2.920 1.00 64.19 363 SER A O 1
ATOM 2819 N N . ASP A 1 364 ? -11.782 34.036 -4.390 1.00 61.28 364 ASP A N 1
ATOM 2820 C CA . ASP A 1 364 ? -12.914 33.652 -3.538 1.00 61.28 364 ASP A CA 1
ATOM 2821 C C . ASP A 1 364 ? -13.455 32.248 -3.855 1.00 61.28 364 ASP A C 1
ATOM 2823 O O . ASP A 1 364 ? -14.493 31.843 -3.332 1.00 61.28 364 ASP A O 1
ATOM 2827 N N . ALA A 1 365 ? -12.812 31.521 -4.774 1.00 61.44 365 ALA A N 1
ATOM 2828 C CA . ALA A 1 365 ? -13.263 30.209 -5.218 1.00 61.44 365 ALA A CA 1
ATOM 2829 C C . ALA A 1 365 ? -12.163 29.167 -5.031 1.00 61.44 365 ALA A C 1
ATOM 2831 O O . ALA A 1 365 ? -11.025 29.359 -5.458 1.00 61.44 365 ALA A O 1
ATOM 2832 N N . GLU A 1 366 ? -12.529 28.027 -4.449 1.00 73.50 366 GLU A N 1
ATOM 2833 C CA . GLU A 1 366 ? -11.655 26.863 -4.385 1.00 73.50 366 GLU A CA 1
ATOM 2834 C C . GLU A 1 366 ? -11.243 26.447 -5.810 1.00 73.50 366 GLU A C 1
ATOM 2836 O O . GLU A 1 366 ? -12.079 26.156 -6.676 1.00 73.50 366 GLU A O 1
ATOM 2841 N N . VAL A 1 367 ? -9.936 26.470 -6.088 1.00 80.38 367 VAL A N 1
ATOM 2842 C CA . VAL A 1 367 ? -9.406 26.149 -7.415 1.00 80.38 367 VAL A CA 1
ATOM 2843 C C . VAL A 1 367 ? -9.569 24.654 -7.661 1.00 80.38 367 VAL A C 1
ATOM 2845 O O . VAL A 1 367 ? -8.825 23.839 -7.124 1.00 80.38 367 VAL A O 1
ATOM 2848 N N . ALA A 1 368 ? -10.519 24.287 -8.523 1.00 83.06 368 ALA A N 1
ATOM 2849 C CA . ALA A 1 368 ? -10.722 22.891 -8.886 1.00 83.06 368 ALA A CA 1
ATOM 2850 C C . ALA A 1 368 ? -9.472 22.300 -9.562 1.00 83.06 368 ALA A C 1
ATOM 2852 O O . ALA A 1 368 ? -9.029 22.786 -10.613 1.00 83.06 368 ALA A O 1
ATOM 2853 N N . ALA A 1 369 ? -8.946 21.227 -8.970 1.00 84.38 369 ALA A N 1
ATOM 2854 C CA . ALA A 1 369 ? -7.786 20.488 -9.447 1.00 84.38 369 ALA A CA 1
ATOM 2855 C C . ALA A 1 369 ? -8.161 19.067 -9.908 1.00 84.38 369 ALA A C 1
ATOM 2857 O O . ALA A 1 369 ? -9.073 18.426 -9.378 1.00 84.38 369 ALA A O 1
ATOM 2858 N N . TYR A 1 370 ? -7.436 18.560 -10.907 1.00 84.00 370 TYR A N 1
ATOM 2859 C CA . TYR A 1 370 ? -7.646 17.250 -11.525 1.00 84.00 370 TYR A CA 1
ATOM 2860 C C . TYR A 1 370 ? -6.316 16.574 -11.843 1.00 84.00 370 TYR A C 1
ATOM 2862 O O . TYR A 1 370 ? -5.398 17.237 -12.308 1.00 84.00 370 TYR A O 1
ATOM 2870 N N . CYS A 1 371 ? -6.212 15.252 -11.686 1.00 81.06 371 CYS A N 1
ATOM 2871 C CA . CYS A 1 371 ? -4.983 14.542 -12.060 1.00 81.06 371 CYS A CA 1
ATOM 2872 C C . CYS A 1 371 ? -4.878 14.199 -13.553 1.00 81.06 371 CYS A C 1
ATOM 2874 O O . CYS A 1 371 ? -3.818 13.814 -14.040 1.00 81.06 371 CYS A O 1
ATOM 2876 N N . SER A 1 372 ? -5.973 14.341 -14.305 1.00 81.25 372 SER A N 1
ATOM 2877 C CA . SER A 1 372 ? -6.008 14.103 -15.748 1.00 81.25 372 SER A CA 1
ATOM 2878 C C . SER A 1 372 ? -7.153 14.870 -16.417 1.00 81.25 372 SER A C 1
ATOM 2880 O O . SER A 1 372 ? -8.141 15.240 -15.776 1.00 81.25 372 SER A O 1
ATOM 2882 N N . ARG A 1 373 ? -7.060 15.067 -17.741 1.00 83.50 373 ARG A N 1
ATOM 2883 C CA . ARG A 1 373 ? -8.174 15.615 -18.539 1.00 83.50 373 ARG A CA 1
ATOM 2884 C C . ARG A 1 373 ? -9.409 14.710 -18.501 1.00 83.50 373 ARG A C 1
ATOM 2886 O O . ARG A 1 373 ? -10.522 15.210 -18.615 1.00 83.50 373 ARG A O 1
ATOM 2893 N N . ALA A 1 374 ? -9.225 13.398 -18.345 1.00 82.50 374 ALA A N 1
ATOM 2894 C CA . ALA A 1 374 ? -10.333 12.456 -18.210 1.00 82.50 374 ALA A CA 1
ATOM 2895 C C . ALA A 1 374 ? -11.127 12.719 -16.921 1.00 82.50 374 ALA A C 1
ATOM 2897 O O . ALA A 1 374 ? -12.348 12.843 -16.979 1.00 82.50 374 ALA A O 1
ATOM 2898 N N . HIS A 1 375 ? -10.443 12.920 -15.789 1.00 84.12 375 HIS A N 1
ATOM 2899 C CA . HIS A 1 375 ? -11.095 13.272 -14.522 1.00 84.12 375 HIS A CA 1
ATOM 2900 C C . HIS A 1 375 ? -11.769 14.643 -14.588 1.00 84.12 375 HIS A C 1
ATOM 2902 O O . HIS A 1 375 ? -12.895 14.790 -14.123 1.00 84.12 375 HIS A O 1
ATOM 2908 N N . GLN A 1 376 ? -11.137 15.626 -15.237 1.00 86.00 376 GLN A N 1
ATOM 2909 C CA . GLN A 1 376 ? -11.780 16.918 -15.475 1.00 86.00 376 GLN A CA 1
ATOM 2910 C C . GLN A 1 376 ? -13.080 16.765 -16.272 1.00 86.00 376 GLN A C 1
ATOM 2912 O O . GLN A 1 376 ? -14.092 17.336 -15.887 1.00 86.00 376 GLN A O 1
ATOM 2917 N N . LYS A 1 377 ? -13.078 15.986 -17.363 1.00 86.44 377 LYS A N 1
ATOM 2918 C CA . LYS A 1 377 ? -14.285 15.720 -18.165 1.00 86.44 377 LYS A CA 1
ATOM 2919 C C . LYS A 1 377 ? -15.365 14.991 -17.363 1.00 86.44 377 LYS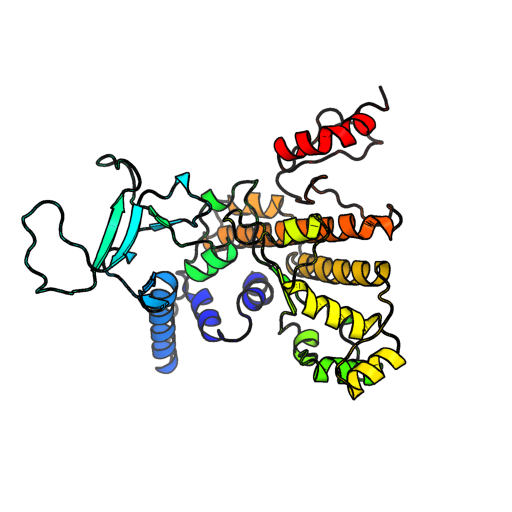 A C 1
ATOM 2921 O O . LYS A 1 377 ? -16.539 15.313 -17.522 1.00 86.44 377 LYS A O 1
ATOM 2926 N N . MET A 1 378 ? -14.973 14.037 -16.518 1.00 85.75 378 MET A N 1
ATOM 2927 C CA . MET A 1 378 ? -15.883 13.272 -15.664 1.00 85.75 378 MET A CA 1
ATOM 2928 C C . MET A 1 378 ? -16.595 14.173 -14.646 1.00 85.75 378 MET A C 1
ATOM 2930 O O . MET A 1 378 ? -17.819 14.130 -14.550 1.00 85.75 378 MET A O 1
ATOM 2934 N N . ASP A 1 379 ? -15.851 15.034 -13.946 1.00 86.31 379 ASP A N 1
ATOM 2935 C CA . ASP A 1 379 ? -16.420 15.982 -12.976 1.00 86.31 379 ASP A CA 1
ATOM 2936 C C . ASP A 1 379 ? -17.074 17.198 -13.644 1.00 86.31 379 ASP A C 1
ATOM 2938 O O . ASP A 1 379 ? -17.826 17.926 -13.003 1.00 86.31 379 ASP A O 1
ATOM 2942 N N . TRP A 1 380 ? -16.820 17.441 -14.938 1.00 87.19 380 TRP A N 1
ATOM 2943 C CA . TRP A 1 380 ? -17.240 18.674 -15.608 1.00 87.19 380 TRP A CA 1
ATOM 2944 C C . TRP A 1 380 ? -18.738 18.934 -15.486 1.00 87.19 380 TRP A C 1
ATOM 2946 O O . TRP A 1 380 ? -19.130 20.082 -15.335 1.00 87.19 380 TRP A O 1
ATOM 2956 N N . LYS A 1 381 ? -19.588 17.902 -15.500 1.00 85.31 381 LYS A N 1
ATOM 2957 C CA . LYS A 1 381 ? -21.041 18.082 -15.333 1.00 85.31 381 LYS A CA 1
ATOM 2958 C C . LYS A 1 381 ? -21.389 18.731 -13.988 1.00 85.31 381 LYS A C 1
ATOM 2960 O O . LYS A 1 381 ? -22.203 19.645 -13.954 1.00 85.31 381 LYS A O 1
ATOM 2965 N N . THR A 1 382 ? -20.731 18.307 -12.914 1.00 84.06 382 THR A N 1
ATOM 2966 C CA . THR A 1 382 ? -20.928 18.832 -11.556 1.00 84.06 382 THR A CA 1
ATOM 2967 C C . THR A 1 382 ? -20.200 20.162 -11.372 1.00 84.06 382 THR A C 1
ATOM 2969 O O . THR A 1 382 ? -20.771 21.146 -10.903 1.00 84.06 382 THR A O 1
ATOM 2972 N N . HIS A 1 383 ? -18.937 20.221 -11.796 1.00 85.19 383 HIS A N 1
ATOM 2973 C CA . HIS A 1 383 ? -18.084 21.392 -11.646 1.00 85.19 383 HIS A CA 1
ATOM 2974 C C . HIS A 1 383 ? -18.534 22.578 -12.505 1.00 85.19 383 HIS A C 1
ATOM 2976 O O . HIS A 1 383 ? -18.403 23.715 -12.064 1.00 85.19 383 HIS A O 1
ATOM 2982 N N . LYS A 1 384 ? -19.085 22.353 -13.707 1.00 86.06 384 LYS A N 1
ATOM 2983 C CA . LYS A 1 384 ? -19.485 23.422 -14.638 1.00 86.06 384 LYS A CA 1
ATOM 2984 C C . LYS A 1 384 ? -20.418 24.429 -13.974 1.00 86.06 384 LYS A C 1
ATOM 2986 O O . LYS A 1 384 ? -20.202 25.622 -14.145 1.00 86.06 384 LYS A O 1
ATOM 2991 N N . HIS A 1 385 ? -21.388 23.974 -13.184 1.00 81.75 385 HIS A N 1
ATOM 2992 C CA . HIS A 1 385 ? -22.309 24.868 -12.480 1.00 81.75 385 HIS A CA 1
ATOM 2993 C C . HIS A 1 385 ? -21.582 25.753 -11.462 1.00 81.75 385 HIS A C 1
ATOM 2995 O O . HIS A 1 385 ? -21.799 26.956 -11.437 1.00 81.75 385 HIS A O 1
ATOM 3001 N N . GLN A 1 386 ? -20.646 25.191 -10.696 1.00 78.31 386 GLN A N 1
ATOM 3002 C CA . GLN A 1 386 ? -19.834 25.942 -9.729 1.00 78.31 386 GLN A CA 1
ATOM 3003 C C . GLN A 1 386 ? -18.814 26.868 -10.415 1.00 78.31 386 GLN A C 1
ATOM 3005 O O . GLN A 1 386 ? -18.490 27.936 -9.908 1.00 78.31 386 GLN A O 1
ATOM 3010 N N . CYS A 1 387 ? -18.320 26.467 -11.587 1.00 79.94 387 CYS A N 1
ATOM 3011 C CA . CYS A 1 387 ? -17.370 27.223 -12.396 1.00 79.94 387 CYS A CA 1
ATOM 3012 C C . CYS A 1 387 ? -18.030 28.430 -13.085 1.00 79.94 387 CYS A C 1
ATOM 3014 O O . CYS A 1 387 ? -17.416 29.490 -13.178 1.00 79.94 387 CYS A O 1
ATOM 3016 N N . GLN A 1 388 ? -19.275 28.272 -13.552 1.00 67.19 388 GLN A N 1
ATOM 3017 C CA . GLN A 1 388 ? -20.035 29.278 -14.306 1.00 67.19 388 GLN A CA 1
ATOM 3018 C C . GLN A 1 388 ? -20.915 30.191 -13.439 1.00 67.19 388 GLN A C 1
ATOM 3020 O O . GLN A 1 388 ? -21.377 31.205 -13.939 1.00 67.19 388 GLN A O 1
ATOM 3025 N N . ALA A 1 389 ? -21.156 29.873 -12.164 1.00 54.69 389 ALA A N 1
ATOM 3026 C CA . ALA A 1 389 ? -22.107 30.608 -11.316 1.00 54.69 389 ALA A CA 1
ATOM 3027 C C . ALA A 1 389 ? -21.707 32.053 -10.932 1.00 54.69 389 ALA A C 1
ATOM 3029 O O . ALA A 1 389 ? -22.369 32.642 -10.082 1.00 54.69 389 ALA A O 1
ATOM 3030 N N . LYS A 1 390 ? -20.646 32.630 -11.507 1.00 51.38 390 LYS A N 1
ATOM 3031 C CA . LYS A 1 390 ? -20.190 34.003 -11.225 1.00 51.38 390 LYS A CA 1
ATOM 3032 C C . LYS A 1 390 ? -19.434 34.582 -12.429 1.00 51.38 390 LYS A C 1
ATOM 3034 O O . LYS A 1 390 ? -18.226 34.799 -12.329 1.00 51.38 390 LYS A O 1
ATOM 3039 N N . ASP A 1 391 ? -20.119 34.714 -13.560 1.00 47.94 391 ASP A N 1
ATOM 3040 C CA . ASP A 1 391 ? -19.753 35.702 -14.585 1.00 47.94 391 ASP A CA 1
ATOM 3041 C C . ASP A 1 391 ? -20.696 36.901 -14.448 1.00 47.94 391 ASP A C 1
ATOM 3043 O O . ASP A 1 391 ? -21.913 36.656 -14.254 1.00 47.94 391 ASP A O 1
#

Sequence (391 aa):
MRRVFVDAVLPALTGDGLRAPLEAADFILPSVIEREKAGSERDALWSSFLYGYSIAFSRSHHGTDGDPELIPLVELFNGLPSACGDGINVDLAFGMWPFIRGPMYENQCNLGCSAVYAKRGITEGGTSLIISYGDLTPSDFLVKYGAVPPQQLKSHTMTDSVNLWVPPGIVPDPKKDEMRCVALEKAHFPLEDFRQGTHRMTFLAGDNGSGRDDLLTSFINGQEPRELGPLRQFLVIAHIADDAAVQLNIDSGRLRCNVNQAKLCSLYLKIIDYNLELLTPPSTDSTTSAADIERSKDPKISSSEAVALISRTCQRETLMKWRRAYFRNYSRAFPSDEINDKGCRVCGRTYPHLTCARCKGRSDAEVAAYCSRAHQKMDWKTHKHQCQAKD

Organism: Trieres chinensis (NCBI:txid1514140)

Radius of gyration: 25.02 Å; chains: 1; bounding box: 63×76×71 Å

InterPro domains:
  IPR002893 Zinc finger, MYND-type [PF01753] (344-387)
  IPR002893 Zinc finger, MYND-type [PS50865] (344-387)

pLDDT: mean 77.5, std 17.83, range [27.2, 98.25]

Foldseek 3Di:
DCCLCLVQVVLFVDAPDPPLLSVLLVVVPPPPVPDDDDDDPVVVVSVVVSVVVLCQQQQFDQDPVRDTDHDPPVSPAAEDAVLLVVQAFKEKDWAQDQDPDDDGPPPPDRDIDIDIDTPDDDDPPDHGHYYHPYLAFLSRCCSRHVAGDVSCLPLVNLAHKTFFAADLVLQDDCVPCVLLVLLVVVVVHPSVCSNVRNHTQFIQGIQSVPPDPHQLVCLLVVHHDPRCVRVLVNNCSSPNADSVQSVCCNVPVDGDDDGPLLSSLVSVLVRLVVSLVSLPDPVDPDLALVNLQVVLPPPPDDNSSSSVSSNSSSNNQRSQQNSVSSCNSCVVVDDPPPDPLLAAPQRSGPPDWDWDPLQPPDPPDNTHTHSDVVSCVVCCVVVVCVSPVPD

Secondary structure (DSSP, 8-state):
-HHHIIIIIHHHH--SS-SSHHHHTTTSSGGGTT--S---HHHHHHHHHHHHHHHHHHH-EE-TTS-EE--TTGGGSEEE-GGGGGG--EEEEEE-PPPTTSS---S-----EEEEEESS---TTT---EEE--S--HHHHHHHHS---GGG--TTT----EEEPPPGGGSPPTTT-HHHHHHHHHTT--HHHHHHT-S--EEE-----SSS--HHHHHHTT---GGGHHHHHHHIIIIIS-HHHHHHHHHHS-------HHHHHHHHHHHHHHHHHHTS-TT-TT--HHHHHHHHT-TTS-HHHHHHHHHHHHHHHHHHHHHHHHHHHHGGGS-GGG----SBTTT---SS-EEPTTTTT-TTS---EESSHHHHHHHHHHHHHHHHTT-